Protein AF-0000000084339655 (afdb_homodimer)

Sequence (566 aa):
MPNRKRDYDPKQLDALSRLLRRLRTEAGLSANSASKLARGVSQSGLSRYERGLIVPSVEQATELARVYGASPADRAELLRMVRDLRERTSVPAKVILRRGGLQERIKRIENGSIHLRTFQPLLIPGLLQTPAYQRAVFASGGDMTPDAQAAEVAARTERQTIVGDGQHQVTVVVPEAALRWQLGGPEVMVEQLRHLIDRSRLPGVRVGVIPWRSAVDLAPTHGFDLFDERAVLVGIETAATFLTNPVDVAVFVKQFGQLEALAVFDDEARQVIAAVLDDLQIGMPNRKRDYDPKQLDALSRLLRRLRTEAGLSANSASKLARGVSQSGLSRYERGLIVPSVEQATELARVYGASPADRAELLRMVRDLRERTSVPAKVILRRGGLQERIKRIENGSIHLRTFQPLLIPGLLQTPAYQRAVFASGGDMTPDAQAAEVAARTERQTIVGDGQHQVTVVVPEAALRWQLGGPEVMVEQLRHLIDRSRLPGVRVGVIPWRSAVDLAPTHGFDLFDERAVLVGIETAATFLTNPVDVAVFVKQFGQLEALAVFDDEARQVIAAVLDDLQIG

Solvent-accessible surface area (backbone atoms only — not comparable to full-atom values): 29496 Å² total; per-residue (Å²): 126,86,74,71,69,66,80,48,57,64,68,58,35,47,52,47,11,50,49,53,47,49,41,32,53,74,52,70,42,50,67,64,59,43,24,73,65,18,67,89,36,45,52,70,53,49,52,34,27,51,68,42,70,50,76,57,52,69,67,40,45,50,31,45,30,59,70,28,64,48,50,73,67,54,37,50,50,53,48,49,48,36,46,58,48,40,60,64,56,60,64,58,53,70,42,50,51,92,76,53,64,60,60,59,54,51,42,55,54,53,72,75,38,43,42,39,37,36,39,27,60,40,42,72,57,70,70,61,50,42,70,68,47,38,47,35,48,51,51,24,88,64,78,56,51,73,67,56,35,52,51,51,39,53,46,44,56,58,54,30,62,50,63,54,59,77,70,30,35,40,37,38,40,28,36,46,41,17,78,39,46,24,43,59,21,64,69,40,38,49,54,36,53,54,48,41,52,58,52,43,69,35,59,49,36,44,45,28,30,27,58,60,90,45,68,40,62,64,65,66,48,48,31,40,37,33,40,51,91,52,31,29,40,39,51,59,95,59,33,34,34,41,39,56,45,62,74,64,33,49,54,52,54,52,47,50,51,53,53,53,71,62,28,38,49,63,70,58,22,46,49,53,52,48,52,52,48,49,54,59,66,75,99,126,87,73,70,71,68,84,49,57,63,70,59,35,46,51,47,11,49,49,51,47,49,41,32,53,74,52,69,43,52,67,63,59,44,24,73,66,17,68,88,34,44,52,69,53,49,51,33,30,50,69,42,68,49,76,58,50,69,66,40,46,50,32,44,30,58,70,30,64,48,49,73,66,53,39,51,50,52,49,49,49,36,45,60,49,39,55,65,57,61,64,57,52,72,41,50,53,90,75,51,63,59,60,59,53,49,42,56,54,54,72,74,39,42,40,39,37,36,40,26,59,41,40,72,57,70,70,62,49,43,70,68,46,38,47,35,48,52,51,25,87,64,79,56,50,72,67,56,33,51,51,50,40,51,48,44,56,56,56,29,62,50,63,53,58,77,70,29,35,39,37,38,41,27,37,45,41,18,77,40,47,23,44,60,21,65,69,41,38,48,54,36,53,53,47,41,51,57,50,44,70,34,60,51,33,43,45,27,30,26,58,58,88,45,69,38,64,64,65,66,48,49,30,38,37,34,40,51,91,52,32,30,40,40,52,59,96,60,32,34,35,40,38,56,43,62,73,62,32,47,54,52,52,52,47,50,52,55,52,54,70,64,28,37,48,62,69,59,22,47,49,53,52,48,51,52,46,51,55,58,67,74,97

Nearest PDB structures (foldseek):
  7n1n-assembly1_B  TM=8.228E-01  e=2.563E-01  Streptococcus mutans UA159
  6hu8-assembly1_A  TM=3.142E-01  e=4.734E-02  Streptococcus vestibularis F0396
  6qer-assembly4_D  TM=2.990E-01  e=6.164E-02  Streptococcus thermophilus LMD-9
  5fd4-assembly2_B  TM=3.024E-01  e=6.850E-02  Streptococcus suis 05ZYH33
  6hua-assembly1_A  TM=2.955E-01  e=2.306E-01  Streptococcus vestibularis F0396

Radius of gyration: 26.3 Å; Cα contacts (8 Å, |Δi|>4): 953; chains: 2; bounding box: 69×68×53 Å

Secondary structure (DSSP, 8-state):
---------HHHHHHHHHHHHHHHHHTT--HHHHHHHSTT--HHHHHHHHTTSS---HHHHHHHHHHTT--HHHHHHHHHHHHHHHHTTS--EEEEGGG--HHHHHHHHHHT-SEEEEE-SSS--GGG--HHHHHHHHHTTS-S-HHHHHHHHHHHHHHGGGTTSSS-EEEEEEEHHHHHSEET-HHHHHHHHHHHHHHTTSTTEEEEEE-TTSEE-----B-EEEETTTEEEEE-SSEEEEE--HHHHHHHHHHHHHHHHH-EEHHHHHHHHHHHHHHHHH-/---------HHHHHHHHHHHHHHHHHTT--HHHHHHHSTT--HHHHHHHHTTSS---HHHHHHHHHHHT--HHHHHHHHHHHHHHHHTTS--EEEEGGG--HHHHHHHHHHT-SEEEEE-SSS--GGG--HHHHHHHHHTTS-S-HHHHHHHHHHHHHHGGGTTSSS-EEEEEEEHHHHHSEET-HHHHHHHHHHHHHHTTSTTEEEEEE-TTSEE-----B-EEEETTTEEEEE-SSEEEEE--HHHHHHHHHHHHHHHHH-EEHHHHHHHHHHHHHHHHH-

InterPro domains:
  IPR001387 Cro/C1-type, helix-turn-helix domain [PS50943] (20-75)
  IPR001387 Cro/C1-type, helix-turn-helix domain [SM00530] (19-75)
  IPR001387 Cro/C1-type, helix-turn-helix domain [cd00093] (26-74)
  IPR010982 Lambda repressor-like, DNA-binding domain superfamily [G3DSA:1.10.260.40] (5-74)
  IPR010982 Lambda repressor-like, DNA-binding domain superfamily [SSF47413] (15-74)
  IPR043917 Domain of unknown function DUF5753 [PF19054] (104-274)

pLDDT: mean 88.64, std 12.92, range [24.48, 98.81]

Structure (mmCIF, N/CA/C/O backbone):
data_AF-0000000084339655-model_v1
#
loop_
_entity.id
_entity.type
_entity.pdbx_description
1 polymer 'Helix-turn-helix domain-containing protein'
#
loop_
_atom_site.group_PDB
_atom_site.id
_atom_site.type_symbol
_atom_site.label_atom_id
_atom_site.label_alt_id
_atom_site.label_comp_id
_atom_site.label_asym_id
_atom_site.label_entity_id
_atom_site.label_seq_id
_atom_site.pdbx_PDB_ins_code
_atom_site.Cartn_x
_atom_site.Cartn_y
_atom_site.Cartn_z
_atom_site.occupancy
_atom_site.B_iso_or_equiv
_atom_site.auth_seq_id
_atom_site.auth_comp_id
_atom_site.auth_asym_id
_atom_site.auth_atom_id
_atom_site.pdbx_PDB_model_num
ATOM 1 N N . MET A 1 1 ? -12.008 28.219 22.172 1 24.48 1 MET A N 1
ATOM 2 C CA . MET A 1 1 ? -11.445 27 21.609 1 24.48 1 MET A CA 1
ATOM 3 C C . MET A 1 1 ? -10.594 27.328 20.375 1 24.48 1 MET A C 1
ATOM 5 O O . MET A 1 1 ? -11.055 28 19.453 1 24.48 1 MET A O 1
ATOM 9 N N . PRO A 1 2 ? -9.32 27.562 20.469 1 29.12 2 PRO A N 1
ATOM 10 C CA . PRO A 1 2 ? -8.539 28.219 19.406 1 29.12 2 PRO A CA 1
ATOM 11 C C . PRO A 1 2 ? -8.781 27.594 18.031 1 29.12 2 PRO A C 1
ATOM 13 O O . PRO A 1 2 ? -9.016 26.391 17.938 1 29.12 2 PRO A O 1
ATOM 16 N N . ASN A 1 3 ? -9.461 28.266 17.188 1 32.41 3 ASN A N 1
ATOM 17 C CA . ASN A 1 3 ? -9.836 28.062 15.789 1 32.41 3 ASN A CA 1
ATOM 18 C C . ASN A 1 3 ? -8.664 27.547 14.953 1 32.41 3 ASN A C 1
ATOM 20 O O . ASN A 1 3 ? -7.742 28.297 14.633 1 32.41 3 ASN A O 1
ATOM 24 N N . ARG A 1 4 ? -8.031 26.562 15.477 1 37.47 4 ARG A N 1
ATOM 25 C CA . ARG A 1 4 ? -6.934 26.078 14.648 1 37.47 4 ARG A CA 1
ATOM 26 C C . ARG A 1 4 ? -7.27 26.203 13.164 1 37.47 4 ARG A C 1
ATOM 28 O O . ARG A 1 4 ? -8.234 25.609 12.688 1 37.47 4 ARG A O 1
ATOM 35 N N . LYS A 1 5 ? -7.027 27.234 12.633 1 43.31 5 LYS A N 1
ATOM 36 C CA . LYS A 1 5 ? -7.105 27.641 11.234 1 43.31 5 LYS A CA 1
ATOM 37 C C . LYS A 1 5 ? -6.738 26.5 10.305 1 43.31 5 LYS A C 1
ATOM 39 O O . LYS A 1 5 ? -5.594 26.047 10.289 1 43.31 5 LYS A O 1
ATOM 44 N N . ARG A 1 6 ? -7.645 25.562 10.211 1 47.75 6 ARG A N 1
ATOM 45 C CA . ARG A 1 6 ? -7.562 24.516 9.195 1 47.75 6 ARG A CA 1
ATOM 46 C C . ARG A 1 6 ? -6.988 25.047 7.895 1 47.75 6 ARG A C 1
ATOM 48 O O . ARG A 1 6 ? -7.391 26.109 7.426 1 47.75 6 ARG A O 1
ATOM 55 N N . ASP A 1 7 ? -5.781 24.844 7.719 1 52.59 7 ASP A N 1
ATOM 56 C CA . ASP A 1 7 ? -5 25.344 6.59 1 52.59 7 ASP A CA 1
ATOM 57 C C . ASP A 1 7 ? -5.727 25.094 5.27 1 52.59 7 ASP A C 1
ATOM 59 O O . ASP A 1 7 ? -5.43 24.125 4.562 1 52.59 7 ASP A O 1
ATOM 63 N N . TYR A 1 8 ? -6.871 25.672 5.27 1 57.66 8 TYR A N 1
ATOM 64 C CA . TYR A 1 8 ? -7.527 25.672 3.965 1 57.66 8 TYR A CA 1
ATOM 65 C C . TYR A 1 8 ? -6.891 26.688 3.031 1 57.66 8 TYR A C 1
ATOM 67 O O . TYR A 1 8 ? -6.348 27.703 3.482 1 57.66 8 TYR A O 1
ATOM 75 N N . ASP A 1 9 ? -6.676 26.203 1.9 1 63.09 9 ASP A N 1
ATOM 76 C CA . ASP A 1 9 ? -6.305 27.219 0.922 1 63.09 9 ASP A CA 1
ATOM 77 C C . ASP A 1 9 ? -7.25 28.422 0.983 1 63.09 9 ASP A C 1
ATOM 79 O O . ASP A 1 9 ? -8.461 28.266 0.793 1 63.09 9 ASP A O 1
ATOM 83 N N . PRO A 1 10 ? -6.707 29.547 1.394 1 71.69 10 PRO A N 1
ATOM 84 C CA . PRO A 1 10 ? -7.57 30.719 1.592 1 71.69 10 PRO A CA 1
ATOM 85 C C . PRO A 1 10 ? -8.398 31.047 0.355 1 71.69 10 PRO A C 1
ATOM 87 O O . PRO A 1 10 ? -9.555 31.469 0.476 1 71.69 10 PRO A O 1
ATOM 90 N N . LYS A 1 11 ? -7.836 30.906 -0.85 1 76.81 11 LYS A N 1
ATOM 91 C CA . LYS A 1 11 ? -8.57 31.203 -2.078 1 76.81 11 LYS A CA 1
ATOM 92 C C . LYS A 1 11 ? -9.75 30.25 -2.252 1 76.81 11 LYS A C 1
ATOM 94 O O . LYS A 1 11 ? -10.836 30.656 -2.652 1 76.81 11 LYS A O 1
ATOM 99 N N . GLN A 1 12 ? -9.5 29.031 -1.897 1 78.56 12 GLN A N 1
ATOM 100 C CA . GLN A 1 12 ? -10.562 28.031 -2.033 1 78.56 12 GLN A CA 1
ATOM 101 C C . GLN A 1 12 ? -11.672 28.266 -1.01 1 78.56 12 GLN A C 1
ATOM 103 O O . GLN A 1 12 ? -12.852 28.094 -1.315 1 78.56 12 GLN A O 1
ATOM 108 N N . LEU A 1 13 ? -11.188 28.625 0.123 1 80.62 13 LEU A N 1
ATOM 109 C CA . LEU A 1 13 ? -12.164 28.906 1.172 1 80.62 13 LEU A CA 1
ATOM 110 C C . LEU A 1 13 ? -13.047 30.078 0.795 1 80.62 13 LEU A C 1
ATOM 112 O O . LEU A 1 13 ? -14.258 30.047 1.003 1 80.62 13 LEU A O 1
ATOM 116 N N . ASP A 1 14 ? -12.391 31.094 0.223 1 86 14 ASP A N 1
ATOM 117 C CA . ASP A 1 14 ? -13.125 32.281 -0.226 1 86 14 ASP A CA 1
ATOM 118 C C . ASP A 1 14 ? -14.125 31.906 -1.323 1 86 14 ASP A C 1
ATOM 120 O O . ASP A 1 14 ? -15.258 32.406 -1.319 1 86 14 ASP A O 1
ATOM 124 N N . ALA A 1 15 ? -13.727 31.125 -2.227 1 89.5 15 ALA A N 1
ATOM 125 C CA . ALA A 1 15 ? -14.594 30.703 -3.318 1 89.5 15 ALA A CA 1
ATOM 126 C C . ALA A 1 15 ? -15.797 29.922 -2.789 1 89.5 15 ALA A C 1
ATOM 128 O O . ALA A 1 15 ? -16.922 30.109 -3.256 1 89.5 15 ALA A O 1
ATOM 129 N N . LEU A 1 16 ? -15.531 29.078 -1.844 1 91.81 16 LEU A N 1
ATOM 130 C CA . LEU A 1 16 ? -16.609 28.312 -1.243 1 91.81 16 LEU A CA 1
ATOM 131 C C . LEU A 1 16 ? -17.609 29.234 -0.535 1 91.81 16 LEU A C 1
ATOM 133 O O . LEU A 1 16 ? -18.812 29.094 -0.701 1 91.81 16 LEU A O 1
ATOM 137 N N . SER A 1 17 ? -17.062 30.156 0.182 1 92.75 17 SER A N 1
ATOM 138 C CA . SER A 1 17 ? -17.891 31.109 0.916 1 92.75 17 SER A CA 1
ATOM 139 C C . SER A 1 17 ? -18.781 31.922 -0.029 1 92.75 17 SER A C 1
ATOM 141 O O . SER A 1 17 ? -19.969 32.125 0.24 1 92.75 17 SER A O 1
ATOM 143 N N . ARG A 1 18 ? -18.219 32.312 -1.089 1 92.94 18 ARG A N 1
ATOM 144 C CA . ARG A 1 18 ? -18.953 33.094 -2.082 1 92.94 18 ARG A CA 1
ATOM 145 C C . ARG A 1 18 ? -20.078 32.281 -2.703 1 92.94 18 ARG A C 1
ATOM 147 O O . ARG A 1 18 ? -21.172 32.781 -2.912 1 92.94 18 ARG A O 1
ATOM 154 N N . LEU A 1 19 ? -19.75 31.062 -2.951 1 94.56 19 LEU A N 1
ATOM 155 C CA . LEU A 1 19 ? -20.766 30.203 -3.547 1 94.56 19 LEU A CA 1
ATOM 156 C C . LEU A 1 19 ? -21.906 29.969 -2.578 1 94.56 19 LEU A C 1
ATOM 158 O O . LEU A 1 19 ? -23.078 30.031 -2.967 1 94.56 19 LEU A O 1
ATOM 162 N N . LEU A 1 20 ? -21.578 29.719 -1.375 1 94.62 20 LEU A N 1
ATOM 163 C CA . LEU A 1 20 ? -22.609 29.5 -0.359 1 94.62 20 LEU A CA 1
ATOM 164 C C . LEU A 1 20 ? -23.5 30.734 -0.213 1 94.62 20 LEU A C 1
ATOM 166 O O . LEU A 1 20 ? -24.719 30.609 -0.173 1 94.62 20 LEU A O 1
ATOM 170 N N . ARG A 1 21 ? -22.906 31.875 -0.228 1 93.94 21 ARG A N 1
ATOM 171 C CA . ARG A 1 21 ? -23.656 33.125 -0.116 1 93.94 21 ARG A CA 1
ATOM 172 C C . ARG A 1 21 ? -24.531 33.344 -1.34 1 93.94 21 ARG A C 1
ATOM 174 O O . ARG A 1 21 ? -25.688 33.75 -1.213 1 93.94 21 ARG A O 1
ATOM 181 N N . ARG A 1 22 ? -23.953 33.125 -2.438 1 95.19 22 ARG A N 1
ATOM 182 C CA . ARG A 1 22 ? -24.703 33.312 -3.678 1 95.19 22 ARG A CA 1
ATOM 183 C C . ARG A 1 22 ? -25.938 32.438 -3.703 1 95.19 22 ARG A C 1
ATOM 185 O O . ARG A 1 22 ? -27.047 32.906 -4.012 1 95.19 22 ARG A O 1
ATOM 192 N N . LEU A 1 23 ? -25.781 31.188 -3.363 1 95.44 23 LEU A N 1
ATOM 193 C CA . LEU A 1 23 ? -26.891 30.234 -3.398 1 95.44 23 LEU A CA 1
ATOM 194 C C . LEU A 1 23 ? -27.969 30.625 -2.387 1 95.44 23 LEU A C 1
ATOM 196 O O . LEU A 1 23 ? -29.172 30.547 -2.686 1 95.44 23 LEU A O 1
ATOM 200 N N . ARG A 1 24 ? -27.469 31.031 -1.22 1 95.81 24 ARG A N 1
ATOM 201 C CA . ARG A 1 24 ? -28.438 31.438 -0.197 1 95.81 24 ARG A CA 1
ATOM 202 C C . ARG A 1 24 ? -29.234 32.656 -0.643 1 95.81 24 ARG A C 1
ATOM 204 O O . ARG A 1 24 ? -30.453 32.688 -0.498 1 95.81 24 ARG A O 1
ATOM 211 N N . THR A 1 25 ? -28.578 33.625 -1.23 1 94.94 25 THR A N 1
ATOM 212 C CA . THR A 1 25 ? -29.203 34.875 -1.658 1 94.94 25 THR A CA 1
ATOM 213 C C . THR A 1 25 ? -30.156 34.625 -2.828 1 94.94 25 THR A C 1
ATOM 215 O O . THR A 1 25 ? -31.234 35.188 -2.896 1 94.94 25 THR A O 1
ATOM 218 N N . GLU A 1 26 ? -29.75 33.781 -3.707 1 94.56 26 GLU A N 1
ATOM 219 C CA . GLU A 1 26 ? -30.594 33.406 -4.848 1 94.56 26 GLU A CA 1
ATOM 220 C C . GLU A 1 26 ? -31.875 32.719 -4.398 1 94.56 26 GLU A C 1
ATOM 222 O O . GLU A 1 26 ? -32.906 32.844 -5.047 1 94.56 26 GLU A O 1
ATOM 227 N N . ALA A 1 27 ? -31.781 32.031 -3.314 1 93.94 27 ALA A N 1
ATOM 228 C CA . ALA A 1 27 ? -32.938 31.344 -2.762 1 93.94 27 ALA A CA 1
ATOM 229 C C . ALA A 1 27 ? -33.812 32.281 -1.944 1 93.94 27 ALA A C 1
ATOM 231 O O . ALA A 1 27 ? -34.906 31.906 -1.485 1 93.94 27 ALA A O 1
ATOM 232 N N . GLY A 1 28 ? -33.312 33.5 -1.675 1 94.94 28 GLY A N 1
ATOM 233 C CA . GLY A 1 28 ? -34.062 34.5 -0.923 1 94.94 28 GLY A CA 1
ATOM 234 C C . GLY A 1 28 ? -34.094 34.219 0.57 1 94.94 28 GLY A C 1
ATOM 235 O O . GLY A 1 28 ? -35.031 34.625 1.268 1 94.94 28 GLY A O 1
ATOM 236 N N . LEU A 1 29 ? -33.125 33.562 1.014 1 95 29 LEU A N 1
ATOM 237 C CA . LEU A 1 29 ? -33.094 33.188 2.42 1 95 29 LEU A CA 1
ATOM 238 C C . LEU A 1 29 ? -32.094 34 3.205 1 95 29 LEU A C 1
ATOM 240 O O . LEU A 1 29 ? -31 34.281 2.701 1 95 29 LEU A O 1
ATOM 244 N N . SER A 1 30 ? -32.438 34.438 4.328 1 93.62 30 SER A N 1
ATOM 245 C CA . SER A 1 30 ? -31.469 34.938 5.281 1 93.62 30 SER A CA 1
ATOM 246 C C . SER A 1 30 ? -30.641 33.812 5.895 1 93.62 30 SER A C 1
ATOM 248 O O . SER A 1 30 ? -31.031 32.656 5.797 1 93.62 30 SER A O 1
ATOM 250 N N . ALA A 1 31 ? -29.5 34.125 6.445 1 91.5 31 ALA A N 1
ATOM 251 C CA . ALA A 1 31 ? -28.688 33.125 7.113 1 91.5 31 ALA A CA 1
ATOM 252 C C . ALA A 1 31 ? -29.484 32.438 8.227 1 91.5 31 ALA A C 1
ATOM 254 O O . ALA A 1 31 ? -29.391 31.219 8.422 1 91.5 31 ALA A O 1
ATOM 255 N N . ASN A 1 32 ? -30.266 33.281 8.891 1 91.19 32 ASN A N 1
ATOM 256 C CA . ASN A 1 32 ? -31.109 32.75 9.969 1 91.19 32 ASN A CA 1
ATOM 257 C C . ASN A 1 32 ? -32.156 31.781 9.445 1 91.19 32 ASN A C 1
ATOM 259 O O . ASN A 1 32 ? -32.312 30.688 9.984 1 91.19 32 ASN A O 1
ATOM 263 N N . SER A 1 33 ? -32.906 32.156 8.422 1 93.56 33 SER A N 1
ATOM 264 C CA . SER A 1 33 ? -33.938 31.281 7.836 1 93.56 33 SER A CA 1
ATOM 265 C C . SER A 1 33 ? -33.312 30.016 7.266 1 93.56 33 SER A C 1
ATOM 267 O O . SER A 1 33 ? -33.875 28.922 7.418 1 93.56 33 SER A O 1
ATOM 269 N N . ALA A 1 34 ? -32.219 30.141 6.641 1 94.44 34 ALA A N 1
ATOM 270 C CA . ALA A 1 34 ? -31.531 29 6.039 1 94.44 34 ALA A CA 1
ATOM 271 C C . ALA A 1 34 ? -31.109 27.984 7.102 1 94.44 34 ALA A C 1
ATOM 273 O O . ALA A 1 34 ? -31.266 26.781 6.922 1 94.44 34 ALA A O 1
ATOM 274 N N . SER A 1 35 ? -30.484 28.469 8.164 1 93 35 SER A N 1
ATOM 275 C CA . SER A 1 35 ? -30 27.594 9.219 1 93 35 SER A CA 1
ATOM 276 C C . SER A 1 35 ? -31.156 26.828 9.875 1 93 35 SER A C 1
ATOM 278 O O . SER A 1 35 ? -30.984 25.688 10.32 1 93 35 SER A O 1
ATOM 280 N N . LYS A 1 36 ? -32.344 27.375 9.891 1 90.69 36 LYS A N 1
ATOM 281 C CA . LYS A 1 36 ? -33.531 26.719 10.453 1 90.69 36 LYS A CA 1
ATOM 282 C C . LYS A 1 36 ? -34.031 25.609 9.539 1 90.69 36 LYS A C 1
ATOM 284 O O . LYS A 1 36 ? -34.562 24.609 10.016 1 90.69 36 LYS A O 1
ATOM 289 N N . LEU A 1 37 ? -33.812 25.812 8.336 1 92.31 37 LEU A N 1
ATOM 290 C CA . LEU A 1 37 ? -34.312 24.859 7.359 1 92.31 37 LEU A CA 1
ATOM 291 C C . LEU A 1 37 ? -33.312 23.734 7.129 1 92.31 37 LEU A C 1
ATOM 293 O O . LEU A 1 37 ? -33.656 22.625 6.738 1 92.31 37 LEU A O 1
ATOM 297 N N . ALA A 1 38 ? -32.031 24 7.238 1 91.25 38 ALA A N 1
ATOM 298 C CA . ALA A 1 38 ? -30.969 23.047 6.957 1 91.25 38 ALA A CA 1
ATOM 299 C C . ALA A 1 38 ? -30.672 22.188 8.18 1 91.25 38 ALA A C 1
ATOM 301 O O . ALA A 1 38 ? -30.141 22.672 9.172 1 91.25 38 ALA A O 1
ATOM 302 N N . ARG A 1 39 ? -30.938 20.969 8.039 1 83.12 39 ARG A N 1
ATOM 303 C CA . ARG A 1 39 ? -30.672 20.031 9.133 1 83.12 39 ARG A CA 1
ATOM 304 C C . ARG A 1 39 ? -29.188 19.953 9.43 1 83.12 39 ARG A C 1
ATOM 306 O O . ARG A 1 39 ? -28.359 19.797 8.523 1 83.12 39 ARG A O 1
ATOM 313 N N . GLY A 1 40 ? -28.828 20.141 10.656 1 79.56 40 GLY A N 1
ATOM 314 C CA . GLY A 1 40 ? -27.438 19.953 11.062 1 79.56 40 GLY A CA 1
ATOM 315 C C . GLY A 1 40 ? -26.594 21.203 10.883 1 79.56 40 GLY A C 1
ATOM 316 O O . GLY A 1 40 ? -25.375 21.156 11.039 1 79.56 40 GLY A O 1
ATOM 317 N N . VAL A 1 41 ? -27.219 22.25 10.492 1 87.12 41 VAL A N 1
ATOM 318 C CA . VAL A 1 41 ? -26.453 23.484 10.281 1 87.12 41 VAL A CA 1
ATOM 319 C C . VAL A 1 41 ? -26.969 24.562 11.227 1 87.12 41 VAL A C 1
ATOM 321 O O . VAL A 1 41 ? -28.125 24.984 11.148 1 87.12 41 VAL A O 1
ATOM 324 N N . SER A 1 42 ? -26.141 24.953 12.141 1 84.81 42 SER A N 1
ATOM 325 C CA . SER A 1 42 ? -26.5 26.031 13.047 1 84.81 42 SER A CA 1
ATOM 326 C C . SER A 1 42 ? -26.312 27.406 12.398 1 84.81 42 SER A C 1
ATOM 328 O O . SER A 1 42 ? -25.578 27.516 11.414 1 84.81 42 SER A O 1
ATOM 330 N N . GLN A 1 43 ? -27.062 28.406 13.008 1 87.12 43 GLN A N 1
ATOM 331 C CA . GLN A 1 43 ? -26.875 29.781 12.523 1 87.12 43 GLN A CA 1
ATOM 332 C C . GLN A 1 43 ? -25.422 30.219 12.633 1 87.12 43 GLN A C 1
ATOM 334 O O . GLN A 1 43 ? -24.875 30.828 11.719 1 87.12 43 GLN A O 1
ATOM 339 N N . SER A 1 44 ? -24.797 29.922 13.734 1 82.81 44 SER A N 1
ATOM 340 C CA . SER A 1 44 ? -23.375 30.25 13.93 1 82.81 44 SER A CA 1
ATOM 341 C C . SER A 1 44 ? -22.5 29.516 12.914 1 82.81 44 SER A C 1
ATOM 343 O O . SER A 1 44 ? -21.562 30.094 12.367 1 82.81 44 SER A O 1
ATOM 345 N N . GLY A 1 45 ? -22.766 28.234 12.68 1 86 45 GLY A N 1
ATOM 346 C CA . GLY A 1 45 ? -22.031 27.469 11.688 1 86 45 GLY A CA 1
ATOM 347 C C . GLY A 1 45 ? -22.125 28.047 10.289 1 86 45 GLY A C 1
ATOM 348 O O . GLY A 1 45 ? -21.109 28.188 9.602 1 86 45 GLY A O 1
ATOM 349 N N . LEU A 1 46 ? -23.359 28.391 9.938 1 91.75 46 LEU A N 1
ATOM 350 C CA . LEU A 1 46 ? -23.562 28.953 8.602 1 91.75 46 LEU A CA 1
ATOM 351 C C . LEU A 1 46 ? -22.812 30.266 8.43 1 91.75 46 LEU A C 1
ATOM 353 O O . LEU A 1 46 ? -22.203 30.516 7.387 1 91.75 46 LEU A O 1
ATOM 357 N N . SER A 1 47 ? -22.875 31.078 9.422 1 87 47 SER A N 1
ATOM 358 C CA . SER A 1 47 ? -22.125 32.344 9.398 1 87 47 SER A CA 1
ATOM 359 C C . SER A 1 47 ? -20.625 32.094 9.219 1 87 47 SER A C 1
ATOM 361 O O . SER A 1 47 ? -19.984 32.75 8.414 1 87 47 SER A O 1
ATOM 363 N N . ARG A 1 48 ? -20.062 31.109 9.883 1 84.94 48 ARG A N 1
ATOM 364 C CA . ARG A 1 48 ? -18.641 30.797 9.805 1 84.94 48 ARG A CA 1
ATOM 365 C C . ARG A 1 48 ? -18.281 30.203 8.445 1 84.94 48 ARG A C 1
ATOM 367 O O . ARG A 1 48 ? -17.188 30.453 7.926 1 84.94 48 ARG A O 1
ATOM 374 N N . TYR A 1 49 ? -19.234 29.406 7.848 1 88.94 49 TYR A N 1
ATOM 375 C CA . TYR A 1 49 ? -19.016 28.906 6.492 1 88.94 49 TYR A CA 1
ATOM 376 C C . TYR A 1 49 ? -18.906 30.062 5.508 1 88.94 49 TYR A C 1
ATOM 378 O O . TYR A 1 49 ? -17.969 30.125 4.707 1 88.94 49 TYR A O 1
ATOM 386 N N . GLU A 1 50 ? -19.844 31 5.695 1 90.94 50 GLU A N 1
ATOM 387 C CA . GLU A 1 50 ? -19.984 32.062 4.719 1 90.94 50 GLU A CA 1
ATOM 388 C C . GLU A 1 50 ? -18.906 33.125 4.922 1 90.94 50 GLU A C 1
ATOM 390 O O . GLU A 1 50 ? -18.641 33.938 4.031 1 90.94 50 GLU A O 1
ATOM 395 N N . ARG A 1 51 ? -18.25 33.125 6.031 1 83.5 51 ARG A N 1
ATOM 396 C CA . ARG A 1 51 ? -17.125 34 6.301 1 83.5 51 ARG A CA 1
ATOM 397 C C . ARG A 1 51 ? -15.797 33.312 6 1 83.5 51 ARG A C 1
ATOM 399 O O . ARG A 1 51 ? -14.734 33.938 6.141 1 83.5 51 ARG A O 1
ATOM 406 N N . GLY A 1 52 ? -15.891 32.125 5.672 1 82.06 52 GLY A N 1
ATOM 407 C CA . GLY A 1 52 ? -14.695 31.375 5.309 1 82.06 52 GLY A CA 1
ATOM 408 C C . GLY A 1 52 ? -13.852 30.969 6.504 1 82.06 52 GLY A C 1
ATOM 409 O O . GLY A 1 52 ? -12.617 30.953 6.418 1 82.06 52 GLY A O 1
ATOM 410 N N . LEU A 1 53 ? -14.398 30.766 7.551 1 75.88 53 LEU A N 1
ATOM 411 C CA . LEU A 1 53 ? -13.656 30.422 8.758 1 75.88 53 LEU A CA 1
ATOM 412 C C . LEU A 1 53 ? -13.562 28.906 8.914 1 75.88 53 LEU A C 1
ATOM 414 O O . LEU A 1 53 ? -12.578 28.391 9.453 1 75.88 53 LEU A O 1
ATOM 418 N N . ILE A 1 54 ? -14.609 28.219 8.523 1 78.06 54 ILE A N 1
ATOM 419 C CA . ILE A 1 54 ? -14.641 26.766 8.555 1 78.06 54 ILE A CA 1
ATOM 420 C C . ILE A 1 54 ? -15.328 26.234 7.297 1 78.06 54 ILE A C 1
ATOM 422 O O . ILE A 1 54 ? -15.938 27 6.547 1 78.06 54 ILE A O 1
ATOM 426 N N . VAL A 1 55 ? -15.125 24.953 7.016 1 79.88 55 VAL A N 1
ATOM 427 C CA . VAL A 1 55 ? -15.719 24.281 5.867 1 79.88 55 VAL A CA 1
ATOM 428 C C . VAL A 1 55 ? -16.812 23.328 6.336 1 79.88 55 VAL A C 1
ATOM 430 O O . VAL A 1 55 ? -16.625 22.578 7.293 1 79.88 55 VAL A O 1
ATOM 433 N N . PRO A 1 56 ? -17.984 23.5 5.797 1 83.5 56 PRO A N 1
ATOM 434 C CA . PRO A 1 56 ? -19.031 22.547 6.172 1 83.5 56 PRO A CA 1
ATOM 435 C C . PRO A 1 56 ? -18.672 21.109 5.805 1 83.5 56 PRO A C 1
ATOM 437 O O . PRO A 1 56 ? -17.844 20.875 4.918 1 83.5 56 PRO A O 1
ATOM 440 N N . SER A 1 57 ? -19.219 20.141 6.559 1 73.19 57 SER A N 1
ATOM 441 C CA . SER A 1 57 ? -19.156 18.75 6.129 1 73.19 57 SER A CA 1
ATOM 442 C C . SER A 1 57 ? -19.906 18.531 4.82 1 73.19 57 SER A C 1
ATOM 444 O O . SER A 1 57 ? -20.688 19.391 4.398 1 73.19 57 SER A O 1
ATOM 446 N N . VAL A 1 58 ? -19.578 17.438 4.199 1 72.88 58 VAL A N 1
ATOM 447 C CA . VAL A 1 58 ? -20.266 17.094 2.963 1 72.88 58 VAL A CA 1
ATOM 448 C C . VAL A 1 58 ? -21.766 16.984 3.219 1 72.88 58 VAL A C 1
ATOM 450 O O . VAL A 1 58 ? -22.578 17.422 2.398 1 72.88 58 VAL A O 1
ATOM 453 N N . GLU A 1 59 ? -22.094 16.422 4.355 1 75.06 59 GLU A N 1
ATOM 454 C CA . GLU A 1 59 ? -23.5 16.312 4.73 1 75.06 59 GLU A CA 1
ATOM 455 C C . GLU A 1 59 ? -24.125 17.703 4.898 1 75.06 59 GLU A C 1
ATOM 457 O O . GLU A 1 59 ? -25.234 17.938 4.418 1 75.06 59 GLU A O 1
ATOM 462 N N . GLN A 1 60 ? -23.484 18.562 5.551 1 84.62 60 GLN A N 1
ATOM 463 C CA . GLN A 1 60 ? -23.969 19.922 5.758 1 84.62 60 GLN A CA 1
ATOM 464 C C . GLN A 1 60 ? -24.078 20.672 4.438 1 84.62 60 GLN A C 1
ATOM 466 O O . GLN A 1 60 ? -25.062 21.391 4.207 1 84.62 60 GLN A O 1
ATOM 471 N N . ALA A 1 61 ? -23.094 20.469 3.576 1 89.69 61 ALA A N 1
ATOM 472 C CA . ALA A 1 61 ? -23.109 21.109 2.262 1 89.69 61 ALA A CA 1
ATOM 473 C C . ALA A 1 61 ? -24.281 20.594 1.416 1 89.69 61 ALA A C 1
ATOM 475 O O . ALA A 1 61 ? -24.922 21.359 0.705 1 89.69 61 ALA A O 1
ATOM 476 N N . THR A 1 62 ? -24.469 19.312 1.583 1 86.19 62 THR A N 1
ATOM 477 C CA . THR A 1 62 ? -25.594 18.703 0.879 1 86.19 62 THR A CA 1
ATOM 478 C C . THR A 1 62 ? -26.922 19.297 1.359 1 86.19 62 THR A C 1
ATOM 480 O O . THR A 1 62 ? -27.781 19.641 0.549 1 86.19 62 THR A O 1
ATOM 483 N N . GLU A 1 63 ? -27.078 19.375 2.582 1 89.88 63 GLU A N 1
ATOM 484 C CA . GLU A 1 63 ? -28.297 19.953 3.176 1 89.88 63 GLU A CA 1
ATOM 485 C C . GLU A 1 63 ? -28.469 21.406 2.768 1 89.88 63 GLU A C 1
ATOM 487 O O . GLU A 1 63 ? -29.578 21.844 2.447 1 89.88 63 GLU A O 1
ATOM 492 N N . LEU A 1 64 ? -27.422 22.141 2.721 1 94.38 64 LEU A N 1
ATOM 493 C CA . LEU A 1 64 ? -27.484 23.547 2.326 1 94.38 64 LEU A CA 1
ATOM 494 C C . LEU A 1 64 ? -27.875 23.672 0.858 1 94.38 64 LEU A C 1
ATOM 496 O O . LEU A 1 64 ? -28.703 24.531 0.505 1 94.38 64 LEU A O 1
ATOM 500 N N . ALA A 1 65 ? -27.328 22.828 0.092 1 94.12 65 ALA A N 1
ATOM 501 C CA . ALA A 1 65 ? -27.672 22.828 -1.325 1 94.12 65 ALA A CA 1
ATOM 502 C C . ALA A 1 65 ? -29.156 22.547 -1.523 1 94.12 65 ALA A C 1
ATOM 504 O O . ALA A 1 65 ? -29.812 23.172 -2.359 1 94.12 65 ALA A O 1
ATOM 505 N N . ARG A 1 66 ? -29.688 21.609 -0.762 1 92.44 66 ARG A N 1
ATOM 506 C CA . ARG A 1 66 ? -31.094 21.25 -0.826 1 92.44 66 ARG A CA 1
ATOM 507 C C . ARG A 1 66 ? -31.984 22.422 -0.419 1 92.44 66 ARG A C 1
ATOM 509 O O . ARG A 1 66 ? -32.906 22.797 -1.146 1 92.44 66 ARG A O 1
ATOM 516 N N . VAL A 1 67 ? -31.672 23.016 0.687 1 95.12 67 VAL A N 1
ATOM 517 C CA . VAL A 1 67 ? -32.469 24.109 1.243 1 95.12 67 VAL A CA 1
ATOM 518 C C . VAL A 1 67 ? -32.406 25.312 0.307 1 95.12 67 VAL A C 1
ATOM 520 O O . VAL A 1 67 ? -33.406 26.031 0.163 1 95.12 67 VAL A O 1
ATOM 523 N N . TYR A 1 68 ? -31.25 25.469 -0.392 1 95.5 68 TYR A N 1
ATOM 524 C CA . TYR A 1 68 ? -31.062 26.609 -1.284 1 95.5 68 TYR A CA 1
ATOM 525 C C . TYR A 1 68 ? -31.703 26.344 -2.641 1 95.5 68 TYR A C 1
ATOM 527 O O . TYR A 1 68 ? -31.797 27.25 -3.475 1 95.5 68 TYR A O 1
ATOM 535 N N . GLY A 1 69 ? -32.219 25.109 -2.863 1 93.94 69 GLY A N 1
ATOM 536 C CA . GLY A 1 69 ? -32.75 24.797 -4.18 1 93.94 69 GLY A CA 1
ATOM 537 C C . GLY A 1 69 ? -31.703 24.906 -5.281 1 93.94 69 GLY A C 1
ATOM 538 O O . GLY A 1 69 ? -32 25.406 -6.371 1 93.94 69 GLY A O 1
ATOM 539 N N . ALA A 1 70 ? -30.484 24.594 -4.961 1 92.88 70 ALA A N 1
ATOM 540 C CA . ALA A 1 70 ? -29.375 24.703 -5.906 1 92.88 70 ALA A CA 1
ATOM 541 C C . ALA A 1 70 ? -29.609 23.812 -7.125 1 92.88 70 ALA A C 1
ATOM 543 O O . ALA A 1 70 ? -30.125 22.703 -7.004 1 92.88 70 ALA A O 1
ATOM 544 N N . SER A 1 71 ? -29.234 24.297 -8.328 1 91.88 71 SER A N 1
ATOM 545 C CA . SER A 1 71 ? -29.25 23.469 -9.523 1 91.88 71 SER A CA 1
ATOM 546 C C . SER A 1 71 ? -28.312 22.281 -9.383 1 91.88 71 SER A C 1
ATOM 548 O O . SER A 1 71 ? -27.391 22.297 -8.555 1 91.88 71 SER A O 1
ATOM 550 N N . PRO A 1 72 ? -28.531 21.25 -10.188 1 84.12 72 PRO A N 1
ATOM 551 C CA . PRO A 1 72 ? -27.609 20.125 -10.164 1 84.12 72 PRO A CA 1
ATOM 552 C C . PRO A 1 72 ? -26.156 20.531 -10.375 1 84.12 72 PRO A C 1
ATOM 554 O O . PRO A 1 72 ? -25.25 20 -9.727 1 84.12 72 PRO A O 1
ATOM 557 N N . ALA A 1 73 ? -25.984 21.531 -11.211 1 84.44 73 ALA A N 1
ATOM 558 C CA . ALA A 1 73 ? -24.625 22 -11.484 1 84.44 73 ALA A CA 1
ATOM 559 C C . ALA A 1 73 ? -24.047 22.703 -10.266 1 84.44 73 ALA A C 1
ATOM 561 O O . ALA A 1 73 ? -22.891 22.469 -9.906 1 84.44 73 ALA A O 1
ATOM 562 N N . ASP A 1 74 ? -24.859 23.562 -9.633 1 90.19 74 ASP A N 1
ATOM 563 C CA . ASP A 1 74 ? -24.406 24.297 -8.453 1 90.19 74 ASP A CA 1
ATOM 564 C C . ASP A 1 74 ? -24.141 23.359 -7.281 1 90.19 74 ASP A C 1
ATOM 566 O O . ASP A 1 74 ? -23.188 23.531 -6.539 1 90.19 74 ASP A O 1
ATOM 570 N N . ARG A 1 75 ? -24.953 22.359 -7.137 1 88.69 75 ARG A N 1
ATOM 571 C CA . ARG A 1 75 ? -24.797 21.359 -6.09 1 88.69 75 ARG A CA 1
ATOM 572 C C . ARG A 1 75 ? -23.5 20.578 -6.285 1 88.69 75 ARG A C 1
ATOM 574 O O . ARG A 1 75 ? -22.734 20.391 -5.336 1 88.69 75 ARG A O 1
ATOM 581 N N . ALA A 1 76 ? -23.266 20.188 -7.473 1 80.06 76 ALA A N 1
ATOM 582 C CA . ALA A 1 76 ? -22.047 19.453 -7.785 1 80.06 76 ALA A CA 1
ATOM 583 C C . ALA A 1 76 ? -20.812 20.297 -7.496 1 80.06 76 ALA A C 1
ATOM 585 O O . ALA A 1 76 ? -19.828 19.797 -6.938 1 80.06 76 ALA A O 1
ATOM 586 N N . GLU A 1 77 ? -20.891 21.531 -7.887 1 83.44 77 GLU A N 1
ATOM 587 C CA . GLU A 1 77 ? -19.766 22.438 -7.664 1 83.44 77 GLU A CA 1
ATOM 588 C C . GLU A 1 77 ? -19.516 22.656 -6.176 1 83.44 77 GLU A C 1
ATOM 590 O O . GLU A 1 77 ? -18.375 22.609 -5.715 1 83.44 77 GLU A O 1
ATOM 595 N N . LEU A 1 78 ? -20.578 22.906 -5.395 1 90.75 78 LEU A N 1
ATOM 596 C CA . LEU A 1 78 ? -20.484 23.125 -3.955 1 90.75 78 LEU A CA 1
ATOM 597 C C . LEU A 1 78 ? -19.859 21.906 -3.268 1 90.75 78 LEU A C 1
ATOM 599 O O . LEU A 1 78 ? -18.938 22.047 -2.477 1 90.75 78 LEU A O 1
ATOM 603 N N . LEU A 1 79 ? -20.297 20.766 -3.6 1 82.88 79 LEU A N 1
ATOM 604 C CA . LEU A 1 79 ? -19.812 19.547 -2.971 1 82.88 79 LEU A CA 1
ATOM 605 C C . LEU A 1 79 ? -18.359 19.281 -3.352 1 82.88 79 LEU A C 1
ATOM 607 O O . LEU A 1 79 ? -17.562 18.828 -2.518 1 82.88 79 LEU A O 1
ATOM 611 N N . ARG A 1 80 ? -18.062 19.562 -4.582 1 75.06 80 ARG A N 1
ATOM 612 C CA . ARG A 1 80 ? -16.672 19.422 -5.008 1 75.06 80 ARG A CA 1
ATOM 613 C C . ARG A 1 80 ? -15.766 20.328 -4.191 1 75.06 80 ARG A C 1
ATOM 615 O O . ARG A 1 80 ? -14.711 19.906 -3.713 1 75.06 80 ARG A O 1
ATOM 622 N N . MET A 1 81 ? -16.188 21.594 -4.035 1 77.5 81 MET A N 1
ATOM 623 C CA . MET A 1 81 ? -15.375 22.562 -3.305 1 77.5 81 MET A CA 1
ATOM 624 C C . MET A 1 81 ? -15.203 22.141 -1.85 1 77.5 81 MET A C 1
ATOM 626 O O . MET A 1 81 ? -14.102 22.25 -1.299 1 77.5 81 MET A O 1
ATOM 630 N N . VAL A 1 82 ? -16.25 21.719 -1.241 1 78.44 82 VAL A N 1
ATOM 631 C CA . VAL A 1 82 ? -16.203 21.281 0.15 1 78.44 82 VAL A CA 1
ATOM 632 C C . VAL A 1 82 ? -15.297 20.062 0.281 1 78.44 82 VAL A C 1
ATOM 634 O O . VAL A 1 82 ? -14.453 20 1.178 1 78.44 82 VAL A O 1
ATOM 637 N N . ARG A 1 83 ? -15.469 19.094 -0.619 1 67.69 83 ARG A N 1
ATOM 638 C CA . ARG A 1 83 ? -14.641 17.891 -0.606 1 67.69 83 ARG A CA 1
ATOM 639 C C . ARG A 1 83 ? -13.164 18.25 -0.742 1 67.69 83 ARG A C 1
ATOM 641 O O . ARG A 1 83 ? -12.32 17.703 -0.022 1 67.69 83 ARG A O 1
ATOM 648 N N . ASP A 1 84 ? -12.961 19.141 -1.649 1 65.25 84 ASP A N 1
ATOM 649 C CA . ASP A 1 84 ? -11.586 19.562 -1.877 1 65.25 84 ASP A CA 1
ATOM 650 C C . ASP A 1 84 ? -10.992 20.188 -0.617 1 65.25 84 ASP A C 1
ATOM 652 O O . ASP A 1 84 ? -9.828 19.938 -0.281 1 65.25 84 ASP A O 1
ATOM 656 N N . LEU A 1 85 ? -11.828 21.016 0.006 1 66.62 85 LEU A N 1
ATOM 657 C CA . LEU A 1 85 ? -11.359 21.734 1.18 1 66.62 85 LEU A CA 1
ATOM 658 C C . LEU A 1 85 ? -11.234 20.812 2.383 1 66.62 85 LEU A C 1
ATOM 660 O O . LEU A 1 85 ? -10.32 20.953 3.189 1 66.62 85 LEU A O 1
ATOM 664 N N . ARG A 1 86 ? -12.273 19.969 2.461 1 60.19 86 ARG A N 1
ATOM 665 C CA . ARG A 1 86 ? -12.242 19.047 3.582 1 60.19 86 ARG A CA 1
ATOM 666 C C . ARG A 1 86 ? -11.172 17.969 3.369 1 60.19 86 ARG A C 1
ATOM 668 O O . ARG A 1 86 ? -10.633 17.422 4.332 1 60.19 86 ARG A O 1
ATOM 675 N N . GLU A 1 87 ? -11.156 17.469 2.242 1 54.34 87 GLU A N 1
ATOM 676 C CA . GLU A 1 87 ? -10.086 16.516 1.961 1 54.34 87 GLU A CA 1
ATOM 677 C C . GLU A 1 87 ? -8.766 16.969 2.568 1 54.34 87 GLU A C 1
ATOM 679 O O . GLU A 1 87 ? -7.988 16.156 3.068 1 54.34 87 GLU A O 1
ATOM 684 N N . ARG A 1 88 ? -8.727 18.266 2.518 1 47.94 88 ARG A N 1
ATOM 685 C CA . ARG A 1 88 ? -7.48 18.828 3.033 1 47.94 88 ARG A CA 1
ATOM 686 C C . ARG A 1 88 ? -7.445 18.766 4.559 1 47.94 88 ARG A C 1
ATOM 688 O O . ARG A 1 88 ? -6.371 18.688 5.156 1 47.94 88 ARG A O 1
ATOM 695 N N . THR A 1 89 ? -8.719 18.703 5.148 1 45.34 89 THR A N 1
ATOM 696 C CA . THR A 1 89 ? -8.68 18.859 6.598 1 45.34 89 THR A CA 1
ATOM 697 C C . THR A 1 89 ? -8.609 17.5 7.293 1 45.34 89 THR A C 1
ATOM 699 O O . THR A 1 89 ? -8.102 17.406 8.406 1 45.34 89 THR A O 1
ATOM 702 N N . SER A 1 90 ? -9.367 16.453 6.836 1 50.25 90 SER A N 1
ATOM 703 C CA . SER A 1 90 ? -9.242 15.242 7.645 1 50.25 90 SER A CA 1
ATOM 704 C C . SER A 1 90 ? -7.84 14.656 7.539 1 50.25 90 SER A C 1
ATOM 706 O O . SER A 1 90 ? -7.453 14.148 6.484 1 50.25 90 SER A O 1
ATOM 708 N N . VAL A 1 91 ? -7.102 15.18 8.297 1 53.56 91 VAL A N 1
ATOM 709 C CA . VAL A 1 91 ? -5.746 14.641 8.344 1 53.56 91 VAL A CA 1
ATOM 710 C C . VAL A 1 91 ? -5.789 13.156 8.703 1 53.56 91 VAL A C 1
ATOM 712 O O . VAL A 1 91 ? -6.285 12.789 9.773 1 53.56 91 VAL A O 1
ATOM 715 N N . PRO A 1 92 ? -5.484 12.297 7.715 1 59.66 92 PRO A N 1
ATOM 716 C CA . PRO A 1 92 ? -5.402 10.875 8.07 1 59.66 92 PRO A CA 1
ATOM 717 C C . PRO A 1 92 ? -4.594 10.633 9.344 1 59.66 92 PRO A C 1
ATOM 719 O O . PRO A 1 92 ? -3.564 11.273 9.562 1 59.66 92 PRO A O 1
ATOM 722 N N . ALA A 1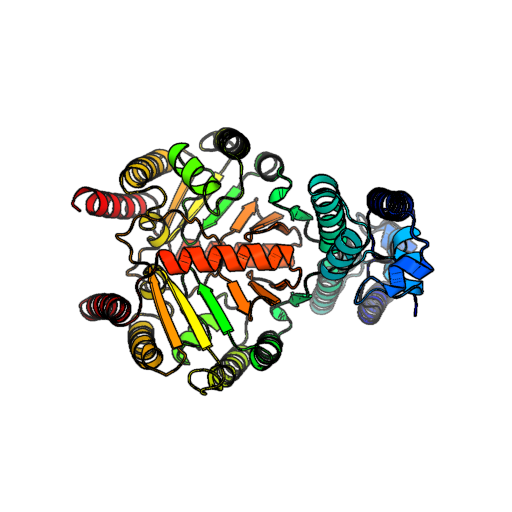 93 ? -5.262 9.93 10.305 1 70.38 93 ALA A N 1
ATOM 723 C CA . ALA A 1 93 ? -4.504 9.516 11.477 1 70.38 93 ALA A CA 1
ATOM 724 C C . ALA A 1 93 ? -3.402 8.531 11.102 1 70.38 93 ALA A C 1
ATOM 726 O O . ALA A 1 93 ? -3.674 7.473 10.516 1 70.38 93 ALA A O 1
ATOM 727 N N . LYS A 1 94 ? -2.23 8.984 11.289 1 76.5 94 LYS A N 1
ATOM 728 C CA . LYS A 1 94 ? -1.064 8.18 10.945 1 76.5 94 LYS A CA 1
ATOM 729 C C . LYS A 1 94 ? -0.483 7.504 12.188 1 76.5 94 LYS A C 1
ATOM 731 O O . LYS A 1 94 ? -0.385 8.125 13.25 1 76.5 94 LYS A O 1
ATOM 736 N N . VAL A 1 95 ? -0.26 6.188 12.031 1 76.12 95 VAL A N 1
ATOM 737 C CA . VAL A 1 95 ? 0.424 5.422 13.07 1 76.12 95 VAL A CA 1
ATOM 738 C C . VAL A 1 95 ? 1.801 4.992 12.57 1 76.12 95 VAL A C 1
ATOM 740 O O . VAL A 1 95 ? 1.915 4.328 11.539 1 76.12 95 VAL A O 1
ATOM 743 N N . ILE A 1 96 ? 2.723 5.375 13.32 1 75.38 96 ILE A N 1
ATOM 744 C CA . ILE A 1 96 ? 4.07 4.914 13.016 1 75.38 96 ILE A CA 1
ATOM 745 C C . ILE A 1 96 ? 4.277 3.512 13.586 1 75.38 96 ILE A C 1
ATOM 747 O O . ILE A 1 96 ? 4.211 3.314 14.805 1 75.38 96 ILE A O 1
ATOM 751 N N . LEU A 1 97 ? 4.562 2.555 12.789 1 78.62 97 LEU A N 1
ATOM 752 C CA . LEU A 1 97 ? 4.52 1.149 13.18 1 78.62 97 LEU A CA 1
ATOM 753 C C . LEU A 1 97 ? 5.559 0.85 14.25 1 78.62 97 LEU A C 1
ATOM 755 O O . LEU A 1 97 ? 5.305 0.059 15.164 1 78.62 97 LEU A O 1
ATOM 759 N N . ARG A 1 98 ? 6.715 1.438 14.18 1 73.38 98 ARG A N 1
ATOM 760 C CA . ARG A 1 98 ? 7.793 1.158 15.125 1 73.38 98 ARG A CA 1
ATOM 761 C C . ARG A 1 98 ? 7.402 1.58 16.531 1 73.38 98 ARG A C 1
ATOM 763 O O . ARG A 1 98 ? 8.008 1.132 17.516 1 73.38 98 ARG A O 1
ATOM 770 N N . ARG A 1 99 ? 6.449 2.445 16.656 1 70.56 99 ARG A N 1
ATOM 771 C CA . ARG A 1 99 ? 6.02 2.93 17.953 1 70.56 99 ARG A CA 1
ATOM 772 C C . ARG A 1 99 ? 5.016 1.977 18.594 1 70.56 99 ARG A C 1
ATOM 774 O O . ARG A 1 99 ? 4.746 2.059 19.797 1 70.56 99 ARG A O 1
ATOM 781 N N . GLY A 1 100 ? 4.5 1.082 17.828 1 77.94 100 GLY A N 1
ATOM 782 C CA . GLY A 1 100 ? 3.518 0.144 18.344 1 77.94 100 GLY A CA 1
ATOM 783 C C . GLY A 1 100 ? 2.127 0.737 18.453 1 77.94 100 GLY A C 1
ATOM 784 O O . GLY A 1 100 ? 1.882 1.852 17.984 1 77.94 100 GLY A O 1
ATOM 785 N N . GLY A 1 101 ? 1.133 -0.127 18.891 1 85.06 101 GLY A N 1
ATOM 786 C CA . GLY A 1 101 ? -0.201 0.362 19.203 1 85.06 101 GLY A CA 1
ATOM 787 C C . GLY A 1 101 ? -1.186 0.182 18.062 1 85.06 101 GLY A C 1
ATOM 788 O O . GLY A 1 101 ? -2.373 0.473 18.203 1 85.06 101 GLY A O 1
ATOM 789 N N . LEU A 1 102 ? -0.707 -0.248 16.953 1 89.94 102 LEU A N 1
ATOM 790 C CA . LEU A 1 102 ? -1.593 -0.364 15.805 1 89.94 102 LEU A CA 1
ATOM 791 C C . LEU A 1 102 ? -2.715 -1.359 16.078 1 89.94 102 LEU A C 1
ATOM 793 O O . LEU A 1 102 ? -3.877 -1.094 15.766 1 89.94 102 LEU A O 1
ATOM 797 N N . GLN A 1 103 ? -2.404 -2.479 16.719 1 93.31 103 GLN A N 1
ATOM 798 C CA . GLN A 1 103 ? -3.398 -3.516 16.984 1 93.31 103 GLN A CA 1
ATOM 799 C C . GLN A 1 103 ? -4.52 -2.996 17.875 1 93.31 103 GLN A C 1
ATOM 801 O O . GLN A 1 103 ? -5.691 -3.297 17.656 1 93.31 103 GLN A O 1
ATOM 806 N N . GLU A 1 104 ? -4.113 -2.217 18.797 1 88.69 104 GLU A N 1
ATOM 807 C CA . GLU A 1 104 ? -5.098 -1.655 19.719 1 88.69 104 GLU A CA 1
ATOM 808 C C . GLU A 1 104 ? -6.027 -0.677 19 1 88.69 104 GLU A C 1
ATOM 810 O O . GLU A 1 104 ? -7.23 -0.648 19.266 1 88.69 104 GLU A O 1
ATOM 815 N N . ARG A 1 105 ? -5.406 0.082 18.203 1 88.94 105 ARG A N 1
ATOM 816 C CA . ARG A 1 105 ? -6.203 1.048 17.453 1 88.94 105 ARG A CA 1
ATOM 817 C C . ARG A 1 105 ? -7.172 0.344 16.5 1 88.94 105 ARG A C 1
ATOM 819 O O . ARG A 1 105 ? -8.336 0.744 16.391 1 88.94 105 ARG A O 1
ATOM 826 N N . ILE A 1 106 ? -6.719 -0.713 15.844 1 95.75 106 ILE A N 1
ATOM 827 C CA . ILE A 1 106 ? -7.578 -1.489 14.953 1 95.75 106 ILE A CA 1
ATOM 828 C C . ILE A 1 106 ? -8.719 -2.105 15.758 1 95.75 106 ILE A C 1
ATOM 830 O O . ILE A 1 106 ? -9.883 -2.047 15.336 1 95.75 106 ILE A O 1
ATOM 834 N N . LYS A 1 107 ? -8.414 -2.635 16.859 1 93.5 107 LYS A N 1
ATOM 835 C CA . LYS A 1 107 ? -9.414 -3.266 17.719 1 93.5 107 LYS A CA 1
ATOM 836 C C . LYS A 1 107 ? -10.531 -2.289 18.078 1 93.5 107 LYS A C 1
ATOM 838 O O . LYS A 1 107 ? -11.711 -2.645 18.031 1 93.5 107 LYS A O 1
ATOM 843 N N . ARG A 1 108 ? -10.164 -1.1 18.406 1 89.44 108 ARG A N 1
ATOM 844 C CA . ARG A 1 108 ? -11.141 -0.079 18.781 1 89.44 108 ARG A CA 1
ATOM 845 C C . ARG A 1 108 ? -12.102 0.2 17.641 1 89.44 108 ARG A C 1
ATOM 847 O O . ARG A 1 108 ? -13.32 0.253 17.844 1 89.44 108 ARG A O 1
ATOM 854 N N . ILE A 1 109 ? -11.523 0.34 16.484 1 90.62 109 ILE A N 1
ATOM 855 C CA . ILE A 1 109 ? -12.367 0.655 15.336 1 90.62 109 ILE A CA 1
ATOM 856 C C . ILE A 1 109 ? -13.219 -0.56 14.969 1 90.62 109 ILE A C 1
ATOM 858 O O . ILE A 1 109 ? -14.391 -0.421 14.617 1 90.62 109 ILE A O 1
ATOM 862 N N . GLU A 1 110 ? -12.68 -1.769 15.016 1 93.94 110 GLU A N 1
ATOM 863 C CA . GLU A 1 110 ? -13.414 -3.004 14.742 1 93.94 110 GLU A CA 1
ATOM 864 C C . GLU A 1 110 ? -14.609 -3.154 15.672 1 93.94 110 GLU A C 1
ATOM 866 O O . GLU A 1 110 ? -15.703 -3.502 15.234 1 93.94 110 GLU A O 1
ATOM 871 N N . ASN A 1 111 ? -14.406 -2.809 16.906 1 89.38 111 ASN A N 1
ATOM 872 C CA . ASN A 1 111 ? -15.461 -2.949 17.906 1 89.38 111 ASN A CA 1
ATOM 873 C C . ASN A 1 111 ? -16.625 -1.998 17.641 1 89.38 111 ASN A C 1
ATOM 875 O O . ASN A 1 111 ? -17.766 -2.285 18 1 89.38 111 ASN A O 1
ATOM 879 N N . GLY A 1 112 ? -16.312 -0.965 17.016 1 89.06 112 GLY A N 1
ATOM 880 C CA . GLY A 1 112 ? -17.344 0.01 16.703 1 89.06 112 GLY A CA 1
ATOM 881 C C . GLY A 1 112 ? -17.953 -0.179 15.32 1 89.06 112 GLY A C 1
ATOM 882 O O . GLY A 1 112 ? -18.703 0.669 14.844 1 89.06 112 GLY A O 1
ATOM 883 N N . SER A 1 113 ? -17.578 -1.268 14.633 1 92 113 SER A N 1
ATOM 884 C CA . SER A 1 113 ? -18.016 -1.531 13.266 1 92 113 SER A CA 1
ATOM 885 C C . SER A 1 113 ? -18.844 -2.812 13.195 1 92 113 SER A C 1
ATOM 887 O O . SER A 1 113 ? -18.844 -3.611 14.133 1 92 113 SER A O 1
ATOM 889 N N . ILE A 1 114 ? -19.578 -2.984 12.141 1 93.12 114 ILE A N 1
ATOM 890 C CA . ILE A 1 114 ? -20.359 -4.203 11.898 1 93.12 114 ILE A CA 1
ATOM 891 C C . ILE A 1 114 ? -19.75 -4.973 10.727 1 93.12 114 ILE A C 1
ATOM 893 O O . ILE A 1 114 ? -19.484 -6.172 10.836 1 93.12 114 ILE A O 1
ATOM 897 N N . HIS A 1 115 ? -19.531 -4.25 9.609 1 95.88 115 HIS A N 1
ATOM 898 C CA . HIS A 1 115 ? -18.984 -4.871 8.406 1 95.88 115 HIS A CA 1
ATOM 899 C C . HIS A 1 115 ? -17.469 -4.637 8.312 1 95.88 115 HIS A C 1
ATOM 901 O O . HIS A 1 115 ? -17.031 -3.494 8.195 1 95.88 115 HIS A O 1
ATOM 907 N N . LEU A 1 116 ? -16.75 -5.637 8.414 1 98 116 LEU A N 1
ATOM 908 C CA . LEU A 1 116 ? -15.289 -5.621 8.258 1 98 116 LEU A CA 1
ATOM 909 C C . LEU A 1 116 ? -14.883 -6.273 6.941 1 98 116 LEU A C 1
ATOM 911 O O . LEU A 1 116 ? -15.133 -7.465 6.73 1 98 116 LEU A O 1
ATOM 915 N N . ARG A 1 117 ? -14.32 -5.527 6.059 1 98.62 117 ARG A N 1
ATOM 916 C CA . ARG A 1 117 ? -13.922 -6.008 4.742 1 98.62 117 ARG A CA 1
ATOM 917 C C . ARG A 1 117 ? -12.422 -5.809 4.516 1 98.62 117 ARG A C 1
ATOM 919 O O . ARG A 1 117 ? -11.891 -4.73 4.789 1 98.62 117 ARG A O 1
ATOM 926 N N . THR A 1 118 ? -11.734 -6.82 4.125 1 98.62 118 THR A N 1
ATOM 927 C CA . THR A 1 118 ? -10.289 -6.742 3.961 1 98.62 118 THR A CA 1
ATOM 928 C C . THR A 1 118 ? -9.859 -7.359 2.631 1 98.62 118 THR A C 1
ATOM 930 O O . THR A 1 118 ? -10.375 -8.406 2.234 1 98.62 118 THR A O 1
ATOM 933 N N . PHE A 1 119 ? -9.031 -6.68 1.954 1 98.44 119 PHE A N 1
ATOM 934 C CA . PHE A 1 119 ? -8.312 -7.215 0.807 1 98.44 119 PHE A CA 1
ATOM 935 C C . PHE A 1 119 ? -6.809 -7.195 1.06 1 98.44 119 PHE A C 1
ATOM 937 O O . PHE A 1 119 ? -6.266 -6.199 1.544 1 98.44 119 PHE A O 1
ATOM 944 N N . GLN A 1 120 ? -6.105 -8.25 0.744 1 97.5 120 GLN A N 1
ATOM 945 C CA . GLN A 1 120 ? -4.648 -8.328 0.756 1 97.5 120 GLN A CA 1
ATOM 946 C C . GLN A 1 120 ? -4.125 -9 -0.512 1 97.5 120 GLN A C 1
ATOM 948 O O . GLN A 1 120 ? -4.637 -10.039 -0.929 1 97.5 120 GLN A O 1
ATOM 953 N N . PRO A 1 121 ? -3.08 -8.453 -1.065 1 96.81 121 PRO A N 1
ATOM 954 C CA . PRO A 1 121 ? -2.598 -9 -2.338 1 96.81 121 PRO A CA 1
ATOM 955 C C . PRO A 1 121 ? -1.838 -10.312 -2.166 1 96.81 121 PRO A C 1
ATOM 957 O O . PRO A 1 121 ? -1.955 -11.211 -3.004 1 96.81 121 PRO A O 1
ATOM 960 N N . LEU A 1 122 ? -1.058 -10.398 -1.049 1 96.88 122 LEU A N 1
ATOM 961 C CA . LEU A 1 122 ? -0.164 -11.547 -0.975 1 96.88 122 LEU A CA 1
ATOM 962 C C . LEU A 1 122 ? -0.308 -12.258 0.365 1 96.88 122 LEU A C 1
ATOM 964 O O . LEU A 1 122 ? 0.284 -13.32 0.574 1 96.88 122 LEU A O 1
ATOM 968 N N . LEU A 1 123 ? -1.113 -11.727 1.252 1 97.75 123 LEU A N 1
ATOM 969 C CA . LEU A 1 123 ? -1.184 -12.281 2.598 1 97.75 123 LEU A CA 1
ATOM 970 C C . LEU A 1 123 ? -2.609 -12.695 2.941 1 97.75 123 LEU A C 1
ATOM 972 O O . LEU A 1 123 ? -3.566 -12.203 2.344 1 97.75 123 LEU A O 1
ATOM 976 N N . ILE A 1 124 ? -2.689 -13.586 3.885 1 98.5 124 ILE A N 1
ATOM 977 C CA . ILE A 1 124 ? -3.977 -13.867 4.512 1 98.5 124 ILE A CA 1
ATOM 978 C C . ILE A 1 124 ? -4.336 -12.742 5.48 1 98.5 124 ILE A C 1
ATOM 980 O O . ILE A 1 124 ? -3.498 -12.312 6.273 1 98.5 124 ILE A O 1
ATOM 984 N N . PRO A 1 125 ? -5.559 -12.25 5.398 1 98.25 125 PRO A N 1
ATOM 985 C CA . PRO A 1 125 ? -5.965 -11.156 6.285 1 98.25 125 PRO A CA 1
ATOM 986 C C . PRO A 1 125 ? -5.863 -11.523 7.762 1 98.25 125 PRO A C 1
ATOM 988 O O . PRO A 1 125 ? -6.156 -12.656 8.141 1 98.25 125 PRO A O 1
ATOM 991 N N . GLY A 1 126 ? -5.492 -10.555 8.57 1 97.94 126 GLY A N 1
ATOM 992 C CA . GLY A 1 126 ? -5.098 -10.719 9.961 1 97.94 126 GLY A CA 1
ATOM 993 C C . GLY A 1 126 ? -6.148 -11.422 10.797 1 97.94 126 GLY A C 1
ATOM 994 O O . GLY A 1 126 ? -5.816 -12.258 11.648 1 97.94 126 GLY A O 1
ATOM 995 N N . LEU A 1 127 ? -7.371 -11.164 10.578 1 98.25 127 LEU A N 1
ATOM 996 C CA . LEU A 1 127 ? -8.453 -11.703 11.391 1 98.25 127 LEU A CA 1
ATOM 997 C C . LEU A 1 127 ? -8.586 -13.211 11.172 1 98.25 127 LEU A C 1
ATOM 999 O O . LEU A 1 127 ? -9.266 -13.891 11.945 1 98.25 127 LEU A O 1
ATOM 1003 N N . LEU A 1 128 ? -7.965 -13.742 10.117 1 98.62 128 LEU A N 1
ATOM 1004 C CA . LEU A 1 128 ? -8.133 -15.156 9.805 1 98.62 128 LEU A CA 1
ATOM 1005 C C . LEU A 1 128 ? -6.797 -15.883 9.828 1 98.62 128 LEU A C 1
ATOM 1007 O O . LEU A 1 128 ? -6.672 -16.984 9.273 1 98.62 128 LEU A O 1
ATOM 1011 N N . GLN A 1 129 ? -5.875 -15.336 10.445 1 98.81 129 GLN A N 1
ATOM 1012 C CA . GLN A 1 129 ? -4.539 -15.914 10.508 1 98.81 129 GLN A CA 1
ATOM 1013 C C . GLN A 1 129 ? -4.383 -16.828 11.719 1 98.81 129 GLN A C 1
ATOM 1015 O O . GLN A 1 129 ? -4.898 -16.516 12.797 1 98.81 129 GLN A O 1
ATOM 1020 N N . THR A 1 130 ? -3.676 -17.891 11.531 1 98.69 130 THR A N 1
ATOM 1021 C CA . THR A 1 130 ? -3.227 -18.688 12.672 1 98.69 130 THR A CA 1
ATOM 1022 C C . THR A 1 130 ? -2.09 -17.984 13.406 1 98.69 130 THR A C 1
ATOM 1024 O O . THR A 1 130 ? -1.418 -17.125 12.844 1 98.69 130 THR A O 1
ATOM 1027 N N . PRO A 1 131 ? -1.848 -18.391 14.672 1 98.25 131 PRO A N 1
ATOM 1028 C CA . PRO A 1 131 ? -0.716 -17.812 15.391 1 98.25 131 PRO A CA 1
ATOM 1029 C C . PRO A 1 131 ? 0.619 -18.047 14.688 1 98.25 131 PRO A C 1
ATOM 1031 O O . PRO A 1 131 ? 1.481 -17.172 14.672 1 98.25 131 PRO A O 1
ATOM 1034 N N . ALA A 1 132 ? 0.821 -19.203 14.117 1 98.25 132 ALA A N 1
ATOM 1035 C CA . ALA A 1 132 ? 2.064 -19.5 13.414 1 98.25 132 ALA A CA 1
ATOM 1036 C C . ALA A 1 132 ? 2.25 -18.578 12.219 1 98.25 132 ALA A C 1
ATOM 1038 O O . ALA A 1 132 ? 3.35 -18.078 11.977 1 98.25 132 ALA A O 1
ATOM 1039 N N . TYR A 1 133 ? 1.221 -18.359 11.477 1 98.5 133 TYR A N 1
ATOM 1040 C CA . TYR A 1 133 ? 1.271 -17.438 10.344 1 98.5 133 TYR A CA 1
ATOM 1041 C C . TYR A 1 133 ? 1.525 -16.016 10.82 1 98.5 133 TYR A C 1
ATOM 1043 O O . TYR A 1 133 ? 2.316 -15.281 10.219 1 98.5 133 TYR A O 1
ATOM 1051 N N . GLN A 1 134 ? 0.877 -15.602 11.938 1 98.06 134 GLN A N 1
ATOM 1052 C CA . GLN A 1 134 ? 1.095 -14.281 12.516 1 98.06 134 GLN A CA 1
ATOM 1053 C C . GLN A 1 134 ? 2.562 -14.078 12.891 1 98.06 134 GLN A C 1
ATOM 1055 O O . GLN A 1 134 ? 3.129 -13.016 12.633 1 98.06 134 GLN A O 1
ATOM 1060 N N . ARG A 1 135 ? 3.129 -15.062 13.477 1 97.31 135 ARG A N 1
ATOM 1061 C CA . ARG A 1 135 ? 4.535 -14.969 13.852 1 97.31 135 ARG A CA 1
ATOM 1062 C C . ARG A 1 135 ? 5.41 -14.719 12.625 1 97.31 135 ARG A C 1
ATOM 1064 O O . ARG A 1 135 ? 6.348 -13.914 12.68 1 97.31 135 ARG A O 1
ATOM 1071 N N . ALA A 1 136 ? 5.109 -15.453 11.586 1 97.06 136 ALA A N 1
ATOM 1072 C CA . ALA A 1 136 ? 5.859 -15.25 10.352 1 97.06 136 ALA A CA 1
ATOM 1073 C C . ALA A 1 136 ? 5.676 -13.836 9.82 1 97.06 136 ALA A C 1
ATOM 1075 O O . ALA A 1 136 ? 6.625 -13.219 9.328 1 97.06 136 ALA A O 1
ATOM 1076 N N . VAL A 1 137 ? 4.414 -13.281 9.898 1 96.38 137 VAL A N 1
ATOM 1077 C CA . VAL A 1 137 ? 4.125 -11.922 9.445 1 96.38 137 VAL A CA 1
ATOM 1078 C C . VAL A 1 137 ? 4.953 -10.922 10.242 1 96.38 137 VAL A C 1
ATOM 1080 O O . VAL A 1 137 ? 5.629 -10.062 9.664 1 96.38 137 VAL A O 1
ATOM 1083 N N . PHE A 1 138 ? 4.957 -11.031 11.562 1 94.06 138 PHE A N 1
ATOM 1084 C CA . PHE A 1 138 ? 5.578 -10.016 12.406 1 94.06 138 PHE A CA 1
ATOM 1085 C C . PHE A 1 138 ? 7.09 -10.211 12.461 1 94.06 138 PHE A C 1
ATOM 1087 O O . PHE A 1 138 ? 7.824 -9.312 12.875 1 94.06 138 PHE A O 1
ATOM 1094 N N . ALA A 1 139 ? 7.555 -11.359 12.023 1 93 139 ALA A N 1
ATOM 1095 C CA . ALA A 1 139 ? 8.992 -11.594 11.906 1 93 139 ALA A CA 1
ATOM 1096 C C . ALA A 1 139 ? 9.547 -10.984 10.625 1 93 139 ALA A C 1
ATOM 1098 O O . ALA A 1 139 ? 10.758 -10.82 10.477 1 93 139 ALA A O 1
ATOM 1099 N N . SER A 1 140 ? 8.547 -10.664 9.781 1 89.19 140 SER A N 1
ATOM 1100 C CA . SER A 1 140 ? 8.93 -10.125 8.477 1 89.19 140 SER A CA 1
ATOM 1101 C C . SER A 1 140 ? 9.727 -8.836 8.625 1 89.19 140 SER A C 1
ATOM 1103 O O . SER A 1 140 ? 9.344 -7.945 9.383 1 89.19 140 SER A O 1
ATOM 1105 N N . GLY A 1 141 ? 10.766 -8.578 7.941 1 74.25 141 GLY A N 1
ATOM 1106 C CA . GLY A 1 141 ? 11.57 -7.363 7.945 1 74.25 141 GLY A CA 1
ATOM 1107 C C . GLY A 1 141 ? 12.656 -7.371 9 1 74.25 141 GLY A C 1
ATOM 1108 O O . GLY A 1 141 ? 13.711 -6.754 8.828 1 74.25 141 GLY A O 1
ATOM 1109 N N . GLY A 1 142 ? 12.422 -8.078 10.188 1 71.5 142 GLY A N 1
ATOM 1110 C CA . GLY A 1 142 ? 13.477 -8.297 11.164 1 71.5 142 GLY A CA 1
ATOM 1111 C C . GLY A 1 142 ? 13.664 -7.133 12.117 1 71.5 142 GLY A C 1
ATOM 1112 O O . GLY A 1 142 ? 14.703 -7.023 12.773 1 71.5 142 GLY A O 1
ATOM 1113 N N . ASP A 1 143 ? 12.734 -6.27 12.18 1 74 143 ASP A N 1
ATOM 1114 C CA . ASP A 1 143 ? 12.984 -5.062 12.969 1 74 143 ASP A CA 1
ATOM 1115 C C . ASP A 1 143 ? 12.383 -5.191 14.367 1 74 143 ASP A C 1
ATOM 1117 O O . ASP A 1 143 ? 12.742 -4.434 15.273 1 74 143 ASP A O 1
ATOM 1121 N N . MET A 1 144 ? 11.555 -6.145 14.578 1 81.81 144 MET A N 1
ATOM 1122 C CA . MET A 1 144 ? 10.898 -6.312 15.875 1 81.81 144 MET A CA 1
ATOM 1123 C C . MET A 1 144 ? 11.633 -7.336 16.734 1 81.81 144 MET A C 1
ATOM 1125 O O . MET A 1 144 ? 12.094 -8.367 16.219 1 81.81 144 MET A O 1
ATOM 1129 N N . THR A 1 145 ? 11.773 -7.027 18.031 1 86.06 145 THR A N 1
ATOM 1130 C CA . THR A 1 145 ? 12.297 -8.008 18.969 1 86.06 145 THR A CA 1
ATOM 1131 C C . THR A 1 145 ? 11.328 -9.172 19.141 1 86.06 145 THR A C 1
ATOM 1133 O O . THR A 1 145 ? 10.141 -9.047 18.844 1 86.06 145 THR A O 1
ATOM 1136 N N . PRO A 1 146 ? 11.844 -10.273 19.594 1 89.94 146 PRO A N 1
ATOM 1137 C CA . PRO A 1 146 ? 10.953 -11.422 19.812 1 89.94 146 PRO A CA 1
ATOM 1138 C C . PRO A 1 146 ? 9.797 -11.102 20.75 1 89.94 146 PRO A C 1
ATOM 1140 O O . PRO A 1 146 ? 8.672 -11.539 20.531 1 89.94 146 PRO A O 1
ATOM 1143 N N . ASP A 1 147 ? 10.109 -10.328 21.75 1 90.06 147 ASP A N 1
ATOM 1144 C CA . ASP A 1 147 ? 9.062 -9.961 22.688 1 90.06 147 ASP A CA 1
ATOM 1145 C C . ASP A 1 147 ? 8 -9.086 22.016 1 90.06 147 ASP A C 1
ATOM 1147 O O . ASP A 1 147 ? 6.805 -9.273 22.25 1 90.06 147 ASP A O 1
ATOM 1151 N N . ALA A 1 148 ? 8.438 -8.195 21.266 1 88.62 148 ALA A N 1
ATOM 1152 C CA . ALA A 1 148 ? 7.512 -7.328 20.547 1 88.62 148 ALA A CA 1
ATOM 1153 C C . ALA A 1 148 ? 6.668 -8.133 19.562 1 88.62 148 ALA A C 1
ATOM 1155 O O . ALA A 1 148 ? 5.469 -7.891 19.422 1 88.62 148 ALA A O 1
ATOM 1156 N N . GLN A 1 149 ? 7.289 -9.078 18.938 1 93.06 149 GLN A N 1
ATOM 1157 C CA . GLN A 1 149 ? 6.57 -9.953 18.016 1 93.06 149 GLN A CA 1
ATOM 1158 C C . GLN A 1 149 ? 5.48 -10.734 18.75 1 93.06 149 GLN A C 1
ATOM 1160 O O . GLN A 1 149 ? 4.344 -10.812 18.266 1 93.06 149 GLN A O 1
ATOM 1165 N N . ALA A 1 150 ? 5.863 -11.258 19.891 1 95 150 ALA A N 1
ATOM 1166 C CA . ALA A 1 150 ? 4.914 -12.031 20.672 1 95 150 ALA A CA 1
ATOM 1167 C C . ALA A 1 150 ? 3.725 -11.18 21.109 1 95 150 ALA A C 1
ATOM 1169 O O . ALA A 1 150 ? 2.584 -11.648 21.109 1 95 150 ALA A O 1
ATOM 1170 N N . ALA A 1 151 ? 4.004 -9.977 21.453 1 94 151 ALA A N 1
ATOM 1171 C CA . ALA A 1 151 ? 2.947 -9.055 21.859 1 94 151 ALA A CA 1
ATOM 1172 C C . ALA A 1 151 ? 1.997 -8.766 20.703 1 94 151 ALA A C 1
ATOM 1174 O O . ALA A 1 151 ? 0.779 -8.711 20.891 1 94 151 ALA A O 1
ATOM 1175 N N . GLU A 1 152 ? 2.543 -8.57 19.547 1 94.69 152 GLU A N 1
ATOM 1176 C CA . GLU A 1 152 ? 1.721 -8.328 18.359 1 94.69 152 GLU A CA 1
ATOM 1177 C C . GLU A 1 152 ? 0.866 -9.547 18.016 1 94.69 152 GLU A C 1
ATOM 1179 O O . GLU A 1 152 ? -0.307 -9.414 17.672 1 94.69 152 GLU A O 1
ATOM 1184 N N . VAL A 1 153 ? 1.44 -10.727 18.125 1 97.31 153 VAL A N 1
ATOM 1185 C CA . VAL A 1 153 ? 0.706 -11.961 17.859 1 97.31 153 VAL A CA 1
ATOM 1186 C C . VAL A 1 153 ? -0.458 -12.086 18.844 1 97.31 153 VAL A C 1
ATOM 1188 O O . VAL A 1 153 ? -1.588 -12.375 18.453 1 97.31 153 VAL A O 1
ATOM 1191 N N . ALA A 1 154 ? -0.177 -11.852 20.078 1 97.69 154 ALA A N 1
ATOM 1192 C CA . ALA A 1 154 ? -1.215 -11.93 21.109 1 97.69 154 ALA A CA 1
ATOM 1193 C C . ALA A 1 154 ? -2.334 -10.93 20.844 1 97.69 154 ALA A C 1
ATOM 1195 O O . ALA A 1 154 ? -3.516 -11.266 20.938 1 97.69 154 ALA A O 1
ATOM 1196 N N . ALA A 1 155 ? -1.961 -9.766 20.547 1 96.38 155 ALA A N 1
ATOM 1197 C CA . ALA A 1 155 ? -2.934 -8.703 20.297 1 96.38 155 ALA A CA 1
ATOM 1198 C C . ALA A 1 155 ? -3.803 -9.031 19.078 1 96.38 155 ALA A C 1
ATOM 1200 O O . ALA A 1 155 ? -5.02 -8.844 19.125 1 96.38 155 ALA A O 1
ATOM 1201 N N . ARG A 1 156 ? -3.186 -9.484 17.984 1 97.25 156 ARG A N 1
ATOM 1202 C CA . ARG A 1 156 ? -3.949 -9.844 16.797 1 97.25 156 ARG A CA 1
ATOM 1203 C C . ARG A 1 156 ? -4.859 -11.039 17.062 1 97.25 156 ARG A C 1
ATOM 1205 O O . ARG A 1 156 ? -5.992 -11.086 16.578 1 97.25 156 ARG A O 1
ATOM 1212 N N . THR A 1 157 ? -4.344 -11.961 17.766 1 98 157 THR A N 1
ATOM 1213 C CA . THR A 1 157 ? -5.16 -13.117 18.141 1 98 157 THR A CA 1
ATOM 1214 C C . THR A 1 157 ? -6.375 -12.68 18.953 1 98 157 THR A C 1
ATOM 1216 O O . THR A 1 157 ? -7.48 -13.188 18.75 1 98 157 THR A O 1
ATOM 1219 N N . GLU A 1 158 ? -6.164 -11.773 19.812 1 97.12 158 GLU A N 1
ATOM 1220 C CA . GLU A 1 158 ? -7.266 -11.242 20.609 1 97.12 158 GLU A CA 1
ATOM 1221 C C . GLU A 1 158 ? -8.32 -10.578 19.719 1 97.12 158 GLU A C 1
ATOM 1223 O O . GLU A 1 158 ? -9.523 -10.727 19.969 1 97.12 158 GLU A O 1
ATOM 1228 N N . ARG A 1 159 ? -7.883 -9.844 18.766 1 97.88 159 ARG A N 1
ATOM 1229 C CA . ARG A 1 159 ? -8.797 -9.18 17.844 1 97.88 159 ARG A CA 1
ATOM 1230 C C . ARG A 1 159 ? -9.68 -10.195 17.109 1 97.88 159 ARG A C 1
ATOM 1232 O O . ARG A 1 159 ? -10.781 -9.867 16.672 1 97.88 159 ARG A O 1
ATOM 1239 N N . GLN A 1 160 ? -9.266 -11.422 17 1 98.12 160 GLN A N 1
ATOM 1240 C CA . GLN A 1 160 ? -9.953 -12.43 16.203 1 98.12 160 GLN A CA 1
ATOM 1241 C C . GLN A 1 160 ? -11.203 -12.945 16.922 1 98.12 160 GLN A C 1
ATOM 1243 O O . GLN A 1 160 ? -11.992 -13.695 16.344 1 98.12 160 GLN A O 1
ATOM 1248 N N . THR A 1 161 ? -11.422 -12.539 18.125 1 96.31 161 THR A N 1
ATOM 1249 C CA . THR A 1 161 ? -12.602 -12.945 18.875 1 96.31 161 THR A CA 1
ATOM 1250 C C . THR A 1 161 ? -13.875 -12.438 18.188 1 96.31 161 THR A C 1
ATOM 1252 O O . THR A 1 161 ? -14.961 -12.984 18.422 1 96.31 161 THR A O 1
ATOM 1255 N N . ILE A 1 162 ? -13.766 -11.508 17.344 1 96.19 162 ILE A N 1
ATOM 1256 C CA . ILE A 1 162 ? -14.938 -10.922 16.703 1 96.19 162 ILE A CA 1
ATOM 1257 C C . ILE A 1 162 ? -15.375 -11.797 15.539 1 96.19 162 ILE A C 1
ATOM 1259 O O . ILE A 1 162 ? -16.469 -11.617 14.992 1 96.19 162 ILE A O 1
ATOM 1263 N N . VAL A 1 163 ? -14.523 -12.672 15.078 1 97.81 163 VAL A N 1
ATOM 1264 C CA . VAL A 1 163 ? -14.828 -13.547 13.953 1 97.81 163 VAL A CA 1
ATOM 1265 C C . VAL A 1 163 ? -15.852 -14.602 14.375 1 97.81 163 VAL A C 1
ATOM 1267 O O . VAL A 1 163 ? -15.602 -15.375 15.305 1 97.81 163 VAL A O 1
ATOM 1270 N N . GLY A 1 164 ? -16.984 -14.617 13.781 1 95.5 164 GLY A N 1
ATOM 1271 C CA . GLY A 1 164 ? -18.016 -15.594 14.07 1 95.5 164 GLY A CA 1
ATOM 1272 C C . GLY A 1 164 ? -18.766 -15.297 15.359 1 95.5 164 GLY A C 1
ATOM 1273 O O . GLY A 1 164 ? -19.406 -16.188 15.922 1 95.5 164 GLY A O 1
ATOM 1274 N N . ASP A 1 165 ? -18.672 -14.055 15.836 1 94.31 165 ASP A N 1
ATOM 1275 C CA . ASP A 1 165 ? -19.281 -13.75 17.125 1 94.31 165 ASP A CA 1
ATOM 1276 C C . ASP A 1 165 ? -20.75 -13.406 16.969 1 94.31 165 ASP A C 1
ATOM 1278 O O . ASP A 1 165 ? -21.438 -13.125 17.953 1 94.31 165 ASP A O 1
ATOM 1282 N N . GLY A 1 166 ? -21.266 -13.406 15.797 1 92.81 166 GLY A N 1
ATOM 1283 C CA . GLY A 1 166 ? -22.672 -13.133 15.531 1 92.81 166 GLY A CA 1
ATOM 1284 C C . GLY A 1 166 ? -22.984 -11.648 15.453 1 92.81 166 GLY A C 1
ATOM 1285 O O . GLY A 1 166 ? -24.078 -11.258 15.047 1 92.81 166 GLY A O 1
ATOM 1286 N N . GLN A 1 167 ? -22.047 -10.812 15.758 1 93.38 167 GLN A N 1
ATOM 1287 C CA . GLN A 1 167 ? -22.266 -9.367 15.773 1 93.38 167 GLN A CA 1
ATOM 1288 C C . GLN A 1 167 ? -21.562 -8.695 14.602 1 93.38 167 GLN A C 1
ATOM 1290 O O . GLN A 1 167 ? -21.953 -7.605 14.172 1 93.38 167 GLN A O 1
ATOM 1295 N N . HIS A 1 168 ? -20.547 -9.297 14.133 1 96.25 168 HIS A N 1
ATOM 1296 C CA . HIS A 1 168 ? -19.734 -8.727 13.062 1 96.25 168 HIS A CA 1
ATOM 1297 C C . HIS A 1 168 ? -19.844 -9.547 11.781 1 96.25 168 HIS A C 1
ATOM 1299 O O . HIS A 1 168 ? -20.078 -10.758 11.836 1 96.25 168 HIS A O 1
ATOM 1305 N N . GLN A 1 169 ? -19.812 -8.883 10.695 1 97.75 169 GLN A N 1
ATOM 1306 C CA . GLN A 1 169 ? -19.719 -9.5 9.383 1 97.75 169 GLN A CA 1
ATOM 1307 C C . GLN A 1 169 ? -18.328 -9.297 8.781 1 97.75 169 GLN A C 1
ATOM 1309 O O . GLN A 1 169 ? -17.922 -8.172 8.492 1 97.75 169 GLN A O 1
ATOM 1314 N N . VAL A 1 170 ? -17.609 -10.383 8.625 1 98.44 170 VAL A N 1
ATOM 1315 C CA . VAL A 1 170 ? -16.234 -10.344 8.133 1 98.44 170 VAL A CA 1
ATOM 1316 C C . VAL A 1 170 ? -16.188 -10.883 6.707 1 98.44 170 VAL A C 1
ATOM 1318 O O . VAL A 1 170 ? -16.562 -12.023 6.449 1 98.44 170 VAL A O 1
ATOM 1321 N N . THR A 1 171 ? -15.797 -10.07 5.777 1 98.69 171 THR A N 1
ATOM 1322 C CA . THR A 1 171 ? -15.578 -10.484 4.398 1 98.69 171 THR A CA 1
ATOM 1323 C C . THR A 1 171 ? -14.133 -10.234 3.977 1 98.69 171 THR A C 1
ATOM 1325 O O . THR A 1 171 ? -13.648 -9.102 4.051 1 98.69 171 THR A O 1
ATOM 1328 N N . VAL A 1 172 ? -13.477 -11.273 3.578 1 98.62 172 VAL A N 1
ATOM 1329 C CA . VAL A 1 172 ? -12.109 -11.117 3.084 1 98.62 172 VAL A CA 1
ATOM 1330 C C . VAL A 1 172 ? -12.031 -11.578 1.628 1 98.62 172 VAL A C 1
ATOM 1332 O O . VAL A 1 172 ? -12.727 -12.516 1.228 1 98.62 172 VAL A O 1
ATOM 1335 N N . VAL A 1 173 ? -11.281 -10.875 0.841 1 98.62 173 VAL A N 1
ATOM 1336 C CA . VAL A 1 173 ? -10.977 -11.258 -0.534 1 98.62 173 VAL A CA 1
ATOM 1337 C C . VAL A 1 173 ? -9.469 -11.312 -0.733 1 98.62 173 VAL A C 1
ATOM 1339 O O . VAL A 1 173 ? -8.758 -10.359 -0.394 1 98.62 173 VAL A O 1
ATOM 1342 N N . VAL A 1 174 ? -9 -12.43 -1.204 1 98.12 174 VAL A N 1
ATOM 1343 C CA . VAL A 1 174 ? -7.582 -12.555 -1.523 1 98.12 174 VAL A CA 1
ATOM 1344 C C . VAL A 1 174 ? -7.418 -13.188 -2.902 1 98.12 174 VAL A C 1
ATOM 1346 O O . VAL A 1 174 ? -8.25 -14 -3.322 1 98.12 174 VAL A O 1
ATOM 1349 N N . PRO A 1 175 ? -6.383 -12.766 -3.621 1 97.44 175 PRO A N 1
ATOM 1350 C CA . PRO A 1 175 ? -6.027 -13.547 -4.809 1 97.44 175 PRO A CA 1
ATOM 1351 C C . PRO A 1 175 ? -5.445 -14.922 -4.461 1 97.44 175 PRO A C 1
ATOM 1353 O O . PRO A 1 175 ? -4.969 -15.125 -3.342 1 97.44 175 PRO A O 1
ATOM 1356 N N . GLU A 1 176 ? -5.543 -15.828 -5.367 1 97 176 GLU A N 1
ATOM 1357 C CA . GLU A 1 176 ? -4.887 -17.109 -5.188 1 97 176 GLU A CA 1
ATOM 1358 C C . GLU A 1 176 ? -3.408 -16.938 -4.848 1 97 176 GLU A C 1
ATOM 1360 O O . GLU A 1 176 ? -2.812 -17.797 -4.184 1 97 176 GLU A O 1
ATOM 1365 N N . ALA A 1 177 ? -2.846 -15.859 -5.242 1 94.62 177 ALA A N 1
ATOM 1366 C CA . ALA A 1 177 ? -1.457 -15.516 -4.941 1 94.62 177 ALA A CA 1
ATOM 1367 C C . ALA A 1 177 ? -1.198 -15.539 -3.438 1 94.62 177 ALA A C 1
ATOM 1369 O O . ALA A 1 177 ? -0.144 -15.992 -2.99 1 94.62 177 ALA A O 1
ATOM 1370 N N . ALA A 1 178 ? -2.111 -15.047 -2.682 1 97.06 178 ALA A N 1
ATOM 1371 C CA . ALA A 1 178 ? -1.949 -14.992 -1.231 1 97.06 178 ALA A CA 1
ATOM 1372 C C . ALA A 1 178 ? -1.913 -16.391 -0.628 1 97.06 178 ALA A C 1
ATOM 1374 O O . ALA A 1 178 ? -1.274 -16.609 0.403 1 97.06 178 ALA A O 1
ATOM 1375 N N . LEU A 1 179 ? -2.576 -17.344 -1.281 1 97.56 179 LEU A N 1
ATOM 1376 C CA . LEU A 1 179 ? -2.594 -18.719 -0.83 1 97.56 179 LEU A CA 1
ATOM 1377 C C . LEU A 1 179 ? -1.278 -19.422 -1.16 1 97.56 179 LEU A C 1
ATOM 1379 O O . LEU A 1 179 ? -0.91 -20.406 -0.511 1 97.56 179 LEU A O 1
ATOM 1383 N N . ARG A 1 180 ? -0.586 -18.891 -2.107 1 95.44 180 ARG A N 1
ATOM 1384 C CA . ARG A 1 180 ? 0.585 -19.594 -2.621 1 95.44 180 ARG A CA 1
ATOM 1385 C C . ARG A 1 180 ? 1.873 -18.906 -2.184 1 95.44 180 ARG A C 1
ATOM 1387 O O . ARG A 1 180 ? 2.969 -19.422 -2.4 1 95.44 180 ARG A O 1
ATOM 1394 N N . TRP A 1 181 ? 1.763 -17.672 -1.664 1 96.25 181 TRP A N 1
ATOM 1395 C CA . TRP A 1 181 ? 2.906 -17.031 -1.032 1 96.25 181 TRP A CA 1
ATOM 1396 C C . TRP A 1 181 ? 3.309 -17.75 0.245 1 96.25 181 TRP A C 1
ATOM 1398 O O . TRP A 1 181 ? 2.725 -17.531 1.308 1 96.25 181 TRP A O 1
ATOM 1408 N N . GLN A 1 182 ? 4.301 -18.531 0.23 1 95.5 182 GLN A N 1
ATOM 1409 C CA . GLN A 1 182 ? 4.578 -19.5 1.293 1 95.5 182 GLN A CA 1
ATOM 1410 C C . GLN A 1 182 ? 5.297 -18.828 2.463 1 95.5 182 GLN A C 1
ATOM 1412 O O . GLN A 1 182 ? 6.422 -19.203 2.797 1 95.5 182 GLN A O 1
ATOM 1417 N N . LEU A 1 183 ? 4.605 -17.969 3.055 1 96.44 183 LEU A N 1
ATOM 1418 C CA . LEU A 1 183 ? 5.137 -17.297 4.242 1 96.44 183 LEU A CA 1
ATOM 1419 C C . LEU A 1 183 ? 5.293 -18.281 5.391 1 96.44 183 LEU A C 1
ATOM 1421 O O . LEU A 1 183 ? 4.34 -18.969 5.766 1 96.44 183 LEU A O 1
ATOM 1425 N N . GLY A 1 184 ? 6.488 -18.375 5.926 1 94.19 184 GLY A N 1
ATOM 1426 C CA . GLY A 1 184 ? 6.758 -19.281 7.031 1 94.19 184 GLY A CA 1
ATOM 1427 C C . GLY A 1 184 ? 7.016 -20.703 6.586 1 94.19 184 GLY A C 1
ATOM 1428 O O . GLY A 1 184 ? 7.297 -21.578 7.41 1 94.19 184 GLY A O 1
ATOM 1429 N N . GLY A 1 185 ? 6.879 -21.047 5.316 1 93.94 185 GLY A N 1
ATOM 1430 C CA . GLY A 1 185 ? 7.133 -22.375 4.789 1 93.94 185 GLY A CA 1
ATOM 1431 C C . GLY A 1 185 ? 5.867 -23.203 4.59 1 93.94 185 GLY A C 1
ATOM 1432 O O . GLY A 1 185 ? 4.781 -22.766 4.992 1 93.94 185 GLY A O 1
ATOM 1433 N N . PRO A 1 186 ? 6.016 -24.391 3.984 1 93.75 186 PRO A N 1
ATOM 1434 C CA . PRO A 1 186 ? 4.859 -25.188 3.588 1 93.75 186 PRO A CA 1
ATOM 1435 C C . PRO A 1 186 ? 4.031 -25.656 4.781 1 93.75 186 PRO A C 1
ATOM 1437 O O . PRO A 1 186 ? 2.801 -25.719 4.699 1 93.75 186 PRO A O 1
ATOM 1440 N N . GLU A 1 187 ? 4.703 -25.969 5.863 1 95.06 187 GLU A N 1
ATOM 1441 C CA . GLU A 1 187 ? 3.963 -26.453 7.023 1 95.06 187 GLU A CA 1
ATOM 1442 C C . GLU A 1 187 ? 3.049 -25.375 7.59 1 95.06 187 GLU A C 1
ATOM 1444 O O . GLU A 1 187 ? 1.887 -25.641 7.906 1 95.06 187 GLU A O 1
ATOM 1449 N N . VAL A 1 188 ? 3.59 -24.219 7.699 1 97.44 188 VAL A N 1
ATOM 1450 C CA . VAL A 1 188 ? 2.811 -23.094 8.195 1 97.44 188 VAL A CA 1
ATOM 1451 C C . VAL A 1 188 ? 1.652 -22.797 7.246 1 97.44 188 VAL A C 1
ATOM 1453 O O . VAL A 1 188 ? 0.527 -22.547 7.684 1 97.44 188 VAL A O 1
ATOM 1456 N N . MET A 1 189 ? 1.911 -22.938 5.973 1 97.62 189 MET A N 1
ATOM 1457 C CA . MET A 1 189 ? 0.886 -22.625 4.98 1 97.62 189 MET A CA 1
ATOM 1458 C C . MET A 1 189 ? -0.217 -23.672 4.992 1 97.62 189 MET A C 1
ATOM 1460 O O . MET A 1 189 ? -1.398 -23.344 4.871 1 97.62 189 MET A O 1
ATOM 1464 N N . VAL A 1 190 ? 0.161 -24.891 5.125 1 97.56 190 VAL A N 1
ATOM 1465 C CA . VAL A 1 190 ? -0.833 -25.953 5.184 1 97.56 190 VAL A CA 1
ATOM 1466 C C . VAL A 1 190 ? -1.78 -25.719 6.355 1 97.56 190 VAL A C 1
ATOM 1468 O O . VAL A 1 190 ? -3.002 -25.75 6.191 1 97.56 190 VAL A O 1
ATOM 1471 N N . GLU A 1 191 ? -1.212 -25.453 7.512 1 98.25 191 GLU A N 1
ATOM 1472 C CA . GLU A 1 191 ? -2.027 -25.156 8.688 1 98.25 191 GLU A CA 1
ATOM 1473 C C . GLU A 1 191 ? -2.918 -23.938 8.453 1 98.25 191 GLU A C 1
ATOM 1475 O O . GLU A 1 191 ? -4.105 -23.969 8.781 1 98.25 191 GLU A O 1
ATOM 1480 N N . GLN A 1 192 ? -2.375 -22.969 7.902 1 98.62 192 GLN A N 1
ATOM 1481 C CA . GLN A 1 192 ? -3.09 -21.719 7.676 1 98.62 192 GLN A CA 1
ATOM 1482 C C . GLN A 1 192 ? -4.25 -21.922 6.707 1 98.62 192 GLN A C 1
ATOM 1484 O O . GLN A 1 192 ? -5.348 -21.406 6.93 1 98.62 192 GLN A O 1
ATOM 1489 N N . LEU A 1 193 ? -3.996 -22.641 5.613 1 98.62 193 LEU A N 1
ATOM 1490 C CA . LEU A 1 193 ? -5.035 -22.828 4.605 1 98.62 193 LEU A CA 1
ATOM 1491 C C . LEU A 1 193 ? -6.16 -23.703 5.148 1 98.62 193 LEU A C 1
ATOM 1493 O O . LEU A 1 193 ? -7.336 -23.453 4.859 1 98.62 193 LEU A O 1
ATOM 1497 N N . ARG A 1 194 ? -5.836 -24.688 5.914 1 98.62 194 ARG A N 1
ATOM 1498 C CA . ARG A 1 194 ? -6.867 -25.484 6.578 1 98.62 194 ARG A CA 1
ATOM 1499 C C . ARG A 1 194 ? -7.699 -24.609 7.52 1 98.62 194 ARG A C 1
ATOM 1501 O O . ARG A 1 194 ? -8.93 -24.719 7.543 1 98.62 194 ARG A O 1
ATOM 1508 N N . HIS A 1 195 ? -6.941 -23.797 8.266 1 98.69 195 HIS A N 1
ATOM 1509 C CA . HIS A 1 195 ? -7.605 -22.875 9.172 1 98.69 195 HIS A CA 1
ATOM 1510 C C . HIS A 1 195 ? -8.547 -21.938 8.406 1 98.69 195 HIS A C 1
ATOM 1512 O O . HIS A 1 195 ? -9.664 -21.672 8.867 1 98.69 195 HIS A O 1
ATOM 1518 N N . LEU A 1 196 ? -8.133 -21.453 7.285 1 98.69 196 LEU A N 1
ATOM 1519 C CA . LEU A 1 196 ? -8.93 -20.562 6.457 1 98.69 196 LEU A CA 1
ATOM 1520 C C . LEU A 1 196 ? -10.227 -21.234 6.004 1 98.69 196 LEU A C 1
ATOM 1522 O O . LEU A 1 196 ? -11.297 -20.625 6.043 1 98.69 196 LEU A O 1
ATOM 1526 N N . ILE A 1 197 ? -10.125 -22.484 5.582 1 98.62 197 ILE A N 1
ATOM 1527 C CA . ILE A 1 197 ? -11.297 -23.25 5.184 1 98.62 197 ILE A CA 1
ATOM 1528 C C . ILE A 1 197 ? -12.266 -23.359 6.359 1 98.62 197 ILE A C 1
ATOM 1530 O O . ILE A 1 197 ? -13.461 -23.125 6.215 1 98.62 197 ILE A O 1
ATOM 1534 N N . ASP A 1 198 ? -11.75 -23.703 7.516 1 98.31 198 ASP A N 1
ATOM 1535 C CA . ASP A 1 198 ? -12.586 -23.859 8.703 1 98.31 198 ASP A CA 1
ATOM 1536 C C . ASP A 1 198 ? -13.289 -22.547 9.055 1 98.31 198 ASP A C 1
ATOM 1538 O O . ASP A 1 198 ? -14.492 -22.547 9.336 1 98.31 198 ASP A O 1
ATOM 1542 N N . ARG A 1 199 ? -12.547 -21.453 9.023 1 97.88 199 ARG A N 1
ATOM 1543 C CA . ARG A 1 199 ? -13.117 -20.172 9.398 1 97.88 199 ARG A CA 1
ATOM 1544 C C . ARG A 1 199 ? -14.164 -19.719 8.383 1 97.88 199 ARG A C 1
ATOM 1546 O O . ARG A 1 199 ? -15.109 -19.016 8.727 1 97.88 199 ARG A O 1
ATOM 1553 N N . SER A 1 200 ? -14 -20.141 7.156 1 97.75 200 SER A N 1
ATOM 1554 C CA . SER A 1 200 ? -14.906 -19.734 6.09 1 97.75 200 SER A CA 1
ATOM 1555 C C . SER A 1 200 ? -16.297 -20.312 6.297 1 97.75 200 SER A C 1
ATOM 1557 O O . SER A 1 200 ? -17.266 -19.875 5.66 1 97.75 200 SER A O 1
ATOM 1559 N N . ARG A 1 201 ? -16.453 -21.25 7.203 1 97.12 201 ARG A N 1
ATOM 1560 C CA . ARG A 1 201 ? -17.734 -21.891 7.457 1 97.12 201 ARG A CA 1
ATOM 1561 C C . ARG A 1 201 ? -18.469 -21.219 8.609 1 97.12 201 ARG A C 1
ATOM 1563 O O . ARG A 1 201 ? -19.625 -21.531 8.875 1 97.12 201 ARG A O 1
ATOM 1570 N N . LEU A 1 202 ? -17.812 -20.312 9.312 1 97.12 202 LEU A N 1
ATOM 1571 C CA . LEU A 1 202 ? -18.422 -19.641 10.453 1 97.12 202 LEU A CA 1
ATOM 1572 C C . LEU A 1 202 ? -19.484 -18.641 9.992 1 97.12 202 LEU A C 1
ATOM 1574 O O . LEU A 1 202 ? -19.359 -18.047 8.922 1 97.12 202 LEU A O 1
ATOM 1578 N N . PRO A 1 203 ? -20.516 -18.469 10.828 1 95.25 203 PRO A N 1
ATOM 1579 C CA . PRO A 1 203 ? -21.516 -17.453 10.492 1 95.25 203 PRO A CA 1
ATOM 1580 C C . PRO A 1 203 ? -20.938 -16.047 10.406 1 95.25 203 PRO A C 1
ATOM 1582 O O . PRO A 1 203 ? -20.078 -15.688 11.203 1 95.25 203 PRO A O 1
ATOM 1585 N N . GLY A 1 204 ? -21.328 -15.32 9.398 1 96.88 204 GLY A N 1
ATOM 1586 C CA . GLY A 1 204 ? -20.906 -13.938 9.258 1 96.88 204 GLY A CA 1
ATOM 1587 C C . GLY A 1 204 ? -19.531 -13.797 8.617 1 96.88 204 GLY A C 1
ATOM 1588 O O . GLY A 1 204 ? -18.984 -12.695 8.539 1 96.88 204 GLY A O 1
ATOM 1589 N N . VAL A 1 205 ? -18.938 -14.898 8.211 1 98.25 205 VAL A N 1
ATOM 1590 C CA . VAL A 1 205 ? -17.625 -14.867 7.59 1 98.25 205 VAL A CA 1
ATOM 1591 C C . VAL A 1 205 ? -17.734 -15.242 6.113 1 98.25 205 VAL A C 1
ATOM 1593 O O . VAL A 1 205 ? -18.344 -16.266 5.773 1 98.25 205 VAL A O 1
ATOM 1596 N N . ARG A 1 206 ? -17.234 -14.438 5.254 1 98.25 206 ARG A N 1
ATOM 1597 C CA . ARG A 1 206 ? -17.156 -14.719 3.822 1 98.25 206 ARG A CA 1
ATOM 1598 C C . ARG A 1 206 ? -15.711 -14.625 3.326 1 98.25 206 ARG A C 1
ATOM 1600 O O . ARG A 1 206 ? -15.047 -13.602 3.525 1 98.25 206 ARG A O 1
ATOM 1607 N N . VAL A 1 207 ? -15.305 -15.727 2.766 1 98.62 207 VAL A N 1
ATOM 1608 C CA . VAL A 1 207 ? -13.969 -15.758 2.184 1 98.62 207 VAL A CA 1
ATOM 1609 C C . VAL A 1 207 ? -14.07 -15.852 0.663 1 98.62 207 VAL A C 1
ATOM 1611 O O . VAL A 1 207 ? -14.641 -16.797 0.129 1 98.62 207 VAL A O 1
ATOM 1614 N N . GLY A 1 208 ? -13.578 -14.836 0.004 1 98.75 208 GLY A N 1
ATOM 1615 C CA . GLY A 1 208 ? -13.5 -14.82 -1.448 1 98.75 208 GLY A CA 1
ATOM 1616 C C . GLY A 1 208 ? -12.086 -15.039 -1.97 1 98.75 208 GLY A C 1
ATOM 1617 O O . GLY A 1 208 ? -11.125 -14.539 -1.388 1 98.75 208 GLY A O 1
ATOM 1618 N N . VAL A 1 209 ? -11.984 -15.812 -3.01 1 98.69 209 VAL A N 1
ATOM 1619 C CA . VAL A 1 209 ? -10.703 -16.047 -3.668 1 98.69 209 VAL A CA 1
ATOM 1620 C C . VAL A 1 209 ? -10.797 -15.664 -5.141 1 98.69 209 VAL A C 1
ATOM 1622 O O . VAL A 1 209 ? -11.742 -16.047 -5.828 1 98.69 209 VAL A O 1
ATOM 1625 N N . ILE A 1 210 ? -9.898 -14.852 -5.566 1 97.88 210 ILE A N 1
ATOM 1626 C CA . ILE A 1 210 ? -9.789 -14.562 -6.992 1 97.88 210 ILE A CA 1
ATOM 1627 C C . ILE A 1 210 ? -8.836 -15.562 -7.648 1 97.88 210 ILE A C 1
ATOM 1629 O O . ILE A 1 210 ? -7.625 -15.516 -7.418 1 97.88 210 ILE A O 1
ATOM 1633 N N . PRO A 1 211 ? -9.367 -16.406 -8.461 1 95.19 211 PRO A N 1
ATOM 1634 C CA . PRO A 1 211 ? -8.523 -17.453 -9.031 1 95.19 211 PRO A CA 1
ATOM 1635 C C . PRO A 1 211 ? -7.547 -16.922 -10.078 1 95.19 211 PRO A C 1
ATOM 1637 O O . PRO A 1 211 ? -7.828 -15.906 -10.734 1 95.19 211 PRO A O 1
ATOM 1640 N N . TRP A 1 212 ? -6.418 -17.609 -10.328 1 88.5 212 TRP A N 1
ATOM 1641 C CA . TRP A 1 212 ? -5.363 -17.219 -11.266 1 88.5 212 TRP A CA 1
ATOM 1642 C C . TRP A 1 212 ? -5.867 -17.281 -12.703 1 88.5 212 TRP A C 1
ATOM 1644 O O . TRP A 1 212 ? -5.383 -16.547 -13.57 1 88.5 212 TRP A O 1
ATOM 1654 N N . ARG A 1 213 ? -6.664 -18.031 -13.07 1 82.5 213 ARG A N 1
ATOM 1655 C CA . ARG A 1 213 ? -7.039 -18.281 -14.453 1 82.5 213 ARG A CA 1
ATOM 1656 C C . ARG A 1 213 ? -8.125 -17.328 -14.914 1 82.5 213 ARG A C 1
ATOM 1658 O O . ARG A 1 213 ? -8.539 -17.359 -16.078 1 82.5 213 ARG A O 1
ATOM 1665 N N . SER A 1 214 ? -8.461 -16.359 -14.156 1 87.5 214 SER A N 1
ATOM 1666 C CA . SER A 1 214 ? -9.516 -15.43 -14.523 1 87.5 214 SER A CA 1
ATOM 1667 C C . SER A 1 214 ? -8.938 -14.094 -14.992 1 87.5 214 SER A C 1
ATOM 1669 O O . SER A 1 214 ? -7.969 -13.602 -14.414 1 87.5 214 SER A O 1
ATOM 1671 N N . ALA A 1 215 ? -9.562 -13.672 -16.109 1 91.88 215 ALA A N 1
ATOM 1672 C CA . ALA A 1 215 ? -9.242 -12.297 -16.5 1 91.88 215 ALA A CA 1
ATOM 1673 C C . ALA A 1 215 ? -9.734 -11.297 -15.453 1 91.88 215 ALA A C 1
ATOM 1675 O O . ALA A 1 215 ? -10.82 -11.461 -14.891 1 91.88 215 ALA A O 1
ATOM 1676 N N . VAL A 1 216 ? -8.922 -10.305 -15.203 1 94.25 216 VAL A N 1
ATOM 1677 C CA . VAL A 1 216 ? -9.297 -9.289 -14.227 1 94.25 216 VAL A CA 1
ATOM 1678 C C . VAL A 1 216 ? -9.156 -7.898 -14.852 1 94.25 216 VAL A C 1
ATOM 1680 O O . VAL A 1 216 ? -8.477 -7.73 -15.867 1 94.25 216 VAL A O 1
ATOM 1683 N N . ASP A 1 217 ? -9.805 -6.93 -14.195 1 93.69 217 ASP A N 1
ATOM 1684 C CA . ASP A 1 217 ? -9.742 -5.559 -14.688 1 93.69 217 ASP A CA 1
ATOM 1685 C C . ASP A 1 217 ? -9.344 -4.59 -13.578 1 93.69 217 ASP A C 1
ATOM 1687 O O . ASP A 1 217 ? -9.578 -3.385 -13.688 1 93.69 217 ASP A O 1
ATOM 1691 N N . LEU A 1 218 ? -8.82 -5.188 -12.578 1 94.19 218 LEU A N 1
ATOM 1692 C CA . LEU A 1 218 ? -8.352 -4.383 -11.445 1 94.19 218 LEU A CA 1
ATOM 1693 C C . LEU A 1 218 ? -6.844 -4.516 -11.273 1 94.19 218 LEU A C 1
ATOM 1695 O O . LEU A 1 218 ? -6.289 -5.605 -11.43 1 94.19 218 LEU A O 1
ATOM 1699 N N . ALA A 1 219 ? -6.246 -3.432 -10.883 1 94.75 219 ALA A N 1
ATOM 1700 C CA . ALA A 1 219 ? -4.801 -3.371 -10.695 1 94.75 219 ALA A CA 1
ATOM 1701 C C . ALA A 1 219 ? -4.449 -2.908 -9.289 1 94.75 219 ALA A C 1
ATOM 1703 O O . ALA A 1 219 ? -3.895 -1.822 -9.102 1 94.75 219 ALA A O 1
ATOM 1704 N N . PRO A 1 220 ? -4.695 -3.764 -8.305 1 93.44 220 PRO A N 1
ATOM 1705 C CA . PRO A 1 220 ? -4.391 -3.346 -6.93 1 93.44 220 PRO A CA 1
ATOM 1706 C C . PRO A 1 220 ? -2.893 -3.285 -6.648 1 93.44 220 PRO A C 1
ATOM 1708 O O . PRO A 1 220 ? -2.135 -4.133 -7.133 1 93.44 220 PRO A O 1
ATOM 1711 N N . THR A 1 221 ? -2.469 -2.33 -5.867 1 93.06 221 THR A N 1
ATOM 1712 C CA . THR A 1 221 ? -1.057 -2.152 -5.551 1 93.06 221 THR A CA 1
ATOM 1713 C C . THR A 1 221 ? -0.816 -2.311 -4.051 1 93.06 221 THR A C 1
ATOM 1715 O O . THR A 1 221 ? 0.328 -2.275 -3.594 1 93.06 221 THR A O 1
ATOM 1718 N N . HIS A 1 222 ? -1.841 -2.428 -3.312 1 95.12 222 HIS A N 1
ATOM 1719 C CA . HIS A 1 222 ? -1.752 -2.514 -1.859 1 95.12 222 HIS A CA 1
ATOM 1720 C C . HIS A 1 222 ? -2.988 -3.184 -1.271 1 95.12 222 HIS A C 1
ATOM 1722 O O . HIS A 1 222 ? -4.012 -3.312 -1.947 1 95.12 222 HIS A O 1
ATOM 1728 N N . GLY A 1 223 ? -2.902 -3.65 -0.071 1 96.94 223 GLY A N 1
ATOM 1729 C CA . GLY A 1 223 ? -4.055 -4.113 0.688 1 96.94 223 GLY A CA 1
ATOM 1730 C C . GLY A 1 223 ? -4.707 -3.018 1.506 1 96.94 223 GLY A C 1
ATOM 1731 O O . GLY A 1 223 ? -4.145 -1.934 1.667 1 96.94 223 GLY A O 1
ATOM 1732 N N . PHE A 1 224 ? -5.902 -3.314 2.006 1 97.75 224 PHE A N 1
ATOM 1733 C CA . PHE A 1 224 ? -6.598 -2.359 2.865 1 97.75 224 PHE A CA 1
ATOM 1734 C C . PHE A 1 224 ? -7.66 -3.059 3.701 1 97.75 224 PHE A C 1
ATOM 1736 O O . PHE A 1 224 ? -8.078 -4.176 3.381 1 97.75 224 PHE A O 1
ATOM 1743 N N . ASP A 1 225 ? -8.055 -2.41 4.793 1 97.88 225 ASP A N 1
ATOM 1744 C CA . ASP A 1 225 ? -9.18 -2.793 5.645 1 97.88 225 ASP A CA 1
ATOM 1745 C C . ASP A 1 225 ? -10.266 -1.724 5.633 1 97.88 225 ASP A C 1
ATOM 1747 O O . ASP A 1 225 ? -9.992 -0.548 5.883 1 97.88 225 ASP A O 1
ATOM 1751 N N . LEU A 1 226 ? -11.406 -2.123 5.312 1 97.06 226 LEU A N 1
ATOM 1752 C CA . LEU A 1 226 ? -12.57 -1.243 5.277 1 97.06 226 LEU A CA 1
ATOM 1753 C C . LEU A 1 226 ? -13.492 -1.517 6.461 1 97.06 226 LEU A C 1
ATOM 1755 O O . LEU A 1 226 ? -13.883 -2.66 6.695 1 97.06 226 LEU A O 1
ATOM 1759 N N . PHE A 1 227 ? -13.75 -0.517 7.277 1 94.62 227 PHE A N 1
ATOM 1760 C CA . PHE A 1 227 ? -14.641 -0.583 8.43 1 94.62 227 PHE A CA 1
ATOM 1761 C C . PHE A 1 227 ? -15.961 0.119 8.141 1 94.62 227 PHE A C 1
ATOM 1763 O O . PHE A 1 227 ? -16.016 1.351 8.109 1 94.62 227 PHE A O 1
ATOM 1770 N N . ASP A 1 228 ? -16.984 -0.74 7.906 1 92.44 228 ASP A N 1
ATOM 1771 C CA . ASP A 1 228 ? -18.234 -0.194 7.398 1 92.44 228 ASP A CA 1
ATOM 1772 C C . ASP A 1 228 ? -17.984 0.722 6.203 1 92.44 228 ASP A C 1
ATOM 1774 O O . ASP A 1 228 ? -17.219 0.384 5.301 1 92.44 228 ASP A O 1
ATOM 1778 N N . GLU A 1 229 ? -18.594 1.715 5.969 1 88.94 229 GLU A N 1
ATOM 1779 C CA . GLU A 1 229 ? -18.328 2.744 4.965 1 88.94 229 GLU A CA 1
ATOM 1780 C C . GLU A 1 229 ? -17.859 4.043 5.617 1 88.94 229 GLU A C 1
ATOM 1782 O O . GLU A 1 229 ? -18.203 5.133 5.156 1 88.94 229 GLU A O 1
ATOM 1787 N N . ARG A 1 230 ? -17 3.801 6.672 1 85.12 230 ARG A N 1
ATOM 1788 C CA . ARG A 1 230 ? -16.672 4.98 7.473 1 85.12 230 ARG A CA 1
ATOM 1789 C C . ARG A 1 230 ? -15.164 5.203 7.531 1 85.12 230 ARG A C 1
ATOM 1791 O O . ARG A 1 230 ? -14.711 6.344 7.664 1 85.12 230 ARG A O 1
ATOM 1798 N N . ALA A 1 231 ? -14.422 4.121 7.488 1 90.62 231 ALA A N 1
ATOM 1799 C CA . ALA A 1 231 ? -12.977 4.273 7.633 1 90.62 231 ALA A CA 1
ATOM 1800 C C . ALA A 1 231 ? -12.234 3.209 6.828 1 90.62 231 ALA A C 1
ATOM 1802 O O . ALA A 1 231 ? -12.766 2.125 6.582 1 90.62 231 ALA A O 1
ATOM 1803 N N . VAL A 1 232 ? -11.078 3.559 6.387 1 95.81 232 VAL A N 1
ATOM 1804 C CA . VAL A 1 232 ? -10.188 2.643 5.68 1 95.81 232 VAL A CA 1
ATOM 1805 C C . VAL A 1 232 ? -8.805 2.668 6.324 1 95.81 232 VAL A C 1
ATOM 1807 O O . VAL A 1 232 ? -8.297 3.734 6.684 1 95.81 232 VAL A O 1
ATOM 1810 N N . LEU A 1 233 ? -8.281 1.525 6.594 1 96.25 233 LEU A N 1
ATOM 1811 C CA . LEU A 1 233 ? -6.898 1.401 7.031 1 96.25 233 LEU A CA 1
ATOM 1812 C C . LEU A 1 233 ? -6.008 0.93 5.887 1 96.25 233 LEU A C 1
ATOM 1814 O O . LEU A 1 233 ? -6.281 -0.097 5.262 1 96.25 233 LEU A O 1
ATOM 1818 N N . VAL A 1 234 ? -5.004 1.708 5.582 1 94.44 234 VAL A N 1
ATOM 1819 C CA . VAL A 1 234 ? -3.965 1.331 4.629 1 94.44 234 VAL A CA 1
ATOM 1820 C C . VAL A 1 234 ? -2.594 1.428 5.297 1 94.44 234 VAL A C 1
ATOM 1822 O O . VAL A 1 234 ? -2.383 2.262 6.18 1 94.44 234 VAL A O 1
ATOM 1825 N N . GLY A 1 235 ? -1.712 0.47 4.902 1 88.44 235 GLY A N 1
ATOM 1826 C CA . GLY A 1 235 ? -0.402 0.474 5.535 1 88.44 235 GLY A CA 1
ATOM 1827 C C . GLY A 1 235 ? 0.737 0.304 4.547 1 88.44 235 GLY A C 1
ATOM 1828 O O . GLY A 1 235 ? 0.592 -0.387 3.537 1 88.44 235 GLY A O 1
ATOM 1829 N N . ILE A 1 236 ? 1.807 1.012 4.887 1 87.19 236 ILE A N 1
ATOM 1830 C CA . ILE A 1 236 ? 3.096 0.75 4.258 1 87.19 236 ILE A CA 1
ATOM 1831 C C . ILE A 1 236 ? 4.066 0.174 5.285 1 87.19 236 ILE A C 1
ATOM 1833 O O . ILE A 1 236 ? 3.664 -0.19 6.391 1 87.19 236 ILE A O 1
ATOM 1837 N N . GLU A 1 237 ? 5.281 0.008 4.965 1 83.19 237 GLU A N 1
ATOM 1838 C CA . GLU A 1 237 ? 6.25 -0.664 5.824 1 83.19 237 GLU A CA 1
ATOM 1839 C C . GLU A 1 237 ? 6.516 0.142 7.09 1 83.19 237 GLU A C 1
ATOM 1841 O O . GLU A 1 237 ? 6.836 -0.426 8.141 1 83.19 237 GLU A O 1
ATOM 1846 N N . THR A 1 238 ? 6.309 1.457 7.023 1 81.56 238 THR A N 1
ATOM 1847 C CA . THR A 1 238 ? 6.754 2.281 8.141 1 81.56 238 THR A CA 1
ATOM 1848 C C . THR A 1 238 ? 5.562 2.871 8.891 1 81.56 238 THR A C 1
ATOM 1850 O O . THR A 1 238 ? 5.695 3.324 10.023 1 81.56 238 THR A O 1
ATOM 1853 N N . ALA A 1 239 ? 4.465 2.824 8.219 1 85.81 239 ALA A N 1
ATOM 1854 C CA . ALA A 1 239 ? 3.324 3.486 8.844 1 85.81 239 ALA A CA 1
ATOM 1855 C C . ALA A 1 239 ? 2.006 2.91 8.336 1 85.81 239 ALA A C 1
ATOM 1857 O O . ALA A 1 239 ? 1.968 2.271 7.281 1 85.81 239 ALA A O 1
ATOM 1858 N N . ALA A 1 240 ? 0.996 3.113 9.156 1 90.5 240 ALA A N 1
ATOM 1859 C CA . ALA A 1 240 ? -0.39 2.85 8.781 1 90.5 240 ALA A CA 1
ATOM 1860 C C . ALA A 1 240 ? -1.241 4.113 8.898 1 90.5 240 ALA A C 1
ATOM 1862 O O . ALA A 1 240 ? -1.002 4.949 9.773 1 90.5 240 ALA A O 1
ATOM 1863 N N . THR A 1 241 ? -2.15 4.266 8.008 1 89.31 241 THR A N 1
ATOM 1864 C CA . THR A 1 241 ? -2.986 5.457 7.973 1 89.31 241 THR A CA 1
ATOM 1865 C C . THR A 1 241 ? -4.465 5.082 7.973 1 89.31 241 THR A C 1
ATOM 1867 O O . THR A 1 241 ? -4.898 4.238 7.188 1 89.31 241 THR A O 1
ATOM 1870 N N . PHE A 1 242 ? -5.215 5.734 8.844 1 88.69 242 PHE A N 1
ATOM 1871 C CA . PHE A 1 242 ? -6.672 5.637 8.836 1 88.69 242 PHE A CA 1
ATOM 1872 C C . PHE A 1 242 ? -7.289 6.781 8.047 1 88.69 242 PHE A C 1
ATOM 1874 O O . PHE A 1 242 ? -7.113 7.953 8.398 1 88.69 242 PHE A O 1
ATOM 1881 N N . LEU A 1 243 ? -7.949 6.473 7 1 87.75 243 LEU A N 1
ATOM 1882 C CA . LEU A 1 243 ? -8.688 7.445 6.203 1 87.75 243 LEU A CA 1
ATOM 1883 C C . LEU A 1 243 ? -10.156 7.48 6.613 1 87.75 243 LEU A C 1
ATOM 1885 O O . LEU A 1 243 ? -10.812 6.438 6.68 1 87.75 243 LEU A O 1
ATOM 1889 N N . THR A 1 244 ? -10.695 8.664 6.883 1 84.19 244 THR A N 1
ATOM 1890 C CA . THR A 1 244 ? -12.086 8.773 7.293 1 84.19 244 THR A CA 1
ATOM 1891 C C . THR A 1 244 ? -12.836 9.758 6.395 1 84.19 244 THR A C 1
ATOM 1893 O O . THR A 1 244 ? -14.062 9.883 6.488 1 84.19 244 THR A O 1
ATOM 1896 N N . ASN A 1 245 ? -12.039 10.406 5.535 1 77.75 245 ASN A N 1
ATOM 1897 C CA . ASN A 1 245 ? -12.703 11.258 4.551 1 77.75 245 ASN A CA 1
ATOM 1898 C C . ASN A 1 245 ? -13.641 10.453 3.66 1 77.75 245 ASN A C 1
ATOM 1900 O O . ASN A 1 245 ? -13.227 9.484 3.025 1 77.75 245 ASN A O 1
ATOM 1904 N N . PRO A 1 246 ? -14.922 10.805 3.584 1 77.38 246 PRO A N 1
ATOM 1905 C CA . PRO A 1 246 ? -15.906 10.008 2.844 1 77.38 246 PRO A CA 1
ATOM 1906 C C . PRO A 1 246 ? -15.547 9.859 1.368 1 77.38 246 PRO A C 1
ATOM 1908 O O . PRO A 1 246 ? -15.859 8.828 0.757 1 77.38 246 PRO A O 1
ATOM 1911 N N . VAL A 1 247 ? -14.906 10.852 0.793 1 75.5 247 VAL A N 1
ATOM 1912 C CA . VAL A 1 247 ? -14.516 10.781 -0.612 1 75.5 247 VAL A CA 1
ATOM 1913 C C . VAL A 1 247 ? -13.461 9.695 -0.801 1 75.5 247 VAL A C 1
ATOM 1915 O O . VAL A 1 247 ? -13.555 8.883 -1.725 1 75.5 247 VAL A O 1
ATOM 1918 N N . ASP A 1 248 ? -12.492 9.68 0.069 1 83.69 248 ASP A N 1
ATOM 1919 C CA . ASP A 1 248 ? -11.469 8.648 0.024 1 83.69 248 ASP A CA 1
ATOM 1920 C C . ASP A 1 248 ? -12.055 7.266 0.307 1 83.69 248 ASP A C 1
ATOM 1922 O O . ASP A 1 248 ? -11.75 6.297 -0.393 1 83.69 248 ASP A O 1
ATOM 1926 N N . VAL A 1 249 ? -12.906 7.211 1.324 1 87.62 249 VAL A N 1
ATOM 1927 C CA . VAL A 1 249 ? -13.492 5.938 1.729 1 87.62 249 VAL A CA 1
ATOM 1928 C C . VAL A 1 249 ? -14.312 5.355 0.58 1 87.62 249 VAL A C 1
ATOM 1930 O O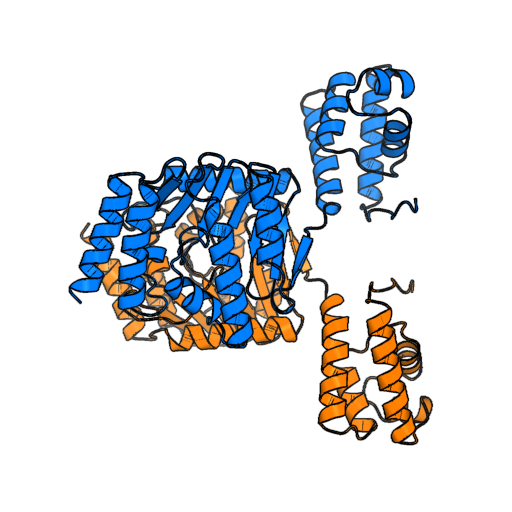 . VAL A 1 249 ? -14.273 4.148 0.329 1 87.62 249 VAL A O 1
ATOM 1933 N N . ALA A 1 250 ? -15.016 6.191 -0.154 1 85.56 250 ALA A N 1
ATOM 1934 C CA . ALA A 1 250 ? -15.875 5.75 -1.246 1 85.56 250 ALA A CA 1
ATOM 1935 C C . ALA A 1 250 ? -15.062 5.047 -2.334 1 85.56 250 ALA A C 1
ATOM 1937 O O . ALA A 1 250 ? -15.547 4.105 -2.967 1 85.56 250 ALA A O 1
ATOM 1938 N N . VAL A 1 251 ? -13.859 5.492 -2.557 1 88.5 251 VAL A N 1
ATOM 1939 C CA . VAL A 1 251 ? -12.984 4.875 -3.549 1 88.5 251 VAL A CA 1
ATOM 1940 C C . VAL A 1 251 ? -12.711 3.426 -3.162 1 88.5 251 VAL A C 1
ATOM 1942 O O . VAL A 1 251 ? -12.773 2.527 -4.004 1 88.5 251 VAL A O 1
ATOM 1945 N N . PHE A 1 252 ? -12.508 3.186 -1.924 1 93.38 252 PHE A N 1
ATOM 1946 C CA . PHE A 1 252 ? -12.172 1.846 -1.453 1 93.38 252 PHE A CA 1
ATOM 1947 C C . PHE A 1 252 ? -13.422 0.969 -1.387 1 93.38 252 PHE A C 1
ATOM 1949 O O . PHE A 1 252 ? -13.344 -0.242 -1.61 1 93.38 252 PHE A O 1
ATOM 1956 N N . VAL A 1 253 ? -14.539 1.56 -1.074 1 92.19 253 VAL A N 1
ATOM 1957 C CA . VAL A 1 253 ? -15.797 0.815 -1.116 1 92.19 253 VAL A CA 1
ATOM 1958 C C . VAL A 1 253 ? -16.047 0.297 -2.531 1 92.19 253 VAL A C 1
ATOM 1960 O O . VAL A 1 253 ? -16.359 -0.88 -2.721 1 92.19 253 VAL A O 1
ATOM 1963 N N . LYS A 1 254 ? -15.852 1.188 -3.445 1 92.38 254 LYS A N 1
ATOM 1964 C CA . LYS A 1 254 ? -16.016 0.804 -4.844 1 92.38 254 LYS A CA 1
ATOM 1965 C C . LYS A 1 254 ? -15.023 -0.283 -5.238 1 92.38 254 LYS A C 1
ATOM 1967 O O . LYS A 1 254 ? -15.398 -1.278 -5.863 1 92.38 254 LYS A O 1
ATOM 1972 N N . GLN A 1 255 ? -13.828 -0.077 -4.879 1 94.25 255 GLN A N 1
ATOM 1973 C CA . GLN A 1 255 ? -12.789 -1.044 -5.219 1 94.25 255 GLN A CA 1
ATOM 1974 C C . GLN A 1 255 ? -13.086 -2.408 -4.605 1 94.25 255 GLN A C 1
ATOM 1976 O O . GLN A 1 255 ? -12.922 -3.439 -5.258 1 94.25 255 GLN A O 1
ATOM 1981 N N . PHE A 1 256 ? -13.477 -2.418 -3.357 1 97 256 PHE A N 1
ATOM 1982 C CA . PHE A 1 256 ? -13.781 -3.699 -2.734 1 97 256 PHE A CA 1
ATOM 1983 C C . PHE A 1 256 ? -14.922 -4.402 -3.465 1 97 256 PHE A C 1
ATOM 1985 O O . PHE A 1 256 ? -14.898 -5.621 -3.639 1 97 256 PHE A O 1
ATOM 1992 N N . GLY A 1 257 ? -15.898 -3.617 -3.844 1 95.94 257 GLY A N 1
ATOM 1993 C CA . GLY A 1 257 ? -16.969 -4.191 -4.641 1 95.94 257 GLY A CA 1
ATOM 1994 C C . GLY A 1 257 ? -16.484 -4.84 -5.922 1 95.94 257 GLY A C 1
ATOM 1995 O O . GLY A 1 257 ? -16.938 -5.922 -6.289 1 95.94 257 GLY A O 1
ATOM 1996 N N . GLN A 1 258 ? -15.586 -4.258 -6.59 1 95.38 258 GLN A N 1
ATOM 1997 C CA . GLN A 1 258 ? -15.008 -4.809 -7.816 1 95.38 258 GLN A CA 1
ATOM 1998 C C . GLN A 1 258 ? -14.219 -6.082 -7.531 1 95.38 258 GLN A C 1
ATOM 2000 O O . GLN A 1 258 ? -14.281 -7.043 -8.297 1 95.38 258 GLN A O 1
ATOM 2005 N N . LEU A 1 259 ? -13.492 -6.074 -6.434 1 97 259 LEU A N 1
ATOM 2006 C CA . LEU A 1 259 ? -12.75 -7.262 -6.023 1 97 259 LEU A CA 1
ATOM 2007 C C . LEU A 1 259 ? -13.695 -8.414 -5.719 1 97 259 LEU A C 1
ATOM 2009 O O . LEU A 1 259 ? -13.438 -9.562 -6.102 1 97 259 LEU A O 1
ATOM 2013 N N . GLU A 1 260 ? -14.797 -8.109 -5.078 1 97.44 260 GLU A N 1
ATOM 2014 C CA . GLU A 1 260 ? -15.797 -9.125 -4.766 1 97.44 260 GLU A CA 1
ATOM 2015 C C . GLU A 1 260 ? -16.375 -9.742 -6.039 1 97.44 260 GLU A C 1
ATOM 2017 O O . GLU A 1 260 ? -16.625 -10.945 -6.098 1 97.44 260 GLU A O 1
ATOM 2022 N N . ALA A 1 261 ? -16.531 -8.914 -6.996 1 96.06 261 ALA A N 1
ATOM 2023 C CA . ALA A 1 261 ? -17.125 -9.367 -8.25 1 96.06 261 ALA A CA 1
ATOM 2024 C C . ALA A 1 261 ? -16.172 -10.32 -8.984 1 96.06 261 ALA A C 1
ATOM 2026 O O . ALA A 1 261 ? -16.625 -11.18 -9.75 1 96.06 261 ALA A O 1
ATOM 2027 N N . LEU A 1 262 ? -14.93 -10.195 -8.781 1 96.38 262 LEU A N 1
ATOM 2028 C CA . LEU A 1 262 ? -13.922 -11.039 -9.414 1 96.38 262 LEU A CA 1
ATOM 2029 C C . LEU A 1 262 ? -13.734 -12.344 -8.656 1 96.38 262 LEU A C 1
ATOM 2031 O O . LEU A 1 262 ? -13.195 -13.312 -9.188 1 96.38 262 LEU A O 1
ATOM 2035 N N . ALA A 1 263 ? -14.156 -12.375 -7.41 1 98.19 263 ALA A N 1
ATOM 2036 C CA . ALA A 1 263 ? -13.852 -13.492 -6.52 1 98.19 263 ALA A CA 1
ATOM 2037 C C . ALA A 1 263 ? -14.93 -14.57 -6.598 1 98.19 263 ALA A C 1
ATOM 2039 O O . ALA A 1 263 ? -16.078 -14.281 -6.926 1 98.19 263 ALA A O 1
ATOM 2040 N N . VAL A 1 264 ? -14.523 -15.789 -6.348 1 98.19 264 VAL A N 1
ATOM 2041 C CA . VAL A 1 264 ? -15.469 -16.859 -6.055 1 98.19 264 VAL A CA 1
ATOM 2042 C C . VAL A 1 264 ? -15.609 -17.016 -4.543 1 98.19 264 VAL A C 1
ATOM 2044 O O . VAL A 1 264 ? -14.664 -16.766 -3.795 1 98.19 264 VAL A O 1
ATOM 2047 N N . PHE A 1 265 ? -16.766 -17.438 -4.09 1 98.06 265 PHE A N 1
ATOM 2048 C CA . PHE A 1 265 ? -17.047 -17.547 -2.662 1 98.06 265 PHE A CA 1
ATOM 2049 C C . PHE A 1 265 ? -17.547 -18.938 -2.314 1 98.06 265 PHE A C 1
ATOM 2051 O O . PHE A 1 265 ? -17.781 -19.766 -3.205 1 98.06 265 PHE A O 1
ATOM 2058 N N . ASP A 1 266 ? -17.641 -19.203 -1.047 1 95.31 266 ASP A N 1
ATOM 2059 C CA . ASP A 1 266 ? -18.266 -20.391 -0.484 1 95.31 266 ASP A CA 1
ATOM 2060 C C . ASP A 1 266 ? -17.609 -21.672 -1.005 1 95.31 266 ASP A C 1
ATOM 2062 O O . ASP A 1 266 ? -16.391 -21.797 -0.946 1 95.31 266 ASP A O 1
ATOM 2066 N N . ASP A 1 267 ? -18.344 -22.516 -1.563 1 97.38 267 ASP A N 1
ATOM 2067 C CA . ASP A 1 267 ? -17.812 -23.828 -1.948 1 97.38 267 ASP A CA 1
ATOM 2068 C C . ASP A 1 267 ? -16.719 -23.688 -3.016 1 97.38 267 ASP A C 1
ATOM 2070 O O . ASP A 1 267 ? -15.719 -24.406 -2.986 1 97.38 267 ASP A O 1
ATOM 2074 N N . GLU A 1 268 ? -16.922 -22.797 -3.904 1 97.69 268 GLU A N 1
ATOM 2075 C CA . GLU A 1 268 ? -15.93 -22.609 -4.961 1 97.69 268 GLU A CA 1
ATOM 2076 C C . GLU A 1 268 ? -14.617 -22.078 -4.391 1 97.69 268 GLU A C 1
ATOM 2078 O O . GLU A 1 268 ? -13.539 -22.5 -4.805 1 97.69 268 GLU A O 1
ATOM 2083 N N . ALA A 1 269 ? -14.727 -21.141 -3.475 1 98.44 269 ALA A N 1
ATOM 2084 C CA . ALA A 1 269 ? -13.516 -20.641 -2.826 1 98.44 269 ALA A CA 1
ATOM 2085 C C . ALA A 1 269 ? -12.797 -21.75 -2.074 1 98.44 269 ALA A C 1
ATOM 2087 O O . ALA A 1 269 ? -11.578 -21.875 -2.172 1 98.44 269 ALA A O 1
ATOM 2088 N N . ARG A 1 270 ? -13.523 -22.547 -1.354 1 98.38 270 ARG A N 1
ATOM 2089 C CA . ARG A 1 270 ? -12.93 -23.656 -0.599 1 98.38 270 ARG A CA 1
ATOM 2090 C C . ARG A 1 270 ? -12.281 -24.672 -1.532 1 98.38 270 ARG A C 1
ATOM 2092 O O . ARG A 1 270 ? -11.266 -25.281 -1.186 1 98.38 270 ARG A O 1
ATOM 2099 N N . GLN A 1 271 ? -12.844 -24.844 -2.684 1 98 271 GLN A N 1
ATOM 2100 C CA . GLN A 1 271 ? -12.25 -25.75 -3.666 1 98 271 GLN A CA 1
ATOM 2101 C C . GLN A 1 271 ? -10.914 -25.219 -4.172 1 98 271 GLN A C 1
ATOM 2103 O O . GLN A 1 271 ? -9.961 -25.984 -4.336 1 98 271 GLN A O 1
ATOM 2108 N N . VAL A 1 272 ? -10.875 -23.922 -4.406 1 97.75 272 VAL A N 1
ATOM 2109 C CA . VAL A 1 272 ? -9.609 -23.328 -4.836 1 97.75 272 VAL A CA 1
ATOM 2110 C C . VAL A 1 272 ? -8.562 -23.5 -3.74 1 97.75 272 VAL A C 1
ATOM 2112 O O . VAL A 1 272 ? -7.422 -23.891 -4.016 1 97.75 272 VAL A O 1
ATOM 2115 N N . ILE A 1 273 ? -8.945 -23.234 -2.512 1 98.44 273 ILE A N 1
ATOM 2116 C CA . ILE A 1 273 ? -8.023 -23.344 -1.39 1 98.44 273 ILE A CA 1
ATOM 2117 C C . ILE A 1 273 ? -7.555 -24.797 -1.256 1 98.44 273 ILE A C 1
ATOM 2119 O O . ILE A 1 273 ? -6.367 -25.062 -1.054 1 98.44 273 ILE A O 1
ATOM 2123 N N . ALA A 1 274 ? -8.477 -25.703 -1.4 1 97.94 274 ALA A N 1
ATOM 2124 C CA . ALA A 1 274 ? -8.156 -27.125 -1.3 1 97.94 274 ALA A CA 1
ATOM 2125 C C . ALA A 1 274 ? -7.18 -27.547 -2.395 1 97.94 274 ALA A C 1
ATOM 2127 O O . ALA A 1 274 ? -6.281 -28.359 -2.158 1 97.94 274 ALA A O 1
ATOM 2128 N N . ALA A 1 275 ? -7.371 -27.047 -3.537 1 96.5 275 ALA A N 1
ATOM 2129 C CA . ALA A 1 275 ? -6.465 -27.359 -4.637 1 96.5 275 ALA A CA 1
ATOM 2130 C C . ALA A 1 275 ? -5.047 -26.875 -4.34 1 96.5 275 ALA A C 1
ATOM 2132 O O . ALA A 1 275 ? -4.07 -27.578 -4.621 1 96.5 275 ALA A O 1
ATOM 2133 N N . VAL A 1 276 ? -4.953 -25.688 -3.793 1 95.88 276 VAL A N 1
ATOM 2134 C CA . VAL A 1 276 ? -3.643 -25.156 -3.432 1 95.88 276 VAL A CA 1
ATOM 2135 C C . VAL A 1 276 ? -3.021 -26.016 -2.332 1 95.88 276 VAL A C 1
ATOM 2137 O O . VAL A 1 276 ? -1.821 -26.297 -2.355 1 95.88 276 VAL A O 1
ATOM 2140 N N . LEU A 1 277 ? -3.854 -26.406 -1.406 1 96.25 277 LEU A N 1
ATOM 2141 C CA . LEU A 1 277 ? -3.404 -27.297 -0.338 1 96.25 277 LEU A CA 1
ATOM 2142 C C . LEU A 1 277 ? -2.82 -28.578 -0.91 1 96.25 277 LEU A C 1
ATOM 2144 O O . LEU A 1 277 ? -1.765 -29.031 -0.465 1 96.25 277 LEU A O 1
ATOM 2148 N N . ASP A 1 278 ? -3.467 -29.109 -1.873 1 95.12 278 ASP A N 1
ATOM 2149 C CA . ASP A 1 278 ? -3.002 -30.328 -2.514 1 95.12 278 ASP A CA 1
ATOM 2150 C C . ASP A 1 278 ? -1.659 -30.109 -3.207 1 95.12 278 ASP A C 1
ATOM 2152 O O . ASP A 1 278 ? -0.764 -30.953 -3.115 1 95.12 278 ASP A O 1
ATOM 2156 N N . ASP A 1 279 ? -1.552 -29.031 -3.814 1 91.38 279 ASP A N 1
ATOM 2157 C CA . ASP A 1 279 ? -0.305 -28.703 -4.496 1 91.38 279 ASP A CA 1
ATOM 2158 C C . ASP A 1 279 ? 0.851 -28.594 -3.508 1 91.38 279 ASP A C 1
ATOM 2160 O O . ASP A 1 279 ? 1.981 -28.969 -3.818 1 91.38 279 ASP A O 1
ATOM 2164 N N . LEU A 1 280 ? 0.588 -28.016 -2.34 1 90.56 280 LEU A N 1
ATOM 2165 C CA . LEU A 1 280 ? 1.618 -27.797 -1.331 1 90.56 280 LEU A CA 1
ATOM 2166 C C . LEU A 1 280 ? 2.055 -29.109 -0.703 1 90.56 280 LEU A C 1
ATOM 2168 O O . LEU A 1 280 ? 3.197 -29.25 -0.259 1 90.56 280 LEU A O 1
ATOM 2172 N N . GLN A 1 281 ? 1.226 -30.062 -0.646 1 85.44 281 GLN A N 1
ATOM 2173 C CA . GLN A 1 281 ? 1.503 -31.328 0.029 1 85.44 281 GLN A CA 1
ATOM 2174 C C . GLN A 1 281 ? 2.205 -32.312 -0.905 1 85.44 281 GLN A C 1
ATOM 2176 O O . GLN A 1 281 ? 2.92 -33.219 -0.451 1 85.44 281 GLN A O 1
ATOM 2181 N N . ILE A 1 282 ? 1.874 -32.312 -2.221 1 71.62 282 ILE A N 1
ATOM 2182 C CA . ILE A 1 282 ? 2.514 -33.188 -3.172 1 71.62 282 ILE A CA 1
ATOM 2183 C C . ILE A 1 282 ? 3.963 -32.781 -3.395 1 71.62 282 ILE A C 1
ATOM 2185 O O . ILE A 1 282 ? 4.836 -33.625 -3.629 1 71.62 282 ILE A O 1
ATOM 2189 N N . GLY A 1 283 ? 4.285 -31.562 -3.342 1 57.34 283 GLY A N 1
ATOM 2190 C CA . GLY A 1 283 ? 5.66 -31.172 -3.615 1 57.34 283 GLY A CA 1
ATOM 2191 C C . GLY A 1 283 ? 6.539 -31.188 -2.379 1 57.34 283 GLY A C 1
ATOM 2192 O O . GLY A 1 283 ? 6.039 -31.219 -1.253 1 57.34 283 GLY A O 1
ATOM 2193 N N . MET B 1 1 ? 10.844 35.5 8.164 1 25.19 1 MET B N 1
ATOM 2194 C CA . MET B 1 1 ? 10.398 34.25 7.535 1 25.19 1 MET B CA 1
ATOM 2195 C C . MET B 1 1 ? 9.602 33.375 8.516 1 25.19 1 MET B C 1
ATOM 2197 O O . MET B 1 1 ? 10.078 33.094 9.617 1 25.19 1 MET B O 1
ATOM 2201 N N . PRO B 1 2 ? 8.312 33.5 8.633 1 29.23 2 PRO B N 1
ATOM 2202 C CA . PRO B 1 2 ? 7.57 33 9.797 1 29.23 2 PRO B CA 1
ATOM 2203 C C . PRO B 1 2 ? 7.926 31.562 10.141 1 29.23 2 PRO B C 1
ATOM 2205 O O . PRO B 1 2 ? 8.242 30.766 9.258 1 29.23 2 PRO B O 1
ATOM 2208 N N . ASN B 1 3 ? 8.609 31.359 11.211 1 32.5 3 ASN B N 1
ATOM 2209 C CA . ASN B 1 3 ? 9.078 30.172 11.922 1 32.5 3 ASN B CA 1
ATOM 2210 C C . ASN B 1 3 ? 7.988 29.094 12 1 32.5 3 ASN B C 1
ATOM 2212 O O . ASN B 1 3 ? 7.051 29.234 12.789 1 32.5 3 ASN B O 1
ATOM 2216 N N . ARG B 1 4 ? 7.387 28.875 10.898 1 37.66 4 ARG B N 1
ATOM 2217 C CA . ARG B 1 4 ? 6.363 27.844 11.016 1 37.66 4 ARG B CA 1
ATOM 2218 C C . ARG B 1 4 ? 6.777 26.75 12.008 1 37.66 4 ARG B C 1
ATOM 2220 O O . ARG B 1 4 ? 7.789 26.078 11.805 1 37.66 4 ARG B O 1
ATOM 2227 N N . LYS B 1 5 ? 6.551 26.969 13.148 1 44.06 5 LYS B N 1
ATOM 2228 C CA . LYS B 1 5 ? 6.699 26.109 14.32 1 44.06 5 LYS B CA 1
ATOM 2229 C C . LYS B 1 5 ? 6.438 24.641 13.977 1 44.06 5 LYS B C 1
ATOM 2231 O O . LYS B 1 5 ? 5.309 24.266 13.664 1 44.06 5 LYS B O 1
ATOM 2236 N N . ARG B 1 6 ? 7.371 24.078 13.258 1 48.22 6 ARG B N 1
ATOM 2237 C CA . ARG B 1 6 ? 7.414 22.641 13.008 1 48.22 6 ARG B CA 1
ATOM 2238 C C . ARG B 1 6 ? 6.984 21.859 14.25 1 48.22 6 ARG B C 1
ATOM 2240 O O . ARG B 1 6 ? 7.438 22.141 15.359 1 48.22 6 ARG B O 1
ATOM 2247 N N . ASP B 1 7 ? 5.824 21.453 14.281 1 53.09 7 ASP B N 1
ATOM 2248 C CA . ASP B 1 7 ? 5.164 20.766 15.383 1 53.09 7 ASP B CA 1
ATOM 2249 C C . ASP B 1 7 ? 6.039 19.641 15.93 1 53.09 7 ASP B C 1
ATOM 2251 O O . ASP B 1 7 ? 5.852 18.484 15.586 1 53.09 7 ASP B O 1
ATOM 2255 N N . TYR B 1 8 ? 7.16 20.094 16.344 1 57.72 8 TYR B N 1
ATOM 2256 C CA . TYR B 1 8 ? 7.957 19.125 17.078 1 57.72 8 TYR B CA 1
ATOM 2257 C C . TYR B 1 8 ? 7.402 18.922 18.484 1 57.72 8 TYR B C 1
ATOM 2259 O O . TYR B 1 8 ? 6.785 19.828 19.062 1 57.72 8 TYR B O 1
ATOM 2267 N N . ASP B 1 9 ? 7.34 17.703 18.781 1 63.62 9 ASP B N 1
ATOM 2268 C CA . ASP B 1 9 ? 7.047 17.484 20.203 1 63.62 9 ASP B CA 1
ATOM 2269 C C . ASP B 1 9 ? 7.945 18.344 21.078 1 63.62 9 ASP B C 1
ATOM 2271 O O . ASP B 1 9 ? 9.172 18.219 21.031 1 63.62 9 ASP B O 1
ATOM 2275 N N . PRO B 1 10 ? 7.316 19.281 21.781 1 71.38 10 PRO B N 1
ATOM 2276 C CA . PRO B 1 10 ? 8.117 20.219 22.562 1 71.38 10 PRO B CA 1
ATOM 2277 C C . PRO B 1 10 ? 9.07 19.516 23.531 1 71.38 10 PRO B C 1
ATOM 2279 O O . PRO B 1 10 ? 10.188 19.984 23.766 1 71.38 10 PRO B O 1
ATOM 2282 N N . LYS B 1 11 ? 8.664 18.406 24.172 1 77.38 11 LYS B N 1
ATOM 2283 C CA . LYS B 1 11 ? 9.523 17.672 25.094 1 77.38 11 LYS B CA 1
ATOM 2284 C C . LYS B 1 11 ? 10.742 17.109 24.375 1 77.38 11 LYS B C 1
ATOM 2286 O O . LYS B 1 11 ? 11.852 17.156 24.906 1 77.38 11 LYS B O 1
ATOM 2291 N N . GLN B 1 12 ? 10.477 16.641 23.188 1 78.44 12 GLN B N 1
ATOM 2292 C CA . GLN B 1 12 ? 11.578 16.062 22.422 1 78.44 12 GLN B CA 1
ATOM 2293 C C . GLN B 1 12 ? 12.547 17.141 21.953 1 78.44 12 GLN B C 1
ATOM 2295 O O . GLN B 1 12 ? 13.766 16.922 21.938 1 78.44 12 GLN B O 1
ATOM 2300 N N . LEU B 1 13 ? 11.93 18.203 21.594 1 80.56 13 LEU B N 1
ATOM 2301 C CA . LEU B 1 13 ? 12.766 19.312 21.156 1 80.56 13 LEU B CA 1
ATOM 2302 C C . LEU B 1 13 ? 13.648 19.812 22.297 1 80.56 13 LEU B C 1
ATOM 2304 O O . LEU B 1 13 ? 14.828 20.094 22.094 1 80.56 13 LEU B O 1
ATOM 2308 N N . ASP B 1 14 ? 13.047 19.859 23.469 1 86.06 14 ASP B N 1
ATOM 2309 C CA . ASP B 1 14 ? 13.781 20.281 24.656 1 86.06 14 ASP B CA 1
ATOM 2310 C C . ASP B 1 14 ? 14.914 19.312 24.969 1 86.06 14 ASP B C 1
ATOM 2312 O O . ASP B 1 14 ? 16.031 19.734 25.312 1 86.06 14 ASP B O 1
ATOM 2316 N N . ALA B 1 15 ? 14.641 18.078 24.906 1 89.44 15 ALA B N 1
ATOM 2317 C CA . ALA B 1 15 ? 15.648 17.047 25.156 1 89.44 15 ALA B CA 1
ATOM 2318 C C . ALA B 1 15 ? 16.797 17.156 24.172 1 89.44 15 ALA B C 1
ATOM 2320 O O . ALA B 1 15 ? 17.969 17.016 24.547 1 89.44 15 ALA B O 1
ATOM 2321 N N . LEU B 1 16 ? 16.438 17.375 22.938 1 91.69 16 LEU B N 1
ATOM 2322 C CA . LEU B 1 16 ? 17.484 17.531 21.922 1 91.69 16 LEU B CA 1
ATOM 2323 C C . LEU B 1 16 ? 18.344 18.75 22.203 1 91.69 16 LEU B C 1
ATOM 2325 O O . LEU B 1 16 ? 19.578 18.672 22.125 1 91.69 16 LEU B O 1
ATOM 2329 N N . SER B 1 17 ? 17.688 19.828 22.547 1 92.62 17 SER B N 1
ATOM 2330 C CA . SER B 1 17 ? 18.406 21.062 22.844 1 92.62 17 SER B CA 1
ATOM 2331 C C . SER B 1 17 ? 19.359 20.891 24.016 1 92.62 17 SER B C 1
ATOM 2333 O O . SER B 1 17 ? 20.5 21.344 23.953 1 92.62 17 SER B O 1
ATOM 2335 N N . ARG B 1 18 ? 18.922 20.203 24.984 1 92.75 18 ARG B N 1
ATOM 2336 C CA . ARG B 1 18 ? 19.734 19.953 26.156 1 92.75 18 ARG B CA 1
ATOM 2337 C C . ARG B 1 18 ? 20.953 19.094 25.812 1 92.75 18 ARG B C 1
ATOM 2339 O O . ARG B 1 18 ? 22.047 19.344 26.312 1 92.75 18 ARG B O 1
ATOM 2346 N N . LEU B 1 19 ? 20.688 18.141 25.016 1 94.44 19 LEU B N 1
ATOM 2347 C CA . LEU B 1 19 ? 21.781 17.266 24.625 1 94.44 19 LEU B CA 1
ATOM 2348 C C . LEU B 1 19 ? 22.828 18.031 23.812 1 94.44 19 LEU B C 1
ATOM 2350 O O . LEU B 1 19 ? 24.031 17.906 24.047 1 94.44 19 LEU B O 1
ATOM 2354 N N . LEU B 1 20 ? 22.359 18.812 22.906 1 94.5 20 LEU B N 1
ATOM 2355 C CA . LEU B 1 20 ? 23.266 19.609 22.078 1 94.5 20 LEU B CA 1
ATOM 2356 C C . LEU B 1 20 ? 24.094 20.547 22.953 1 94.5 20 LEU B C 1
ATOM 2358 O O . LEU B 1 20 ? 25.312 20.656 22.781 1 94.5 20 LEU B O 1
ATOM 2362 N N . ARG B 1 21 ? 23.484 21.156 23.906 1 93.75 21 ARG B N 1
ATOM 2363 C CA . ARG B 1 21 ? 24.172 22.078 24.812 1 93.75 21 ARG B CA 1
ATOM 2364 C C . ARG B 1 21 ? 25.172 21.328 25.688 1 93.75 21 ARG B C 1
ATOM 2366 O O . ARG B 1 21 ? 26.297 21.797 25.891 1 93.75 21 ARG B O 1
ATOM 2373 N N . ARG B 1 22 ? 24.734 20.25 26.188 1 95.12 22 ARG B N 1
ATOM 2374 C CA . ARG B 1 22 ? 25.609 19.453 27.031 1 95.12 22 ARG B CA 1
ATOM 2375 C C . ARG B 1 22 ? 26.875 19.047 26.281 1 95.12 22 ARG B C 1
ATOM 2377 O O . ARG B 1 22 ? 27.984 19.203 26.797 1 95.12 22 ARG B O 1
ATOM 2384 N N . LEU B 1 23 ? 26.719 18.562 25.094 1 95.31 23 LEU B N 1
ATOM 2385 C CA . LEU B 1 23 ? 27.859 18.109 24.297 1 95.31 23 LEU B CA 1
ATOM 2386 C C . LEU B 1 23 ? 28.797 19.266 23.969 1 95.31 23 LEU B C 1
ATOM 2388 O O . LEU B 1 23 ? 30.016 19.109 24.016 1 95.31 23 LEU B O 1
ATOM 2392 N N . ARG B 1 24 ? 28.156 20.375 23.625 1 95.75 24 ARG B N 1
ATOM 2393 C CA . ARG B 1 24 ? 28.969 21.547 23.297 1 95.75 24 ARG B CA 1
ATOM 2394 C C . ARG B 1 24 ? 29.766 22 24.516 1 95.75 24 ARG B C 1
ATOM 2396 O O . ARG B 1 24 ? 30.969 22.281 24.406 1 95.75 24 ARG B O 1
ATOM 2403 N N . THR B 1 25 ? 29.156 22.031 25.672 1 94.81 25 THR B N 1
ATOM 2404 C CA . THR B 1 25 ? 29.797 22.5 26.906 1 94.81 25 THR B CA 1
ATOM 2405 C C . THR B 1 25 ? 30.875 21.516 27.344 1 94.81 25 THR B C 1
ATOM 2407 O O . THR B 1 25 ? 31.938 21.938 27.812 1 94.81 25 THR B O 1
ATOM 2410 N N . GLU B 1 26 ? 30.609 20.281 27.203 1 94.5 26 GLU B N 1
ATOM 2411 C CA . GLU B 1 26 ? 31.578 19.25 27.562 1 94.5 26 GLU B CA 1
ATOM 2412 C C . GLU B 1 26 ? 32.812 19.344 26.688 1 94.5 26 GLU B C 1
ATOM 2414 O O . GLU B 1 26 ? 33.938 19.031 27.125 1 94.5 26 GLU B O 1
ATOM 2419 N N . ALA B 1 27 ? 32.625 19.797 25.484 1 93.88 27 ALA B N 1
ATOM 2420 C CA . ALA B 1 27 ? 33.75 19.969 24.547 1 93.88 27 ALA B CA 1
ATOM 2421 C C . ALA B 1 27 ? 34.5 21.281 24.781 1 93.88 27 ALA B C 1
ATOM 2423 O O . ALA B 1 27 ? 35.5 21.547 24.156 1 93.88 27 ALA B O 1
ATOM 2424 N N . GLY B 1 28 ? 33.906 22.141 25.625 1 94.88 28 GLY B N 1
ATOM 2425 C CA . GLY B 1 28 ? 34.531 23.422 25.953 1 94.88 28 GLY B CA 1
ATOM 2426 C C . GLY B 1 28 ? 34.375 24.453 24.859 1 94.88 28 GLY B C 1
ATOM 2427 O O . GLY B 1 28 ? 35.219 25.359 24.734 1 94.88 28 GLY B O 1
ATOM 2428 N N . LEU B 1 29 ? 33.406 24.312 24.094 1 94.94 29 LEU B N 1
ATOM 2429 C CA . LEU B 1 29 ? 33.25 25.203 22.953 1 94.94 29 LEU B CA 1
ATOM 2430 C C . LEU B 1 29 ? 32.094 26.188 23.188 1 94.94 29 LEU B C 1
ATOM 2432 O O . LEU B 1 29 ? 31.062 25.828 23.766 1 94.94 29 LEU B O 1
ATOM 2436 N N . SER B 1 30 ? 32.312 27.406 22.875 1 93.5 30 SER B N 1
ATOM 2437 C CA . SER B 1 30 ? 31.219 28.359 22.766 1 93.5 30 SER B CA 1
ATOM 2438 C C . SER B 1 30 ? 30.375 28.078 21.516 1 93.5 30 SER B C 1
ATOM 2440 O O . SER B 1 30 ? 30.797 27.344 20.625 1 93.5 30 SER B O 1
ATOM 2442 N N . ALA B 1 31 ? 29.156 28.594 21.5 1 91.38 31 ALA B N 1
ATOM 2443 C CA . ALA B 1 31 ? 28.312 28.422 20.312 1 91.38 31 ALA B CA 1
ATOM 2444 C C . ALA B 1 31 ? 28.984 29 19.078 1 91.38 31 ALA B C 1
ATOM 2446 O O . ALA B 1 31 ? 28.906 28.422 17.984 1 91.38 31 ALA B O 1
ATOM 2447 N N . ASN B 1 32 ? 29.656 30.109 19.312 1 91.19 32 ASN B N 1
ATOM 2448 C CA . ASN B 1 32 ? 30.375 30.75 18.219 1 91.19 32 ASN B CA 1
ATOM 2449 C C . ASN B 1 32 ? 31.516 29.875 17.703 1 91.19 32 ASN B C 1
ATOM 2451 O O . ASN B 1 32 ? 31.656 29.688 16.5 1 91.19 32 ASN B O 1
ATOM 2455 N N . SER B 1 33 ? 32.375 29.359 18.578 1 93.5 33 SER B N 1
ATOM 2456 C CA . SER B 1 33 ? 33.469 28.5 18.172 1 93.5 33 SER B CA 1
ATOM 2457 C C . SER B 1 33 ? 32.969 27.219 17.516 1 93.5 33 SER B C 1
ATOM 2459 O O . SER B 1 33 ? 33.531 26.766 16.531 1 93.5 33 SER B O 1
ATOM 2461 N N . ALA B 1 34 ? 31.938 26.672 18.047 1 94.38 34 ALA B N 1
ATOM 2462 C CA . ALA B 1 34 ? 31.375 25.438 17.516 1 94.38 34 ALA B CA 1
ATOM 2463 C C . ALA B 1 34 ? 30.859 25.641 16.078 1 94.38 34 ALA B C 1
ATOM 2465 O O . ALA B 1 34 ? 31.078 24.797 15.211 1 94.38 34 ALA B O 1
ATOM 2466 N N . SER B 1 35 ? 30.109 26.703 15.875 1 92.94 35 SER B N 1
ATOM 2467 C CA . SER B 1 35 ? 29.531 26.969 14.555 1 92.94 35 SER B CA 1
ATOM 2468 C C . SER B 1 35 ? 30.625 27.172 13.508 1 92.94 35 SER B C 1
ATOM 2470 O O . SER B 1 35 ? 30.438 26.844 12.336 1 92.94 35 SER B O 1
ATOM 2472 N N . LYS B 1 36 ? 31.797 27.656 13.891 1 90.69 36 LYS B N 1
ATOM 2473 C CA . LYS B 1 36 ? 32.938 27.844 12.984 1 90.69 36 LYS B CA 1
ATOM 2474 C C . LYS B 1 36 ? 33.562 26.516 12.594 1 90.69 36 LYS B C 1
ATOM 2476 O O . LYS B 1 36 ? 34.062 26.359 11.484 1 90.69 36 LYS B O 1
ATOM 2481 N N . LEU B 1 37 ? 33.469 25.656 13.5 1 92.38 37 LEU B N 1
ATOM 2482 C CA . LEU B 1 37 ? 34.125 24.375 13.281 1 92.38 37 LEU B CA 1
ATOM 2483 C C . LEU B 1 37 ? 33.188 23.406 12.562 1 92.38 37 LEU B C 1
ATOM 2485 O O . LEU B 1 37 ? 33.625 22.484 11.883 1 92.38 37 LEU B O 1
ATOM 2489 N N . ALA B 1 38 ? 31.906 23.516 12.773 1 91.25 38 ALA B N 1
ATOM 2490 C CA . ALA B 1 38 ? 30.922 22.594 12.203 1 91.25 38 ALA B CA 1
ATOM 2491 C C . ALA B 1 38 ? 30.516 23.031 10.805 1 91.25 38 ALA B C 1
ATOM 2493 O O . ALA B 1 38 ? 29.844 24.047 10.633 1 91.25 38 ALA B O 1
ATOM 2494 N N . ARG B 1 39 ? 30.812 22.234 9.891 1 83.19 39 ARG B N 1
ATOM 2495 C CA . ARG B 1 39 ? 30.453 22.531 8.508 1 83.19 39 ARG B CA 1
ATOM 2496 C C . ARG B 1 39 ? 28.953 22.531 8.328 1 83.19 39 ARG B C 1
ATOM 2498 O O . ARG B 1 39 ? 28.25 21.625 8.773 1 83.19 39 ARG B O 1
ATOM 2505 N N . GLY B 1 40 ? 28.453 23.594 7.77 1 79.81 40 GLY B N 1
ATOM 2506 C CA . GLY B 1 40 ? 27.031 23.641 7.441 1 79.81 40 GLY B CA 1
ATOM 2507 C C . GLY B 1 40 ? 26.172 24.141 8.586 1 79.81 40 GLY B C 1
ATOM 2508 O O . GLY B 1 40 ? 24.938 24.094 8.516 1 79.81 40 GLY B O 1
ATOM 2509 N N . VAL B 1 41 ? 26.797 24.516 9.641 1 87.31 41 VAL B N 1
ATOM 2510 C CA . VAL B 1 41 ? 26.031 25 10.781 1 87.31 41 VAL B CA 1
ATOM 2511 C C . VAL B 1 41 ? 26.375 26.453 11.078 1 87.31 41 VAL B C 1
ATOM 2513 O O . VAL B 1 41 ? 27.531 26.75 11.414 1 87.31 41 VAL B O 1
ATOM 2516 N N . SER B 1 42 ? 25.469 27.312 10.883 1 84.88 42 SER B N 1
ATOM 2517 C CA . SER B 1 42 ? 25.688 28.719 11.203 1 84.88 42 SER B CA 1
ATOM 2518 C C . SER B 1 42 ? 25.516 28.984 12.695 1 84.88 42 SER B C 1
ATOM 2520 O O . SER B 1 42 ? 24.906 28.188 13.406 1 84.88 42 SER B O 1
ATOM 2522 N N . GLN B 1 43 ? 26.156 30.141 13.117 1 87.12 43 GLN B N 1
ATOM 2523 C CA . GLN B 1 43 ? 25.984 30.547 14.508 1 87.12 43 GLN B CA 1
ATOM 2524 C C . GLN B 1 43 ? 24.516 30.719 14.859 1 87.12 43 GLN B C 1
ATOM 2526 O O . GLN B 1 43 ? 24.062 30.297 15.922 1 87.12 43 GLN B O 1
ATOM 2531 N N . SER B 1 44 ? 23.766 31.359 13.992 1 82.88 44 SER B N 1
ATOM 2532 C CA . SER B 1 44 ? 22.328 31.531 14.195 1 82.88 44 SER B CA 1
ATOM 2533 C C . SER B 1 44 ? 21.609 30.203 14.242 1 82.88 44 SER B C 1
ATOM 2535 O O . SER B 1 44 ? 20.719 30 15.078 1 82.88 44 SER B O 1
ATOM 2537 N N . GLY B 1 45 ? 21.953 29.281 13.336 1 86.06 45 GLY B N 1
ATOM 2538 C CA . GLY B 1 45 ? 21.359 27.953 13.344 1 86.06 45 GLY B CA 1
ATOM 2539 C C . GLY B 1 45 ? 21.594 27.203 14.633 1 86.06 45 GLY B C 1
ATOM 2540 O O . GLY B 1 45 ? 20.672 26.625 15.203 1 86.06 45 GLY B O 1
ATOM 2541 N N . LEU B 1 46 ? 22.844 27.25 15.055 1 91.75 46 LEU B N 1
ATOM 2542 C CA . LEU B 1 46 ? 23.188 26.547 16.281 1 91.75 46 LEU B CA 1
ATOM 2543 C C . LEU B 1 46 ? 22.422 27.109 17.469 1 91.75 46 LEU B C 1
ATOM 2545 O O . LEU B 1 46 ? 21.938 26.344 18.312 1 91.75 46 LEU B O 1
ATOM 2549 N N . SER B 1 47 ? 22.344 28.375 17.547 1 87 47 SER B N 1
ATOM 2550 C CA . SER B 1 47 ? 21.562 29.031 18.609 1 87 47 SER B CA 1
ATOM 2551 C C . SER B 1 47 ? 20.109 28.562 18.578 1 87 47 SER B C 1
ATOM 2553 O O . SER B 1 47 ? 19.531 28.25 19.625 1 87 47 SER B O 1
ATOM 2555 N N . ARG B 1 48 ? 19.5 28.453 17.422 1 84.81 48 ARG B N 1
ATOM 2556 C CA . ARG B 1 48 ? 18.109 28.031 17.281 1 84.81 48 ARG B CA 1
ATOM 2557 C C . ARG B 1 48 ? 17.938 26.562 17.625 1 84.81 48 ARG B C 1
ATOM 2559 O O . ARG B 1 48 ? 16.906 26.172 18.172 1 84.81 48 ARG B O 1
ATOM 2566 N N . TYR B 1 49 ? 18.969 25.719 17.297 1 88.81 49 TYR B N 1
ATOM 2567 C CA . TYR B 1 49 ? 18.938 24.312 17.719 1 88.81 49 TYR B CA 1
ATOM 2568 C C . TYR B 1 49 ? 18.891 24.203 19.234 1 88.81 49 TYR B C 1
ATOM 2570 O O . TYR B 1 49 ? 18.062 23.484 19.797 1 88.81 49 TYR B O 1
ATOM 2578 N N . GLU B 1 50 ? 19.781 25.016 19.828 1 90.81 50 GLU B N 1
ATOM 2579 C CA . GLU B 1 50 ? 20 24.891 21.266 1 90.81 50 GLU B CA 1
ATOM 2580 C C . GLU B 1 50 ? 18.859 25.547 22.047 1 90.81 50 GLU B C 1
ATOM 2582 O O . GLU B 1 50 ? 18.688 25.297 23.234 1 90.81 50 GLU B O 1
ATOM 2587 N N . ARG B 1 51 ? 18.094 26.359 21.391 1 83.44 51 ARG B N 1
ATOM 2588 C CA . ARG B 1 51 ? 16.922 26.984 22 1 83.44 51 ARG B CA 1
ATOM 2589 C C . ARG B 1 51 ? 15.664 26.188 21.688 1 83.44 51 ARG B C 1
ATOM 2591 O O . ARG B 1 51 ? 14.57 26.547 22.141 1 83.44 51 ARG B O 1
ATOM 2598 N N . GLY B 1 52 ? 15.844 25.203 20.906 1 82.19 52 GLY B N 1
ATOM 2599 C CA . GLY B 1 52 ? 14.719 24.328 20.578 1 82.19 52 GLY B CA 1
ATOM 2600 C C . GLY B 1 52 ? 13.75 24.953 19.578 1 82.19 52 GLY B C 1
ATOM 2601 O O . GLY B 1 52 ? 12.547 24.734 19.672 1 82.19 52 GLY B O 1
ATOM 2602 N N . LEU B 1 53 ? 14.195 25.75 18.781 1 75.81 53 LEU B N 1
ATOM 2603 C CA . LEU B 1 53 ? 13.328 26.422 17.812 1 75.81 53 LEU B CA 1
ATOM 2604 C C . LEU B 1 53 ? 13.266 25.641 16.5 1 75.81 53 LEU B C 1
ATOM 2606 O O . LEU B 1 53 ? 12.234 25.641 15.82 1 75.81 53 LEU B O 1
ATOM 2610 N N . ILE B 1 54 ? 14.359 25.047 16.141 1 78.19 54 ILE B N 1
ATOM 2611 C CA . ILE B 1 54 ? 14.43 24.203 14.945 1 78.19 54 ILE B CA 1
ATOM 2612 C C . ILE B 1 54 ? 15.273 22.969 15.234 1 78.19 54 ILE B C 1
ATOM 2614 O O . ILE B 1 54 ? 15.938 22.891 16.266 1 78.19 54 ILE B O 1
ATOM 2618 N N . VAL B 1 55 ? 15.141 21.969 14.375 1 79.69 55 VAL B N 1
ATOM 2619 C CA . VAL B 1 55 ? 15.891 20.719 14.492 1 79.69 55 VAL B CA 1
ATOM 2620 C C . VAL B 1 55 ? 16.953 20.656 13.391 1 79.69 55 VAL B C 1
ATOM 2622 O O . VAL B 1 55 ? 16.672 20.953 12.227 1 79.69 55 VAL B O 1
ATOM 2625 N N . PRO B 1 56 ? 18.172 20.453 13.797 1 83.25 56 PRO B N 1
ATOM 2626 C CA . PRO B 1 56 ? 19.188 20.297 12.758 1 83.25 56 PRO B CA 1
ATOM 2627 C C . PRO B 1 56 ? 18.938 19.109 11.836 1 83.25 56 PRO B C 1
ATOM 2629 O O . PRO B 1 56 ? 18.219 18.188 12.211 1 83.25 56 PRO B O 1
ATOM 2632 N N . SER B 1 57 ? 19.422 19.219 10.594 1 73.06 57 SER B N 1
ATOM 2633 C CA . SER B 1 57 ? 19.438 18.047 9.727 1 73.06 57 SER B CA 1
ATOM 2634 C C . SER B 1 57 ? 20.344 16.953 10.297 1 73.06 57 SER B C 1
ATOM 2636 O O . SER B 1 57 ? 21.141 17.219 11.203 1 73.06 57 SER B O 1
ATOM 2638 N N . VAL B 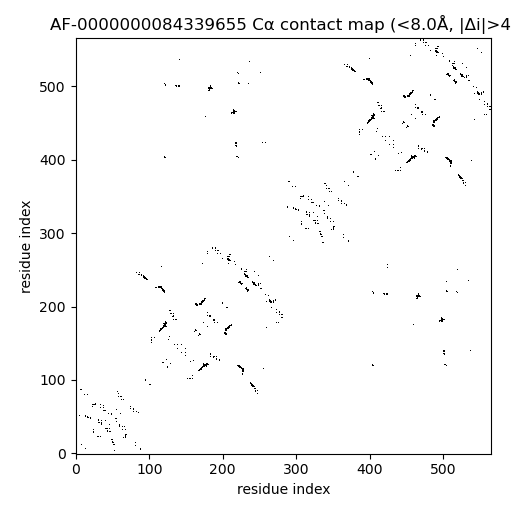1 58 ? 20.125 15.781 9.781 1 72.88 58 VAL B N 1
ATOM 2639 C CA . VAL B 1 58 ? 20.969 14.672 10.211 1 72.88 58 VAL B CA 1
ATOM 2640 C C . VAL B 1 58 ? 22.438 14.984 9.914 1 72.88 58 VAL B C 1
ATOM 2642 O O . VAL B 1 58 ? 23.328 14.688 10.719 1 72.88 58 VAL B O 1
ATOM 2645 N N . GLU B 1 59 ? 22.656 15.594 8.773 1 75.25 59 GLU B N 1
ATOM 2646 C CA . GLU B 1 59 ? 24 15.992 8.414 1 75.25 59 GLU B CA 1
ATOM 2647 C C . GLU B 1 59 ? 24.562 17.016 9.398 1 75.25 59 GLU B C 1
ATOM 2649 O O . GLU B 1 59 ? 25.703 16.906 9.836 1 75.25 59 GLU B O 1
ATOM 2654 N N . GLN B 1 60 ? 23.812 17.969 9.742 1 84.25 60 GLN B N 1
ATOM 2655 C CA . GLN B 1 60 ? 24.234 19 10.695 1 84.25 60 GLN B CA 1
ATOM 2656 C C . GLN B 1 60 ? 24.484 18.406 12.078 1 84.25 60 GLN B C 1
ATOM 2658 O O . GLN B 1 60 ? 25.453 18.75 12.75 1 84.25 60 GLN B O 1
ATOM 2663 N N . ALA B 1 61 ? 23.594 17.484 12.461 1 89.69 61 ALA B N 1
ATOM 2664 C CA . ALA B 1 61 ? 23.75 16.812 13.75 1 89.69 61 ALA B CA 1
ATOM 2665 C C . ALA B 1 61 ? 25.016 15.969 13.781 1 89.69 61 ALA B C 1
ATOM 2667 O O . ALA B 1 61 ? 25.719 15.93 14.797 1 89.69 61 ALA B O 1
ATOM 2668 N N . THR B 1 62 ? 25.234 15.367 12.648 1 86.19 62 THR B N 1
ATOM 2669 C CA . THR B 1 62 ? 26.453 14.57 12.523 1 86.19 62 THR B CA 1
ATOM 2670 C C . THR B 1 62 ? 27.688 15.453 12.656 1 86.19 62 THR B C 1
ATOM 2672 O O . THR B 1 62 ? 28.625 15.109 13.375 1 86.19 62 THR B O 1
ATOM 2675 N N . GLU B 1 63 ? 27.719 16.484 12 1 89.75 63 GLU B N 1
ATOM 2676 C CA . GLU B 1 63 ? 28.828 17.438 12.062 1 89.75 63 GLU B CA 1
ATOM 2677 C C . GLU B 1 63 ? 29 18 13.469 1 89.75 63 GLU B C 1
ATOM 2679 O O . GLU B 1 63 ? 30.125 18.109 13.953 1 89.75 63 GLU B O 1
ATOM 2684 N N . LEU B 1 64 ? 27.938 18.266 14.125 1 94.31 64 LEU B N 1
ATOM 2685 C CA . LEU B 1 64 ? 28 18.797 15.484 1 94.31 64 LEU B CA 1
ATOM 2686 C C . LEU B 1 64 ? 28.562 17.75 16.438 1 94.31 64 LEU B C 1
ATOM 2688 O O . LEU B 1 64 ? 29.391 18.062 17.297 1 94.31 64 LEU B O 1
ATOM 2692 N N . ALA B 1 65 ? 28.125 16.562 16.234 1 94.06 65 ALA B N 1
ATOM 2693 C CA . ALA B 1 65 ? 28.641 15.477 17.062 1 94.06 65 ALA B CA 1
ATOM 2694 C C . ALA B 1 65 ? 30.141 15.32 16.891 1 94.06 65 ALA B C 1
ATOM 2696 O O . ALA B 1 65 ? 30.875 15.094 17.859 1 94.06 65 ALA B O 1
ATOM 2697 N N . ARG B 1 66 ? 30.594 15.43 15.656 1 92.5 66 ARG B N 1
ATOM 2698 C CA . ARG B 1 66 ? 32.031 15.32 15.344 1 92.5 66 ARG B CA 1
ATOM 2699 C C . ARG B 1 66 ? 32.812 16.453 16.016 1 92.5 66 ARG B C 1
ATOM 2701 O O . ARG B 1 66 ? 33.812 16.188 16.703 1 92.5 66 ARG B O 1
ATOM 2708 N N . VAL B 1 67 ? 32.375 17.641 15.852 1 95.06 67 VAL B N 1
ATOM 2709 C CA . VAL B 1 67 ? 33.062 18.828 16.359 1 95.06 67 VAL B CA 1
ATOM 2710 C C . VAL B 1 67 ? 33.062 18.781 17.891 1 95.06 67 VAL B C 1
ATOM 2712 O O . VAL B 1 67 ? 34.031 19.219 18.516 1 95.06 67 VAL B O 1
ATOM 2715 N N . TYR B 1 68 ? 31.984 18.188 18.484 1 95.38 68 TYR B N 1
ATOM 2716 C CA . TYR B 1 68 ? 31.859 18.125 19.938 1 95.38 68 TYR B CA 1
ATOM 2717 C C . TYR B 1 68 ? 32.656 16.969 20.516 1 95.38 68 TYR B C 1
ATOM 2719 O O . TYR B 1 68 ? 32.812 16.844 21.734 1 95.38 68 TYR B O 1
ATOM 2727 N N . GLY B 1 69 ? 33.219 16.109 19.625 1 93.94 69 GLY B N 1
ATOM 2728 C CA . GLY B 1 69 ? 33.938 14.938 20.125 1 93.94 69 GLY B CA 1
ATOM 2729 C C . GLY B 1 69 ? 33.031 14.008 20.906 1 93.94 69 GLY B C 1
ATOM 2730 O O . GLY B 1 69 ? 33.438 13.461 21.938 1 93.94 69 GLY B O 1
ATOM 2731 N N . ALA B 1 70 ? 31.781 13.938 20.531 1 92.75 70 ALA B N 1
ATOM 2732 C CA . ALA B 1 70 ? 30.797 13.125 21.219 1 92.75 70 ALA B CA 1
ATOM 2733 C C . ALA B 1 70 ? 31.188 11.648 21.219 1 92.75 70 ALA B C 1
ATOM 2735 O O . ALA B 1 70 ? 31.734 11.148 20.219 1 92.75 70 ALA B O 1
ATOM 2736 N N . SER B 1 71 ? 30.953 10.93 22.328 1 91.81 71 SER B N 1
ATOM 2737 C CA . SER B 1 71 ? 31.141 9.484 22.359 1 91.81 71 SER B CA 1
ATOM 2738 C C . SER B 1 71 ? 30.234 8.781 21.359 1 91.81 71 SER B C 1
ATOM 2740 O O . SER B 1 71 ? 29.219 9.352 20.922 1 91.81 71 SER B O 1
ATOM 2742 N N . PRO B 1 72 ? 30.594 7.562 21 1 84.75 72 PRO B N 1
ATOM 2743 C CA . PRO B 1 72 ? 29.703 6.812 20.109 1 84.75 72 PRO B CA 1
ATOM 2744 C C . PRO B 1 72 ? 28.266 6.719 20.625 1 84.75 72 PRO B C 1
ATOM 2746 O O . PRO B 1 72 ? 27.312 6.816 19.859 1 84.75 72 PRO B O 1
ATOM 2749 N N . ALA B 1 73 ? 28.172 6.613 21.938 1 84.62 73 ALA B N 1
ATOM 2750 C CA . ALA B 1 73 ? 26.844 6.52 22.531 1 84.62 73 ALA B CA 1
ATOM 2751 C C . ALA B 1 73 ? 26.094 7.844 22.422 1 84.62 73 ALA B C 1
ATOM 2753 O O . ALA B 1 73 ? 24.906 7.867 22.062 1 84.62 73 ALA B O 1
ATOM 2754 N N . ASP B 1 74 ? 26.812 8.945 22.688 1 90.06 74 ASP B N 1
ATOM 2755 C CA . ASP B 1 74 ? 26.203 10.266 22.609 1 90.06 74 ASP B CA 1
ATOM 2756 C C . ASP B 1 74 ? 25.828 10.617 21.172 1 90.06 74 ASP B C 1
ATOM 2758 O O . ASP B 1 74 ? 24.781 11.203 20.922 1 90.06 74 ASP B O 1
ATOM 2762 N N . ARG B 1 75 ? 26.656 10.25 20.234 1 88.56 75 ARG B N 1
ATOM 2763 C CA . ARG B 1 75 ? 26.391 10.477 18.812 1 88.56 75 ARG B CA 1
ATOM 2764 C C . ARG B 1 75 ? 25.156 9.711 18.359 1 88.56 75 ARG B C 1
ATOM 2766 O O . ARG B 1 75 ? 24.297 10.273 17.688 1 88.56 75 ARG B O 1
ATOM 2773 N N . ALA B 1 76 ? 25.078 8.508 18.766 1 80.44 76 ALA B N 1
ATOM 2774 C CA . ALA B 1 76 ? 23.922 7.684 18.406 1 80.44 76 ALA B CA 1
ATOM 2775 C C . ALA B 1 76 ? 22.641 8.273 18.969 1 80.44 76 ALA B C 1
ATOM 2777 O O . ALA B 1 76 ? 21.609 8.312 18.281 1 80.44 76 ALA B O 1
ATOM 2778 N N . GLU B 1 77 ? 22.719 8.688 20.188 1 83.38 77 GLU B N 1
ATOM 2779 C CA . GLU B 1 77 ? 21.562 9.273 20.844 1 83.38 77 GLU B CA 1
ATOM 2780 C C . GLU B 1 77 ? 21.141 10.57 20.156 1 83.38 77 GLU B C 1
ATOM 2782 O O . GLU B 1 77 ? 19.953 10.781 19.891 1 83.38 77 GLU B O 1
ATOM 2787 N N . LEU B 1 78 ? 22.078 11.461 19.859 1 90.44 78 LEU B N 1
ATOM 2788 C CA . LEU B 1 78 ? 21.812 12.727 19.172 1 90.44 78 LEU B CA 1
ATOM 2789 C C . LEU B 1 78 ? 21.156 12.492 17.812 1 90.44 78 LEU B C 1
ATOM 2791 O O . LEU B 1 78 ? 20.141 13.102 17.5 1 90.44 78 LEU B O 1
ATOM 2795 N N . LEU B 1 79 ? 21.656 11.609 17.078 1 83.06 79 LEU B N 1
ATOM 2796 C CA . LEU B 1 79 ? 21.141 11.336 15.734 1 83.06 79 LEU B CA 1
ATOM 2797 C C . LEU B 1 79 ? 19.75 10.703 15.805 1 83.06 79 LEU B C 1
ATOM 2799 O O . LEU B 1 79 ? 18.875 11.023 14.992 1 83.06 79 LEU B O 1
ATOM 2803 N N . ARG B 1 80 ? 19.594 9.852 16.766 1 75.25 80 ARG B N 1
ATOM 2804 C CA . ARG B 1 80 ? 18.281 9.281 16.969 1 75.25 80 ARG B CA 1
ATOM 2805 C C . ARG B 1 80 ? 17.25 10.359 17.266 1 75.25 80 ARG B C 1
ATOM 2807 O O . ARG B 1 80 ? 16.156 10.367 16.688 1 75.25 80 ARG B O 1
ATOM 2814 N N . MET B 1 81 ? 17.609 11.281 18.172 1 77.62 81 MET B N 1
ATOM 2815 C CA . MET B 1 81 ? 16.688 12.344 18.547 1 77.62 81 MET B CA 1
ATOM 2816 C C . MET B 1 81 ? 16.359 13.242 17.359 1 77.62 81 MET B C 1
ATOM 2818 O O . MET B 1 81 ? 15.195 13.617 17.156 1 77.62 81 MET B O 1
ATOM 2822 N N . VAL B 1 82 ? 17.359 13.602 16.609 1 78.44 82 VAL B N 1
ATOM 2823 C CA . VAL B 1 82 ? 17.172 14.445 15.445 1 78.44 82 VAL B CA 1
ATOM 2824 C C . VAL B 1 82 ? 16.297 13.727 14.422 1 78.44 82 VAL B C 1
ATOM 2826 O O . VAL B 1 82 ? 15.352 14.312 13.875 1 78.44 82 VAL B O 1
ATOM 2829 N N . ARG B 1 83 ? 16.594 12.453 14.172 1 67.62 83 ARG B N 1
ATOM 2830 C CA . ARG B 1 83 ? 15.812 11.656 13.234 1 67.62 83 ARG B CA 1
ATOM 2831 C C . ARG B 1 83 ? 14.352 11.594 13.664 1 67.62 83 ARG B C 1
ATOM 2833 O O . ARG B 1 83 ? 13.453 11.75 12.836 1 67.62 83 ARG B O 1
ATOM 2840 N N . ASP B 1 84 ? 14.234 11.359 14.922 1 64.94 84 ASP B N 1
ATOM 2841 C CA . ASP B 1 84 ? 12.883 11.281 15.469 1 64.94 84 ASP B CA 1
ATOM 2842 C C . ASP B 1 84 ? 12.133 12.594 15.258 1 64.94 84 ASP B C 1
ATOM 2844 O O . ASP B 1 84 ? 10.945 12.586 14.906 1 64.94 84 ASP B O 1
ATOM 2848 N N . LEU B 1 85 ? 12.883 13.664 15.5 1 66.25 85 LEU B N 1
ATOM 2849 C CA . LEU B 1 85 ? 12.258 14.984 15.414 1 66.25 85 LEU B CA 1
ATOM 2850 C C . LEU B 1 85 ? 12.031 15.375 13.953 1 66.25 85 LEU B C 1
ATOM 2852 O O . LEU B 1 85 ? 11.023 16 13.633 1 66.25 85 LEU B O 1
ATOM 2856 N N . ARG B 1 86 ? 13.102 15.07 13.188 1 59.91 86 ARG B N 1
ATOM 2857 C CA . ARG B 1 86 ? 12.961 15.406 11.773 1 59.91 86 ARG B CA 1
ATOM 2858 C C . ARG B 1 86 ? 11.969 14.477 11.086 1 59.91 86 ARG B C 1
ATOM 2860 O O . ARG B 1 86 ? 11.336 14.867 10.102 1 59.91 86 ARG B O 1
ATOM 2867 N N . GLU B 1 87 ? 12.125 13.281 11.367 1 53.84 87 GLU B N 1
ATOM 2868 C CA . GLU B 1 87 ? 11.133 12.367 10.812 1 53.84 87 GLU B CA 1
ATOM 2869 C C . GLU B 1 87 ? 9.734 12.969 10.859 1 53.84 87 GLU B C 1
ATOM 2871 O O . GLU B 1 87 ? 8.938 12.789 9.938 1 53.84 87 GLU B O 1
ATOM 2876 N N . ARG B 1 88 ? 9.68 13.695 11.938 1 47.97 88 ARG B N 1
ATOM 2877 C CA . ARG B 1 88 ? 8.367 14.312 12.086 1 47.97 88 ARG B CA 1
ATOM 2878 C C . ARG B 1 88 ? 8.18 15.461 11.094 1 47.97 88 ARG B C 1
ATOM 2880 O O . ARG B 1 88 ? 7.055 15.758 10.695 1 47.97 88 ARG B O 1
ATOM 2887 N N . THR B 1 89 ? 9.414 15.977 10.641 1 45.28 89 THR B N 1
ATOM 2888 C CA . THR B 1 89 ? 9.25 17.188 9.852 1 45.28 89 THR B CA 1
ATOM 2889 C C . THR B 1 89 ? 9.164 16.859 8.359 1 45.28 89 THR B C 1
ATOM 2891 O O . THR B 1 89 ? 8.656 17.656 7.574 1 45.28 89 THR B O 1
ATOM 2894 N N . SER B 1 90 ? 9.984 15.875 7.828 1 50.19 90 SER B N 1
ATOM 2895 C CA . SER B 1 90 ? 9.836 15.727 6.383 1 50.19 90 SER B CA 1
ATOM 2896 C C . SER B 1 90 ? 8.438 15.258 6.016 1 50.19 90 SER B C 1
ATOM 2898 O O . SER B 1 90 ? 8.07 14.117 6.289 1 50.19 90 SER B O 1
ATOM 2900 N N . VAL B 1 91 ? 7.715 16.172 5.922 1 53.53 91 VAL B N 1
ATOM 2901 C CA . VAL B 1 91 ? 6.355 15.852 5.492 1 53.53 91 VAL B CA 1
ATOM 2902 C C . VAL B 1 91 ? 6.395 15.172 4.125 1 53.53 91 VAL B C 1
ATOM 2904 O O . VAL B 1 91 ? 6.879 15.758 3.15 1 53.53 91 VAL B O 1
ATOM 2907 N N . PRO B 1 92 ? 6.102 13.859 4.105 1 59.47 92 PRO B N 1
ATOM 2908 C CA . PRO B 1 92 ? 6.008 13.203 2.797 1 59.47 92 PRO B CA 1
ATOM 2909 C C . PRO B 1 92 ? 5.207 14.023 1.789 1 59.47 92 PRO B C 1
ATOM 2911 O O . PRO B 1 92 ? 4.18 14.617 2.143 1 59.47 92 PRO B O 1
ATOM 2914 N N . ALA B 1 93 ? 5.891 14.305 0.634 1 69.94 93 ALA B N 1
ATOM 2915 C CA . ALA B 1 93 ? 5.133 14.938 -0.443 1 69.94 93 ALA B CA 1
ATOM 2916 C C . ALA B 1 93 ? 4.016 14.023 -0.94 1 69.94 93 ALA B C 1
ATOM 2918 O O . ALA B 1 93 ? 4.273 12.898 -1.36 1 69.94 93 ALA B O 1
ATOM 2919 N N . LYS B 1 94 ? 2.848 14.484 -0.715 1 76 94 LYS B N 1
ATOM 2920 C CA . LYS B 1 94 ? 1.672 13.711 -1.103 1 76 94 LYS B CA 1
ATOM 2921 C C . LYS B 1 94 ? 1.091 14.211 -2.42 1 76 94 LYS B C 1
ATOM 2923 O O . LYS B 1 94 ? 1.01 15.422 -2.645 1 76 94 LYS B O 1
ATOM 2928 N N . VAL B 1 95 ? 0.853 13.25 -3.324 1 75.31 95 VAL B N 1
ATOM 2929 C CA . VAL B 1 95 ? 0.165 13.539 -4.578 1 75.31 95 VAL B CA 1
ATOM 2930 C C . VAL B 1 95 ? -1.22 12.891 -4.57 1 75.31 95 VAL B C 1
ATOM 2932 O O . VAL B 1 95 ? -1.345 11.68 -4.391 1 75.31 95 VAL B O 1
ATOM 2935 N N . ILE B 1 96 ? -2.129 13.719 -4.754 1 74.62 96 ILE B N 1
ATOM 2936 C CA . ILE B 1 96 ? -3.484 13.203 -4.898 1 74.62 96 ILE B CA 1
ATOM 2937 C C . ILE B 1 96 ? -3.705 12.727 -6.332 1 74.62 96 ILE B C 1
ATOM 2939 O O . ILE B 1 96 ? -3.639 13.516 -7.273 1 74.62 96 ILE B O 1
ATOM 2943 N N . LEU B 1 97 ? -4 11.5 -6.547 1 78.31 97 LEU B N 1
ATOM 2944 C CA . LEU B 1 97 ? -3.967 10.883 -7.867 1 78.31 97 LEU B CA 1
ATOM 2945 C C . LEU B 1 97 ? -5.004 11.516 -8.789 1 78.31 97 LEU B C 1
ATOM 2947 O O . LEU B 1 97 ? -4.754 11.688 -9.984 1 78.31 97 LEU B O 1
ATOM 2951 N N . ARG B 1 98 ? -6.152 11.852 -8.289 1 72.75 98 ARG B N 1
ATOM 2952 C CA . ARG B 1 98 ? -7.227 12.398 -9.117 1 72.75 98 ARG B CA 1
ATOM 2953 C C . ARG B 1 98 ? -6.824 13.742 -9.711 1 72.75 98 ARG B C 1
ATOM 2955 O O . ARG B 1 98 ? -7.426 14.195 -10.688 1 72.75 98 ARG B O 1
ATOM 2962 N N . ARG B 1 99 ? -5.855 14.383 -9.133 1 70.5 99 ARG B N 1
ATOM 2963 C CA . ARG B 1 99 ? -5.414 15.688 -9.617 1 70.5 99 ARG B CA 1
ATOM 2964 C C . ARG B 1 99 ? -4.422 15.539 -10.766 1 70.5 99 ARG B C 1
ATOM 2966 O O . ARG B 1 99 ? -4.152 16.5 -11.492 1 70.5 99 ARG B O 1
ATOM 2973 N N . GLY B 1 100 ? -3.92 14.359 -10.945 1 77.94 100 GLY B N 1
ATOM 2974 C CA . GLY B 1 100 ? -2.949 14.133 -12 1 77.94 100 GLY B CA 1
ATOM 2975 C C . GLY B 1 100 ? -1.551 14.594 -11.641 1 77.94 100 GLY B C 1
ATOM 2976 O O . GLY B 1 100 ? -1.29 14.953 -10.484 1 77.94 100 GLY B O 1
ATOM 2977 N N . GLY B 1 101 ? -0.567 14.352 -12.586 1 85.06 101 GLY B N 1
ATOM 2978 C CA . GLY B 1 101 ? 0.773 14.898 -12.422 1 85.06 101 GLY B CA 1
ATOM 2979 C C . GLY B 1 101 ? 1.75 13.906 -11.82 1 85.06 101 GLY B C 1
ATOM 2980 O O . GLY B 1 101 ? 2.943 14.188 -11.711 1 85.06 101 GLY B O 1
ATOM 2981 N N . LEU B 1 102 ? 1.258 12.797 -11.414 1 89.81 102 LEU B N 1
ATOM 2982 C CA . LEU B 1 102 ? 2.139 11.836 -10.758 1 89.81 102 LEU B CA 1
ATOM 2983 C C . LEU B 1 102 ? 3.25 11.383 -11.695 1 89.81 102 LEU B C 1
ATOM 2985 O O . LEU B 1 102 ? 4.414 11.312 -11.297 1 89.81 102 LEU B O 1
ATOM 2989 N N . GLN B 1 103 ? 2.928 11.148 -12.969 1 93.5 103 GLN B N 1
ATOM 2990 C CA . GLN B 1 103 ? 3.91 10.656 -13.93 1 93.5 103 GLN B CA 1
ATOM 2991 C C . GLN B 1 103 ? 5.039 11.664 -14.125 1 93.5 103 GLN B C 1
ATOM 2993 O O . GLN B 1 103 ? 6.211 11.281 -14.203 1 93.5 103 GLN B O 1
ATOM 2998 N N . GLU B 1 104 ? 4.652 12.875 -14.125 1 88.69 104 GLU B N 1
ATOM 2999 C CA . GLU B 1 104 ? 5.648 13.93 -14.305 1 88.69 104 GLU B CA 1
ATOM 3000 C C . GLU B 1 104 ? 6.582 14.016 -13.102 1 88.69 104 GLU B C 1
ATOM 3002 O O . GLU B 1 104 ? 7.789 14.227 -13.258 1 88.69 104 GLU B O 1
ATOM 3007 N N . ARG B 1 105 ? 5.965 13.906 -12 1 88.81 105 ARG B N 1
ATOM 3008 C CA . ARG B 1 105 ? 6.773 13.961 -10.781 1 88.81 105 ARG B CA 1
ATOM 3009 C C . ARG B 1 105 ? 7.727 12.773 -10.711 1 88.81 105 ARG B C 1
ATOM 3011 O O . ARG B 1 105 ? 8.891 12.922 -10.336 1 88.81 105 ARG B O 1
ATOM 3018 N N . ILE B 1 106 ? 7.258 11.578 -11.078 1 95.69 106 ILE B N 1
ATOM 3019 C CA . ILE B 1 106 ? 8.102 10.391 -11.094 1 95.69 106 ILE B CA 1
ATOM 3020 C C . ILE B 1 106 ? 9.242 10.586 -12.094 1 95.69 106 ILE B C 1
ATOM 3022 O O . ILE B 1 106 ? 10.398 10.297 -11.781 1 95.69 106 ILE B O 1
ATOM 3026 N N . LYS B 1 107 ? 8.93 11.078 -13.227 1 93.5 107 LYS B N 1
ATOM 3027 C CA . LYS B 1 107 ? 9.93 11.312 -14.266 1 93.5 107 LYS B CA 1
ATOM 3028 C C . LYS B 1 107 ? 11.062 12.203 -13.758 1 93.5 107 LYS B C 1
ATOM 3030 O O . LYS B 1 107 ? 12.234 11.922 -14.008 1 93.5 107 LYS B O 1
ATOM 3035 N N . ARG B 1 108 ? 10.711 13.234 -13.062 1 89.31 108 ARG B N 1
ATOM 3036 C CA . ARG B 1 108 ? 11.703 14.172 -12.539 1 89.31 108 ARG B CA 1
ATOM 3037 C C . ARG B 1 108 ? 12.664 13.469 -11.586 1 89.31 108 ARG B C 1
ATOM 3039 O O . ARG B 1 108 ? 13.883 13.648 -11.68 1 89.31 108 ARG B O 1
ATOM 3046 N N . ILE B 1 109 ? 12.086 12.688 -10.719 1 90.38 109 ILE B N 1
ATOM 3047 C CA . ILE B 1 109 ? 12.93 12.016 -9.742 1 90.38 109 ILE B CA 1
ATOM 3048 C C . ILE B 1 109 ? 13.766 10.938 -10.43 1 90.38 109 ILE B C 1
ATOM 3050 O O . ILE B 1 109 ? 14.938 10.742 -10.109 1 90.38 109 ILE B O 1
ATOM 3054 N N . GLU B 1 110 ? 13.203 10.188 -11.383 1 93.94 110 GLU B N 1
ATOM 3055 C CA . GLU B 1 110 ? 13.914 9.172 -12.148 1 93.94 110 GLU B CA 1
ATOM 3056 C C . GLU B 1 110 ? 15.109 9.766 -12.883 1 93.94 110 GLU B C 1
ATOM 3058 O O . GLU B 1 110 ? 16.203 9.195 -12.875 1 93.94 110 GLU B O 1
ATOM 3063 N N . ASN B 1 111 ? 14.914 10.938 -13.422 1 89 111 ASN B N 1
ATOM 3064 C CA . ASN B 1 111 ? 15.969 11.594 -14.188 1 89 111 ASN B CA 1
ATOM 3065 C C . ASN B 1 111 ? 17.141 11.984 -13.297 1 89 111 ASN B C 1
ATOM 3067 O O . ASN B 1 111 ? 18.281 12.055 -13.758 1 89 111 ASN B O 1
ATOM 3071 N N . GLY B 1 112 ? 16.859 12.195 -12.102 1 88.88 112 GLY B N 1
ATOM 3072 C CA . GLY B 1 112 ? 17.906 12.57 -11.164 1 88.88 112 GLY B CA 1
ATOM 3073 C C . GLY B 1 112 ? 18.484 11.391 -10.414 1 88.88 112 GLY B C 1
ATOM 3074 O O . GLY B 1 112 ? 19.266 11.57 -9.469 1 88.88 112 GLY B O 1
ATOM 3075 N N . SER B 1 113 ? 18.109 10.164 -10.781 1 91.69 113 SER B N 1
ATOM 3076 C CA . SER B 1 113 ? 18.547 8.953 -10.094 1 91.69 113 SER B CA 1
ATOM 3077 C C . SER B 1 113 ? 19.359 8.062 -11.023 1 91.69 113 SER B C 1
ATOM 3079 O O . SER B 1 113 ? 19.359 8.266 -12.242 1 91.69 113 SER B O 1
ATOM 3081 N N . ILE B 1 114 ? 20.078 7.137 -10.469 1 93.06 114 ILE B N 1
ATOM 3082 C CA . ILE B 1 114 ? 20.828 6.156 -11.25 1 93.06 114 ILE B CA 1
ATOM 3083 C C . ILE B 1 114 ? 20.219 4.77 -11.062 1 93.06 114 ILE B C 1
ATOM 3085 O O . ILE B 1 114 ? 19.938 4.074 -12.047 1 93.06 114 ILE B O 1
ATOM 3089 N N . HIS B 1 115 ? 20.016 4.395 -9.789 1 95.88 115 HIS B N 1
ATOM 3090 C CA . HIS B 1 115 ? 19.438 3.086 -9.477 1 95.88 115 HIS B CA 1
ATOM 3091 C C . HIS B 1 115 ? 17.938 3.182 -9.227 1 95.88 115 HIS B C 1
ATOM 3093 O O . HIS B 1 115 ? 17.5 3.838 -8.281 1 95.88 115 HIS B O 1
ATOM 3099 N N . LEU B 1 116 ? 17.203 2.621 -10.047 1 97.94 116 LEU B N 1
ATOM 3100 C CA . LEU B 1 116 ? 15.742 2.529 -9.922 1 97.94 116 LEU B CA 1
ATOM 3101 C C . LEU B 1 116 ? 15.32 1.109 -9.562 1 97.94 116 LEU B C 1
ATOM 3103 O O . LEU B 1 116 ? 15.555 0.173 -10.328 1 97.94 116 LEU B O 1
ATOM 3107 N N . ARG B 1 117 ? 14.758 0.934 -8.422 1 98.62 117 ARG B N 1
ATOM 3108 C CA . ARG B 1 117 ? 14.344 -0.376 -7.934 1 98.62 117 ARG B CA 1
ATOM 3109 C C . ARG B 1 117 ? 12.852 -0.4 -7.625 1 98.62 117 ARG B C 1
ATOM 3111 O O . ARG B 1 117 ? 12.328 0.514 -6.984 1 98.62 117 ARG B O 1
ATOM 3118 N N . THR B 1 118 ? 12.148 -1.349 -8.148 1 98.62 118 THR B N 1
ATOM 3119 C CA . THR B 1 118 ? 10.695 -1.406 -7.973 1 98.62 118 THR B CA 1
ATOM 3120 C C . THR B 1 118 ? 10.258 -2.811 -7.578 1 98.62 118 THR B C 1
ATOM 3122 O O . THR B 1 118 ? 10.758 -3.801 -8.117 1 98.62 118 THR B O 1
ATOM 3125 N N . PHE B 1 119 ? 9.438 -2.871 -6.613 1 98.44 119 PHE B N 1
ATOM 3126 C CA . PHE B 1 119 ? 8.695 -4.082 -6.27 1 98.44 119 PHE B CA 1
ATOM 3127 C C . PHE B 1 119 ? 7.195 -3.855 -6.406 1 98.44 119 PHE B C 1
ATOM 3129 O O . PHE B 1 119 ? 6.676 -2.832 -5.957 1 98.44 119 PHE B O 1
ATOM 3136 N N . GLN B 1 120 ? 6.473 -4.766 -7.004 1 97.56 120 GLN B N 1
ATOM 3137 C CA . GLN B 1 120 ? 5.016 -4.793 -7.062 1 97.56 120 GLN B CA 1
ATOM 3138 C C . GLN B 1 120 ? 4.477 -6.184 -6.742 1 97.56 120 GLN B C 1
ATOM 3140 O O . GLN B 1 120 ? 4.969 -7.18 -7.27 1 97.56 120 GLN B O 1
ATOM 3145 N N . PRO B 1 121 ? 3.439 -6.242 -5.965 1 96.81 121 PRO B N 1
ATOM 3146 C CA . PRO B 1 121 ? 2.947 -7.559 -5.551 1 96.81 121 PRO B CA 1
ATOM 3147 C C . PRO B 1 121 ? 2.166 -8.266 -6.652 1 96.81 121 PRO B C 1
ATOM 3149 O O . PRO B 1 121 ? 2.26 -9.492 -6.789 1 96.81 121 PRO B O 1
ATOM 3152 N N . LEU B 1 122 ? 1.394 -7.469 -7.441 1 96.94 122 LEU B N 1
ATOM 3153 C CA . LEU B 1 122 ? 0.483 -8.148 -8.359 1 96.94 122 LEU B CA 1
ATOM 3154 C C . LEU B 1 122 ? 0.627 -7.594 -9.773 1 96.94 122 LEU B C 1
ATOM 3156 O O . LEU B 1 122 ? 0.016 -8.117 -10.711 1 96.94 122 LEU B O 1
ATOM 3160 N N . LEU B 1 123 ? 1.44 -6.586 -9.945 1 97.69 123 LEU B N 1
ATOM 3161 C CA . LEU B 1 123 ? 1.51 -5.926 -11.242 1 97.69 123 LEU B CA 1
ATOM 3162 C C . LEU B 1 123 ? 2.934 -5.949 -11.789 1 97.69 123 LEU B C 1
ATOM 3164 O O . LEU B 1 123 ? 3.895 -6.078 -11.023 1 97.69 123 LEU B O 1
ATOM 3168 N N . ILE B 1 124 ? 3.012 -5.816 -13.086 1 98.5 124 ILE B N 1
ATOM 3169 C CA . ILE B 1 124 ? 4.297 -5.539 -13.719 1 98.5 124 ILE B CA 1
ATOM 3170 C C . ILE B 1 124 ? 4.676 -4.078 -13.492 1 98.5 124 ILE B C 1
ATOM 3172 O O . ILE B 1 124 ? 3.848 -3.18 -13.672 1 98.5 124 ILE B O 1
ATOM 3176 N N . PRO B 1 125 ? 5.895 -3.828 -13.055 1 98.25 125 PRO B N 1
ATOM 3177 C CA . PRO B 1 125 ? 6.32 -2.449 -12.805 1 98.25 125 PRO B CA 1
ATOM 3178 C C . PRO B 1 125 ? 6.223 -1.563 -14.039 1 98.25 125 PRO B C 1
ATOM 3180 O O . PRO B 1 125 ? 6.504 -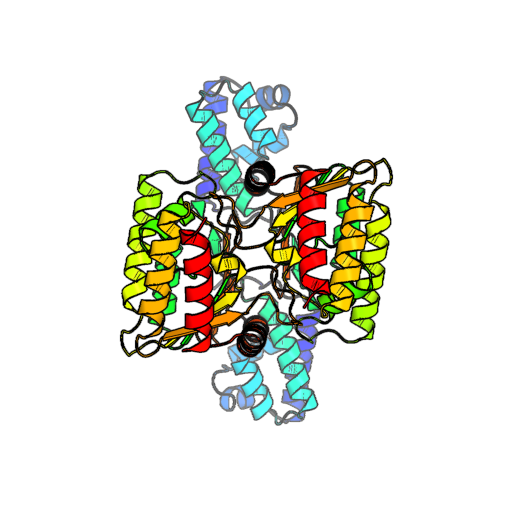2.018 -15.156 1 98.25 125 PRO B O 1
ATOM 3183 N N . GLY B 1 126 ? 5.867 -0.316 -13.836 1 97.94 126 GLY B N 1
ATOM 3184 C CA . GLY B 1 126 ? 5.48 0.636 -14.859 1 97.94 126 GLY B CA 1
ATOM 3185 C C . GLY B 1 126 ? 6.531 0.802 -15.945 1 97.94 126 GLY B C 1
ATOM 3186 O O . GLY B 1 126 ? 6.195 0.903 -17.125 1 97.94 126 GLY B O 1
ATOM 3187 N N . LEU B 1 127 ? 7.762 0.795 -15.594 1 98.25 127 LEU B N 1
ATOM 3188 C CA . LEU B 1 127 ? 8.844 1.046 -16.547 1 98.25 127 LEU B CA 1
ATOM 3189 C C . LEU B 1 127 ? 8.961 -0.098 -17.547 1 98.25 127 LEU B C 1
ATOM 3191 O O . LEU B 1 127 ? 9.633 0.037 -18.562 1 98.25 127 LEU B O 1
ATOM 3195 N N . LEU B 1 128 ? 8.32 -1.242 -17.266 1 98.69 128 LEU B N 1
ATOM 3196 C CA . LEU B 1 128 ? 8.477 -2.4 -18.141 1 98.69 128 LEU B CA 1
ATOM 3197 C C . LEU B 1 128 ? 7.125 -2.838 -18.703 1 98.69 128 LEU B C 1
ATOM 3199 O O . LEU B 1 128 ? 6.984 -3.969 -19.172 1 98.69 128 LEU B O 1
ATOM 3203 N N . GLN B 1 129 ? 6.215 -1.999 -18.688 1 98.81 129 GLN B N 1
ATOM 3204 C CA . GLN B 1 129 ? 4.871 -2.312 -19.156 1 98.81 129 GLN B CA 1
ATOM 3205 C C . GLN B 1 129 ? 4.715 -1.979 -20.641 1 98.81 129 GLN B C 1
ATOM 3207 O O . GLN B 1 129 ? 5.238 -0.969 -21.109 1 98.81 129 GLN B O 1
ATOM 3212 N N . THR B 1 130 ? 3.986 -2.803 -21.344 1 98.75 130 THR B N 1
ATOM 3213 C CA . THR B 1 130 ? 3.535 -2.445 -22.672 1 98.75 130 THR B CA 1
ATOM 3214 C C . THR B 1 130 ? 2.408 -1.419 -22.609 1 98.75 130 THR B C 1
ATOM 3216 O O . THR B 1 130 ? 1.742 -1.284 -21.578 1 98.75 130 THR B O 1
ATOM 3219 N N . PRO B 1 131 ? 2.166 -0.724 -23.75 1 98.31 131 PRO B N 1
ATOM 3220 C CA . PRO B 1 131 ? 1.045 0.218 -23.75 1 98.31 131 PRO B CA 1
ATOM 3221 C C . PRO B 1 131 ? -0.296 -0.458 -23.484 1 98.31 131 PRO B C 1
ATOM 3223 O O . PRO B 1 131 ? -1.149 0.109 -22.797 1 98.31 131 PRO B O 1
ATOM 3226 N N . ALA B 1 132 ? -0.506 -1.646 -23.984 1 98.25 132 ALA B N 1
ATOM 3227 C CA . ALA B 1 132 ? -1.756 -2.365 -23.75 1 98.25 132 ALA B CA 1
ATOM 3228 C C . ALA B 1 132 ? -1.939 -2.672 -22.266 1 98.25 132 ALA B C 1
ATOM 3230 O O . ALA B 1 132 ? -3.035 -2.51 -21.719 1 98.25 132 ALA B O 1
ATOM 3231 N N . TYR B 1 133 ? -0.913 -3.1 -21.609 1 98.5 133 TYR B N 1
ATOM 3232 C CA . TYR B 1 133 ? -0.959 -3.355 -20.172 1 98.5 133 TYR B CA 1
ATOM 3233 C C . TYR B 1 133 ? -1.193 -2.066 -19.406 1 98.5 133 TYR B C 1
ATOM 3235 O O . TYR B 1 133 ? -1.98 -2.043 -18.453 1 98.5 133 TYR B O 1
ATOM 3243 N N . GLN B 1 134 ? -0.538 -0.962 -19.828 1 98.06 134 GLN B N 1
ATOM 3244 C CA . GLN B 1 134 ? -0.736 0.339 -19.203 1 98.06 134 GLN B CA 1
ATOM 3245 C C . GLN B 1 134 ? -2.197 0.771 -19.281 1 98.06 134 GLN B C 1
ATOM 3247 O O . GLN B 1 134 ? -2.754 1.278 -18.297 1 98.06 134 GLN B O 1
ATOM 3252 N N . ARG B 1 135 ? -2.77 0.586 -20.406 1 97.31 135 ARG B N 1
ATOM 3253 C CA . ARG B 1 135 ? -4.176 0.947 -20.578 1 97.31 135 ARG B CA 1
ATOM 3254 C C . ARG B 1 135 ? -5.055 0.187 -19.578 1 97.31 135 ARG B C 1
ATOM 3256 O O . ARG B 1 135 ? -5.977 0.757 -19 1 97.31 135 ARG B O 1
ATOM 3263 N N . ALA B 1 136 ? -4.77 -1.084 -19.469 1 97.06 136 ALA B N 1
ATOM 3264 C CA . ALA B 1 136 ? -5.523 -1.886 -18.516 1 97.06 136 ALA B CA 1
ATOM 3265 C C . ALA B 1 136 ? -5.328 -1.368 -17.078 1 97.06 136 ALA B C 1
ATOM 3267 O O . ALA B 1 136 ? -6.273 -1.328 -16.297 1 97.06 136 ALA B O 1
ATOM 3268 N N . VAL B 1 137 ? -4.062 -0.961 -16.719 1 96.44 137 VAL B N 1
ATOM 3269 C CA . VAL B 1 137 ? -3.762 -0.434 -15.391 1 96.44 137 VAL B CA 1
ATOM 3270 C C . VAL B 1 137 ? -4.574 0.835 -15.141 1 96.44 137 VAL B C 1
ATOM 3272 O O . VAL B 1 137 ? -5.238 0.96 -14.109 1 96.44 137 VAL B O 1
ATOM 3275 N N . PHE B 1 138 ? -4.578 1.77 -16.078 1 94.06 138 PHE B N 1
ATOM 3276 C CA . PHE B 1 138 ? -5.184 3.076 -15.859 1 94.06 138 PHE B CA 1
ATOM 3277 C C . PHE B 1 138 ? -6.699 3.01 -16.031 1 94.06 138 PHE B C 1
ATOM 3279 O O . PHE B 1 138 ? -7.418 3.92 -15.617 1 94.06 138 PHE B O 1
ATOM 3286 N N . ALA B 1 139 ? -7.164 1.928 -16.625 1 93.06 139 ALA B N 1
ATOM 3287 C CA . ALA B 1 139 ? -8.602 1.709 -16.719 1 93.06 139 ALA B CA 1
ATOM 3288 C C . ALA B 1 139 ? -9.156 1.133 -15.422 1 93.06 139 ALA B C 1
ATOM 3290 O O . ALA B 1 139 ? -10.367 1.144 -15.195 1 93.06 139 ALA B O 1
ATOM 3291 N N . SER B 1 140 ? -8.164 0.689 -14.633 1 89.19 140 SER B N 1
ATOM 3292 C CA . SER B 1 140 ? -8.539 0.052 -13.375 1 89.19 140 SER B CA 1
ATOM 3293 C C . SER B 1 140 ? -9.32 1.011 -12.484 1 89.19 140 SER B C 1
ATOM 3295 O O . SER B 1 140 ? -8.914 2.162 -12.305 1 89.19 140 SER B O 1
ATOM 3297 N N . GLY B 1 141 ? -10.359 0.666 -11.844 1 74.19 141 GLY B N 1
ATOM 3298 C CA . GLY B 1 141 ? -11.148 1.467 -10.914 1 74.19 141 GLY B CA 1
ATOM 3299 C C . GLY B 1 141 ? -12.227 2.279 -11.602 1 74.19 141 GLY B C 1
ATOM 3300 O O . GLY B 1 141 ? -13.273 2.559 -11.008 1 74.19 141 GLY B O 1
ATOM 3301 N N . GLY B 1 142 ? -12 2.729 -12.914 1 71.5 142 GLY B N 1
ATOM 3302 C CA . GLY B 1 142 ? -13.055 3.34 -13.703 1 71.5 142 GLY B CA 1
ATOM 3303 C C . GLY B 1 142 ? -13.227 4.82 -13.43 1 71.5 142 GLY B C 1
ATOM 3304 O O . GLY B 1 142 ? -14.258 5.406 -13.773 1 71.5 142 GLY B O 1
ATOM 3305 N N . ASP B 1 143 ? -12.281 5.422 -12.812 1 73.75 143 ASP B N 1
ATOM 3306 C CA . ASP B 1 143 ? -12.508 6.805 -12.406 1 73.75 143 ASP B CA 1
ATOM 3307 C C . ASP B 1 143 ? -11.906 7.777 -13.422 1 73.75 143 ASP B C 1
ATOM 3309 O O . ASP B 1 143 ? -12.242 8.969 -13.422 1 73.75 143 ASP B O 1
ATOM 3313 N N . MET B 1 144 ? -11.102 7.312 -14.289 1 81.62 144 MET B N 1
ATOM 3314 C CA . MET B 1 144 ? -10.438 8.18 -15.258 1 81.62 144 MET B CA 1
ATOM 3315 C C . MET B 1 144 ? -11.18 8.18 -16.594 1 81.62 144 MET B C 1
ATOM 3317 O O . MET B 1 144 ? -11.648 7.129 -17.047 1 81.62 144 MET B O 1
ATOM 3321 N N . THR B 1 145 ? -11.305 9.359 -17.188 1 86 145 THR B N 1
ATOM 3322 C CA . THR B 1 145 ? -11.828 9.453 -18.547 1 86 145 THR B CA 1
ATOM 3323 C C . THR B 1 145 ? -10.875 8.805 -19.547 1 86 145 THR B C 1
ATOM 3325 O O . THR B 1 145 ? -9.688 8.641 -19.266 1 86 145 THR B O 1
ATOM 3328 N N . PRO B 1 146 ? -11.391 8.438 -20.672 1 89.88 146 PRO B N 1
ATOM 3329 C CA . PRO B 1 146 ? -10.523 7.852 -21.703 1 89.88 146 PRO B CA 1
ATOM 3330 C C . PRO B 1 146 ? -9.359 8.766 -22.078 1 89.88 146 PRO B C 1
ATOM 3332 O O . PRO B 1 146 ? -8.234 8.289 -22.25 1 89.88 146 PRO B O 1
ATOM 3335 N N . ASP B 1 147 ? -9.648 10.016 -22.125 1 90 147 ASP B N 1
ATOM 3336 C CA . ASP B 1 147 ? -8.586 10.969 -22.469 1 90 147 ASP B CA 1
ATOM 3337 C C . ASP B 1 147 ? -7.523 11.008 -21.375 1 90 147 ASP B C 1
ATOM 3339 O O . ASP B 1 147 ? -6.324 11.047 -21.672 1 90 147 ASP B O 1
ATOM 3343 N N . ALA B 1 148 ? -7.957 11.031 -20.203 1 88.56 148 ALA B N 1
ATOM 3344 C CA . ALA B 1 148 ? -7.023 11.031 -19.078 1 88.56 148 ALA B CA 1
ATOM 3345 C C . ALA B 1 148 ? -6.191 9.75 -19.062 1 88.56 148 ALA B C 1
ATOM 3347 O O . ALA B 1 148 ? -4.992 9.789 -18.781 1 88.56 148 ALA B O 1
ATOM 3348 N N . GLN B 1 149 ? -6.832 8.664 -19.359 1 93.19 149 GLN B N 1
ATOM 3349 C CA . GLN B 1 149 ? -6.129 7.387 -19.438 1 93.19 149 GLN B CA 1
ATOM 3350 C C . GLN B 1 149 ? -5.043 7.422 -20.516 1 93.19 149 GLN B C 1
ATOM 3352 O O . GLN B 1 149 ? -3.912 7 -20.266 1 93.19 149 GLN B O 1
ATOM 3357 N N . ALA B 1 150 ? -5.43 7.957 -21.641 1 95.06 150 ALA B N 1
ATOM 3358 C CA . ALA B 1 150 ? -4.488 8.047 -22.766 1 95.06 150 ALA B CA 1
ATOM 3359 C C . ALA B 1 150 ? -3.285 8.906 -22.391 1 95.06 150 ALA B C 1
ATOM 3361 O O . ALA B 1 150 ? -2.15 8.594 -22.766 1 95.06 150 ALA B O 1
ATOM 3362 N N . ALA B 1 151 ? -3.549 9.953 -21.703 1 94 151 ALA B N 1
ATOM 3363 C CA . ALA B 1 151 ? -2.477 10.852 -21.266 1 94 151 ALA B CA 1
ATOM 3364 C C . ALA B 1 151 ? -1.53 10.141 -20.297 1 94 151 ALA B C 1
ATOM 3366 O O . ALA B 1 151 ? -0.311 10.305 -20.391 1 94 151 ALA B O 1
ATOM 3367 N N . GLU B 1 152 ? -2.082 9.391 -19.391 1 94.69 152 GLU B N 1
ATOM 3368 C CA . GLU B 1 152 ? -1.262 8.641 -18.453 1 94.69 152 GLU B CA 1
ATOM 3369 C C . GLU B 1 152 ? -0.425 7.582 -19.172 1 94.69 152 GLU B C 1
ATOM 3371 O O . GLU B 1 152 ? 0.748 7.387 -18.844 1 94.69 152 GLU B O 1
ATOM 3376 N N . VAL B 1 153 ? -1.012 6.906 -20.141 1 97.31 153 VAL B N 1
ATOM 3377 C CA . VAL B 1 153 ? -0.294 5.898 -20.906 1 97.31 153 VAL B CA 1
ATOM 3378 C C . VAL B 1 153 ? 0.873 6.551 -21.656 1 97.31 153 VAL B C 1
ATOM 3380 O O . VAL B 1 153 ? 1.997 6.047 -21.609 1 97.31 153 VAL B O 1
ATOM 3383 N N . ALA B 1 154 ? 0.604 7.656 -22.266 1 97.69 154 ALA B N 1
ATOM 3384 C CA . ALA B 1 154 ? 1.646 8.375 -23 1 97.69 154 ALA B CA 1
ATOM 3385 C C . ALA B 1 154 ? 2.775 8.805 -22.062 1 97.69 154 ALA B C 1
ATOM 3387 O O . ALA B 1 154 ? 3.953 8.633 -22.391 1 97.69 154 ALA B O 1
ATOM 3388 N N . ALA B 1 155 ? 2.412 9.344 -20.984 1 96.44 155 ALA B N 1
ATOM 3389 C CA . ALA B 1 155 ? 3.396 9.828 -20.016 1 96.44 155 ALA B CA 1
ATOM 3390 C C . ALA B 1 155 ? 4.254 8.688 -19.484 1 96.44 155 ALA B C 1
ATOM 3392 O O . ALA B 1 155 ? 5.477 8.82 -19.375 1 96.44 155 ALA B O 1
ATOM 3393 N N . ARG B 1 156 ? 3.627 7.562 -19.109 1 97.25 156 ARG B N 1
ATOM 3394 C CA . ARG B 1 156 ? 4.383 6.414 -18.625 1 97.25 156 ARG B CA 1
ATOM 3395 C C . ARG B 1 156 ? 5.277 5.836 -19.703 1 97.25 156 ARG B C 1
ATOM 3397 O O . ARG B 1 156 ? 6.406 5.422 -19.438 1 97.25 156 ARG B O 1
ATOM 3404 N N . THR B 1 157 ? 4.754 5.773 -20.859 1 98 157 THR B N 1
ATOM 3405 C CA . THR B 1 157 ? 5.559 5.297 -21.984 1 98 157 THR B CA 1
ATOM 3406 C C . THR B 1 157 ? 6.785 6.18 -22.188 1 98 157 THR B C 1
ATOM 3408 O O . THR B 1 157 ? 7.879 5.68 -22.453 1 98 157 THR B O 1
ATOM 3411 N N . GLU B 1 158 ? 6.59 7.434 -22.062 1 97.12 158 GLU B N 1
ATOM 3412 C CA . GLU B 1 158 ? 7.703 8.367 -22.172 1 97.12 158 GLU B CA 1
ATOM 3413 C C . GLU B 1 158 ? 8.758 8.109 -21.109 1 97.12 158 GLU B C 1
ATOM 3415 O O . GLU B 1 158 ? 9.961 8.188 -21.375 1 97.12 158 GLU B O 1
ATOM 3420 N N . ARG B 1 159 ? 8.328 7.863 -19.922 1 97.88 159 ARG B N 1
ATOM 3421 C CA . ARG B 1 159 ? 9.25 7.578 -18.812 1 97.88 159 ARG B CA 1
ATOM 3422 C C . ARG B 1 159 ? 10.117 6.363 -19.125 1 97.88 159 ARG B C 1
ATOM 3424 O O . ARG B 1 159 ? 11.219 6.23 -18.609 1 97.88 159 ARG B O 1
ATOM 3431 N N . GLN B 1 160 ? 9.68 5.477 -20 1 98.12 160 GLN B N 1
ATOM 3432 C CA . GLN B 1 160 ? 10.352 4.207 -20.25 1 98.12 160 GLN B CA 1
ATOM 3433 C C . GLN B 1 160 ? 11.594 4.406 -21.109 1 98.12 160 GLN B C 1
ATOM 3435 O O . GLN B 1 160 ? 12.375 3.471 -21.312 1 98.12 160 GLN B O 1
ATOM 3440 N N . THR B 1 161 ? 11.82 5.594 -21.578 1 96.31 161 THR B N 1
ATOM 3441 C CA . THR B 1 161 ? 13 5.891 -22.391 1 96.31 161 THR B CA 1
ATOM 3442 C C . THR B 1 161 ? 14.273 5.691 -21.578 1 96.31 161 THR B C 1
ATOM 3444 O O . THR B 1 161 ? 15.352 5.492 -22.141 1 96.31 161 THR B O 1
ATOM 3447 N N . ILE B 1 162 ? 14.18 5.645 -20.312 1 96.12 162 ILE B N 1
ATOM 3448 C CA . ILE B 1 162 ? 15.352 5.523 -19.453 1 96.12 162 ILE B CA 1
ATOM 3449 C C . ILE B 1 162 ? 15.773 4.059 -19.359 1 96.12 162 ILE B C 1
ATOM 3451 O O . ILE B 1 162 ? 16.859 3.748 -18.875 1 96.12 162 ILE B O 1
ATOM 3455 N N . VAL B 1 163 ? 14.906 3.156 -19.719 1 97.75 163 VAL B N 1
ATOM 3456 C CA . VAL B 1 163 ? 15.203 1.729 -19.656 1 97.75 163 VAL B CA 1
ATOM 3457 C C . VAL B 1 163 ? 16.203 1.354 -20.734 1 97.75 163 VAL B C 1
ATOM 3459 O O . VAL B 1 163 ? 15.953 1.558 -21.922 1 97.75 163 VAL B O 1
ATOM 3462 N N . GLY B 1 164 ? 17.328 0.876 -20.375 1 95.38 164 GLY B N 1
ATOM 3463 C CA . GLY B 1 164 ? 18.359 0.452 -21.312 1 95.38 164 GLY B CA 1
ATOM 3464 C C . GLY B 1 164 ? 19.125 1.611 -21.922 1 95.38 164 GLY B C 1
ATOM 3465 O O . GLY B 1 164 ? 19.766 1.459 -22.969 1 95.38 164 GLY B O 1
ATOM 3466 N N . ASP B 1 165 ? 19.047 2.777 -21.281 1 94.12 165 ASP B N 1
ATOM 3467 C CA . ASP B 1 165 ? 19.672 3.949 -21.891 1 94.12 165 ASP B CA 1
ATOM 3468 C C . ASP B 1 165 ? 21.156 4.039 -21.531 1 94.12 165 ASP B C 1
ATOM 3470 O O . ASP B 1 165 ? 21.844 4.961 -21.969 1 94.12 165 ASP B O 1
ATOM 3474 N N . GLY B 1 166 ? 21.641 3.125 -20.781 1 92.56 166 GLY B N 1
ATOM 3475 C CA . GLY B 1 166 ? 23.047 3.09 -20.406 1 92.56 166 GLY B CA 1
ATOM 3476 C C . GLY B 1 166 ? 23.375 3.986 -19.219 1 92.56 166 GLY B C 1
ATOM 3477 O O . GLY B 1 166 ? 24.469 3.916 -18.656 1 92.56 166 GLY B O 1
ATOM 3478 N N . GLN B 1 167 ? 22.453 4.781 -18.781 1 93.31 167 GLN B N 1
ATOM 3479 C CA . GLN B 1 167 ? 22.688 5.727 -17.688 1 93.31 167 GLN B CA 1
ATOM 3480 C C . GLN B 1 167 ? 21.969 5.285 -16.422 1 93.31 167 GLN B C 1
ATOM 3482 O O . GLN B 1 167 ? 22.375 5.652 -15.312 1 93.31 167 GLN B O 1
ATOM 3487 N N . HIS B 1 168 ? 20.953 4.547 -16.562 1 96.12 168 HIS B N 1
ATOM 3488 C CA . HIS B 1 168 ? 20.141 4.109 -15.438 1 96.12 168 HIS B CA 1
ATOM 3489 C C . HIS B 1 168 ? 20.25 2.602 -15.234 1 96.12 168 HIS B C 1
ATOM 3491 O O . HIS B 1 168 ? 20.453 1.852 -16.188 1 96.12 168 HIS B O 1
ATOM 3497 N N . GLN B 1 169 ? 20.219 2.213 -14.023 1 97.75 169 GLN B N 1
ATOM 3498 C CA . GLN B 1 169 ? 20.109 0.809 -13.641 1 97.75 169 GLN B CA 1
ATOM 3499 C C . GLN B 1 169 ? 18.719 0.498 -13.086 1 97.75 169 GLN B C 1
ATOM 3501 O O . GLN B 1 169 ? 18.344 1.015 -12.031 1 97.75 169 GLN B O 1
ATOM 3506 N N . VAL B 1 170 ? 18 -0.311 -13.805 1 98.38 170 VAL B N 1
ATOM 3507 C CA . VAL B 1 170 ? 16.625 -0.643 -13.445 1 98.38 170 VAL B CA 1
ATOM 3508 C C . VAL B 1 170 ? 16.547 -2.076 -12.93 1 98.38 170 VAL B C 1
ATOM 3510 O O . VAL B 1 170 ? 16.906 -3.02 -13.641 1 98.38 170 VAL B O 1
ATOM 3513 N N . THR B 1 171 ? 16.172 -2.25 -11.703 1 98.69 171 THR B N 1
ATOM 3514 C CA . THR B 1 171 ? 15.945 -3.57 -11.125 1 98.69 171 THR B CA 1
ATOM 3515 C C . THR B 1 171 ? 14.5 -3.709 -10.648 1 98.69 171 THR B C 1
ATOM 3517 O O . THR B 1 171 ? 14.023 -2.914 -9.836 1 98.69 171 THR B O 1
ATOM 3520 N N . VAL B 1 172 ? 13.82 -4.672 -11.18 1 98.62 172 VAL B N 1
ATOM 3521 C CA . VAL B 1 172 ? 12.461 -4.934 -10.734 1 98.62 172 VAL B CA 1
ATOM 3522 C C . VAL B 1 172 ? 12.375 -6.336 -10.133 1 98.62 172 VAL B C 1
ATOM 3524 O O . VAL B 1 172 ? 13.055 -7.258 -10.586 1 98.62 172 VAL B O 1
ATOM 3527 N N . VAL B 1 173 ? 11.625 -6.469 -9.086 1 98.62 173 VAL B N 1
ATOM 3528 C CA . VAL B 1 173 ? 11.312 -7.758 -8.484 1 98.62 173 VAL B CA 1
ATOM 3529 C C . VAL B 1 173 ? 9.797 -7.926 -8.383 1 98.62 173 VAL B C 1
ATOM 3531 O O . VAL B 1 173 ? 9.102 -7.043 -7.875 1 98.62 173 VAL B O 1
ATOM 3534 N N . VAL B 1 174 ? 9.312 -9 -8.922 1 98.12 174 VAL B N 1
ATOM 3535 C CA . VAL B 1 174 ? 7.891 -9.305 -8.805 1 98.12 174 VAL B CA 1
ATOM 3536 C C . VAL B 1 174 ? 7.715 -10.766 -8.391 1 98.12 174 VAL B C 1
ATOM 3538 O O . VAL B 1 174 ? 8.531 -11.625 -8.742 1 98.12 174 VAL B O 1
ATOM 3541 N N . PRO B 1 175 ? 6.684 -11.023 -7.605 1 97.44 175 PRO B N 1
ATOM 3542 C CA . PRO B 1 175 ? 6.312 -12.43 -7.43 1 97.44 175 PRO B CA 1
ATOM 3543 C C . PRO B 1 175 ? 5.711 -13.047 -8.695 1 97.44 175 PRO B C 1
ATOM 3545 O O . PRO B 1 175 ? 5.238 -12.32 -9.57 1 97.44 175 PRO B O 1
ATOM 3548 N N . GLU B 1 176 ? 5.785 -14.32 -8.789 1 96.88 176 GLU B N 1
ATOM 3549 C CA . GLU B 1 176 ? 5.109 -15.008 -9.883 1 96.88 176 GLU B CA 1
ATOM 3550 C C . GLU B 1 176 ? 3.635 -14.625 -9.953 1 96.88 176 GLU B C 1
ATOM 3552 O O . GLU B 1 176 ? 3.025 -14.664 -11.023 1 96.88 176 GLU B O 1
ATOM 3557 N N . ALA B 1 177 ? 3.09 -14.219 -8.867 1 94.62 177 ALA B N 1
ATOM 3558 C CA . ALA B 1 177 ? 1.708 -13.75 -8.789 1 94.62 177 ALA B CA 1
ATOM 3559 C C . ALA B 1 177 ? 1.452 -12.617 -9.781 1 94.62 177 ALA B C 1
ATOM 3561 O O . ALA B 1 177 ? 0.394 -12.562 -10.406 1 94.62 177 ALA B O 1
ATOM 3562 N N . ALA B 1 178 ? 2.379 -11.734 -9.906 1 97.06 178 ALA B N 1
ATOM 3563 C CA . ALA B 1 178 ? 2.225 -10.594 -10.805 1 97.06 178 ALA B CA 1
ATOM 3564 C C . ALA B 1 178 ? 2.17 -11.055 -12.258 1 97.06 178 ALA B C 1
ATOM 3566 O O . ALA B 1 178 ? 1.533 -10.406 -13.094 1 97.06 178 ALA B O 1
ATOM 3567 N N . LEU B 1 179 ? 2.818 -12.18 -12.562 1 97.5 179 LEU B N 1
ATOM 3568 C CA . LEU B 1 179 ? 2.82 -12.742 -13.914 1 97.5 179 LEU B CA 1
ATOM 3569 C C . LEU B 1 179 ? 1.495 -13.43 -14.211 1 97.5 179 LEU B C 1
ATOM 3571 O O . LEU B 1 179 ? 1.118 -13.578 -15.375 1 97.5 179 LEU B O 1
ATOM 3575 N N . ARG B 1 180 ? 0.797 -13.781 -13.188 1 95.31 180 ARG B N 1
ATOM 3576 C CA . ARG B 1 180 ? -0.385 -14.617 -13.367 1 95.31 180 ARG B CA 1
ATOM 3577 C C . ARG B 1 180 ? -1.662 -13.828 -13.117 1 95.31 180 ARG B C 1
ATOM 3579 O O . ARG B 1 180 ? -2.766 -14.328 -13.336 1 95.31 180 ARG B O 1
ATOM 3586 N N . TRP B 1 181 ? -1.529 -12.625 -12.539 1 96.19 181 TRP B N 1
ATOM 3587 C CA . TRP B 1 181 ? -2.66 -11.711 -12.453 1 96.19 181 TRP B CA 1
ATOM 3588 C C . TRP B 1 181 ? -3.062 -11.211 -13.836 1 96.19 181 TRP B C 1
ATOM 3590 O O . TRP B 1 181 ? -2.473 -10.258 -14.352 1 96.19 181 TRP B O 1
ATOM 3600 N N . GLN B 1 182 ? -4.07 -11.727 -14.414 1 95.56 182 GLN B N 1
ATOM 3601 C CA . GLN B 1 182 ? -4.348 -11.539 -15.836 1 95.56 182 GLN B CA 1
ATOM 3602 C C . GLN B 1 182 ? -5.059 -10.211 -16.094 1 95.56 182 GLN B C 1
ATOM 3604 O O . GLN B 1 182 ? -6.188 -10.188 -16.578 1 95.56 182 GLN B O 1
ATOM 3609 N N . LEU B 1 183 ? -4.348 -9.211 -15.828 1 96.56 183 LEU B N 1
ATOM 3610 C CA . LEU B 1 183 ? -4.863 -7.871 -16.094 1 96.56 183 LEU B CA 1
ATOM 3611 C C . LEU B 1 183 ? -5.027 -7.637 -17.594 1 96.56 183 LEU B C 1
ATOM 3613 O O . LEU B 1 183 ? -4.082 -7.82 -18.359 1 96.56 183 LEU B O 1
ATOM 3617 N N . GLY B 1 184 ? -6.223 -7.266 -18 1 94.25 184 GLY B N 1
ATOM 3618 C CA . GLY B 1 184 ? -6.496 -7.012 -19.406 1 94.25 184 GLY B CA 1
ATOM 3619 C C . GLY B 1 184 ? -6.77 -8.273 -20.203 1 94.25 184 GLY B C 1
ATOM 3620 O O . GLY B 1 184 ? -7.055 -8.219 -21.391 1 94.25 184 GLY B O 1
ATOM 3621 N N . GLY B 1 185 ? -6.641 -9.461 -19.625 1 94 185 GLY B N 1
ATOM 3622 C CA . GLY B 1 185 ? -6.91 -10.727 -20.297 1 94 185 GLY B CA 1
ATOM 3623 C C 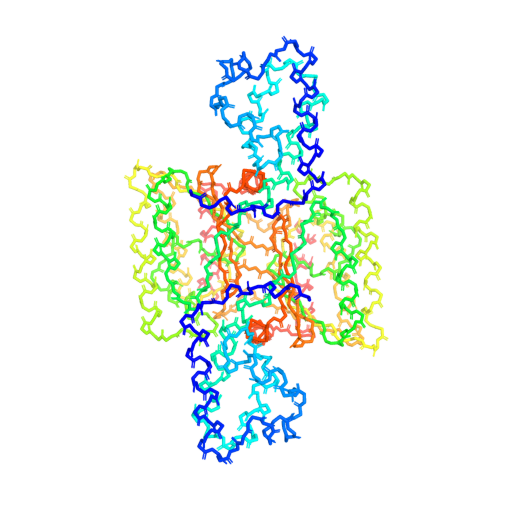. GLY B 1 185 ? -5.656 -11.422 -20.781 1 94 185 GLY B C 1
ATOM 3624 O O . GLY B 1 185 ? -4.562 -10.852 -20.734 1 94 185 GLY B O 1
ATOM 3625 N N . PRO B 1 186 ? -5.828 -12.656 -21.297 1 93.81 186 PRO B N 1
ATOM 3626 C CA . PRO B 1 186 ? -4.684 -13.492 -21.656 1 93.81 186 PRO B CA 1
ATOM 3627 C C . PRO B 1 186 ? -3.855 -12.898 -22.797 1 93.81 186 PRO B C 1
ATOM 3629 O O . PRO B 1 186 ? -2.627 -13.016 -22.797 1 93.81 186 PRO B O 1
ATOM 3632 N N . GLU B 1 187 ? -4.523 -12.266 -23.734 1 95.12 187 GLU B N 1
ATOM 3633 C CA . GLU B 1 187 ? -3.785 -11.711 -24.859 1 95.12 187 GLU B CA 1
ATOM 3634 C C . GLU B 1 187 ? -2.852 -10.594 -24.422 1 95.12 187 GLU B C 1
ATOM 3636 O O . GLU B 1 187 ? -1.692 -10.539 -24.828 1 95.12 187 GLU B O 1
ATOM 3641 N N . VAL B 1 188 ? -3.383 -9.75 -23.594 1 97.44 188 VAL B N 1
ATOM 3642 C CA . VAL B 1 188 ? -2.584 -8.648 -23.062 1 97.44 188 VAL B CA 1
ATOM 3643 C C . VAL B 1 188 ? -1.427 -9.195 -22.234 1 97.44 188 VAL B C 1
ATOM 3645 O O . VAL B 1 188 ? -0.297 -8.719 -22.344 1 97.44 188 VAL B O 1
ATOM 3648 N N . MET B 1 189 ? -1.69 -10.258 -21.5 1 97.69 189 MET B N 1
ATOM 3649 C CA . MET B 1 189 ? -0.665 -10.82 -20.625 1 97.69 189 MET B CA 1
ATOM 3650 C C . MET B 1 189 ? 0.425 -11.508 -21.453 1 97.69 189 MET B C 1
ATOM 3652 O O . MET B 1 189 ? 1.609 -11.398 -21.125 1 97.69 189 MET B O 1
ATOM 3656 N N . VAL B 1 190 ? 0.033 -12.188 -22.453 1 97.62 190 VAL B N 1
ATOM 3657 C CA . VAL B 1 190 ? 1.013 -12.844 -23.312 1 97.62 190 VAL B CA 1
ATOM 3658 C C . VAL B 1 190 ? 1.969 -11.805 -23.906 1 97.62 190 VAL B C 1
ATOM 3660 O O . VAL B 1 190 ? 3.189 -11.969 -23.828 1 97.62 190 VAL B O 1
ATOM 3663 N N . GLU B 1 191 ? 1.41 -10.742 -24.438 1 98.25 191 GLU B N 1
ATOM 3664 C CA . GLU B 1 191 ? 2.234 -9.672 -25 1 98.25 191 GLU B CA 1
ATOM 3665 C C . GLU B 1 191 ? 3.139 -9.07 -23.922 1 98.25 191 GLU B C 1
ATOM 3667 O O . GLU B 1 191 ? 4.328 -8.844 -24.156 1 98.25 191 GLU B O 1
ATOM 3672 N N . GLN B 1 192 ? 2.605 -8.859 -22.828 1 98.62 192 GLN B N 1
ATOM 3673 C CA . GLN B 1 192 ? 3.334 -8.227 -21.734 1 98.62 192 GLN B CA 1
ATOM 3674 C C . GLN B 1 192 ? 4.488 -9.102 -21.25 1 98.62 192 GLN B C 1
ATOM 3676 O O . GLN B 1 192 ? 5.59 -8.609 -21 1 98.62 192 GLN B O 1
ATOM 3681 N N . LEU B 1 193 ? 4.215 -10.398 -21.094 1 98.62 193 LEU B N 1
ATOM 3682 C CA . LEU B 1 193 ? 5.242 -11.297 -20.594 1 98.62 193 LEU B CA 1
ATOM 3683 C C . LEU B 1 193 ? 6.363 -11.469 -21.609 1 98.62 193 LEU B C 1
ATOM 3685 O O . LEU B 1 193 ? 7.539 -11.547 -21.25 1 98.62 193 LEU B O 1
ATOM 3689 N N . ARG B 1 194 ? 6.031 -11.523 -22.859 1 98.62 194 ARG B N 1
ATOM 3690 C CA . ARG B 1 194 ? 7.059 -11.539 -23.906 1 98.62 194 ARG B CA 1
ATOM 3691 C C . ARG B 1 194 ? 7.898 -10.273 -23.859 1 98.62 194 ARG B C 1
ATOM 3693 O O . ARG B 1 194 ? 9.125 -10.328 -23.953 1 98.62 194 ARG B O 1
ATOM 3700 N N . HIS B 1 195 ? 7.16 -9.164 -23.719 1 98.69 195 HIS B N 1
ATOM 3701 C CA . HIS B 1 195 ? 7.84 -7.879 -23.594 1 98.69 195 HIS B CA 1
ATOM 3702 C C . HIS B 1 195 ? 8.789 -7.867 -22.406 1 98.69 195 HIS B C 1
ATOM 3704 O O . HIS B 1 195 ? 9.906 -7.355 -22.5 1 98.69 195 HIS B O 1
ATOM 3710 N N . LEU B 1 196 ? 8.367 -8.398 -21.297 1 98.69 196 LEU B N 1
ATOM 3711 C CA . LEU B 1 196 ? 9.172 -8.453 -20.078 1 98.69 196 LEU B CA 1
ATOM 3712 C C . LEU B 1 196 ? 10.453 -9.25 -20.312 1 98.69 196 LEU B C 1
ATOM 3714 O O . LEU B 1 196 ? 11.531 -8.836 -19.875 1 98.69 196 LEU B O 1
ATOM 3718 N N . ILE B 1 197 ? 10.344 -10.383 -20.984 1 98.62 197 ILE B N 1
ATOM 3719 C CA . ILE B 1 197 ? 11.508 -11.195 -21.312 1 98.62 197 ILE B CA 1
ATOM 3720 C C . ILE B 1 197 ? 12.477 -10.391 -22.172 1 98.62 197 ILE B C 1
ATOM 3722 O O . ILE B 1 197 ? 13.68 -10.359 -21.891 1 98.62 197 ILE B O 1
ATOM 3726 N N . ASP B 1 198 ? 11.969 -9.719 -23.156 1 98.31 198 ASP B N 1
ATOM 3727 C CA . ASP B 1 198 ? 12.805 -8.93 -24.062 1 98.31 198 ASP B CA 1
ATOM 3728 C C . ASP B 1 198 ? 13.523 -7.816 -23.297 1 98.31 198 ASP B C 1
ATOM 3730 O O . ASP B 1 198 ? 14.727 -7.613 -23.484 1 98.31 198 ASP B O 1
ATOM 3734 N N . ARG B 1 199 ? 12.805 -7.125 -22.453 1 97.88 199 ARG B N 1
ATOM 3735 C CA . ARG B 1 199 ? 13.391 -6.012 -21.703 1 97.88 199 ARG B CA 1
ATOM 3736 C C . ARG B 1 199 ? 14.438 -6.504 -20.719 1 97.88 199 ARG B C 1
ATOM 3738 O O . ARG B 1 199 ? 15.391 -5.785 -20.406 1 97.88 199 ARG B O 1
ATOM 3745 N N . SER B 1 200 ? 14.258 -7.707 -20.234 1 97.75 200 SER B N 1
ATOM 3746 C CA . SER B 1 200 ? 15.164 -8.266 -19.25 1 97.75 200 SER B CA 1
ATOM 3747 C C . SER B 1 200 ? 16.547 -8.5 -19.828 1 97.75 200 SER B C 1
ATOM 3749 O O . SER B 1 200 ? 17.516 -8.711 -19.094 1 97.75 200 SER B O 1
ATOM 3751 N N . ARG B 1 201 ? 16.688 -8.422 -21.125 1 97.06 201 ARG B N 1
ATOM 3752 C CA . ARG B 1 201 ? 17.969 -8.664 -21.797 1 97.06 201 ARG B CA 1
ATOM 3753 C C . ARG B 1 201 ? 18.719 -7.363 -22.031 1 97.06 201 ARG B C 1
ATOM 3755 O O . ARG B 1 201 ? 19.875 -7.375 -22.453 1 97.06 201 ARG B O 1
ATOM 3762 N N . LEU B 1 202 ? 18.078 -6.227 -21.797 1 97.12 202 LEU B N 1
ATOM 3763 C CA . LEU B 1 202 ? 18.703 -4.93 -22.031 1 97.12 202 LEU B CA 1
ATOM 3764 C C . LEU B 1 202 ? 19.781 -4.648 -20.984 1 97.12 202 LEU B C 1
ATOM 3766 O O . LEU B 1 202 ? 19.656 -5.074 -19.844 1 97.12 202 LEU B O 1
ATOM 3770 N N . PRO B 1 203 ? 20.812 -3.918 -21.406 1 95.19 203 PRO B N 1
ATOM 3771 C CA . PRO B 1 203 ? 21.844 -3.529 -20.422 1 95.19 203 PRO B CA 1
ATOM 3772 C C . PRO B 1 203 ? 21.266 -2.676 -19.281 1 95.19 203 PRO B C 1
ATOM 3774 O O . PRO B 1 203 ? 20.422 -1.815 -19.531 1 95.19 203 PRO B O 1
ATOM 3777 N N . GLY B 1 204 ? 21.656 -2.971 -18.078 1 96.81 204 GLY B N 1
ATOM 3778 C CA . GLY B 1 204 ? 21.25 -2.176 -16.938 1 96.81 204 GLY B CA 1
ATOM 3779 C C . GLY B 1 204 ? 19.875 -2.555 -16.406 1 96.81 204 GLY B C 1
ATOM 3780 O O . GLY B 1 204 ? 19.344 -1.891 -15.508 1 96.81 204 GLY B O 1
ATOM 3781 N N . VAL B 1 205 ? 19.266 -3.572 -16.984 1 98.25 205 VAL B N 1
ATOM 3782 C CA . VAL B 1 205 ? 17.953 -4.008 -16.547 1 98.25 205 VAL B CA 1
ATOM 3783 C C . VAL B 1 205 ? 18.047 -5.375 -15.875 1 98.25 205 VAL B C 1
ATOM 3785 O O . VAL B 1 205 ? 18.641 -6.301 -16.438 1 98.25 205 VAL B O 1
ATOM 3788 N N . ARG B 1 206 ? 17.547 -5.496 -14.695 1 98.25 206 ARG B N 1
ATOM 3789 C CA . ARG B 1 206 ? 17.453 -6.766 -13.984 1 98.25 206 ARG B CA 1
ATOM 3790 C C . ARG B 1 206 ? 16.016 -7.066 -13.578 1 98.25 206 ARG B C 1
ATOM 3792 O O . ARG B 1 206 ? 15.367 -6.246 -12.922 1 98.25 206 ARG B O 1
ATOM 3799 N N . VAL B 1 207 ? 15.594 -8.195 -14.047 1 98.62 207 VAL B N 1
ATOM 3800 C CA . VAL B 1 207 ? 14.25 -8.648 -13.688 1 98.62 207 VAL B CA 1
ATOM 3801 C C . VAL B 1 207 ? 14.352 -9.867 -12.773 1 98.62 207 VAL B C 1
ATOM 3803 O O . VAL B 1 207 ? 14.914 -10.898 -13.148 1 98.62 207 VAL B O 1
ATOM 3806 N N . GLY B 1 208 ? 13.867 -9.695 -11.562 1 98.75 208 GLY B N 1
ATOM 3807 C CA . GLY B 1 208 ? 13.781 -10.789 -10.617 1 98.75 208 GLY B CA 1
ATOM 3808 C C . GLY B 1 208 ? 12.367 -11.312 -10.43 1 98.75 208 GLY B C 1
ATOM 3809 O O . GLY B 1 208 ? 11.406 -10.531 -10.422 1 98.75 208 GLY B O 1
ATOM 3810 N N . VAL B 1 209 ? 12.25 -12.609 -10.352 1 98.69 209 VAL B N 1
ATOM 3811 C CA . VAL B 1 209 ? 10.961 -13.242 -10.094 1 98.69 209 VAL B CA 1
ATOM 3812 C C . VAL B 1 209 ? 11.055 -14.117 -8.844 1 98.69 209 VAL B C 1
ATOM 3814 O O . VAL B 1 209 ? 11.992 -14.898 -8.695 1 98.69 209 VAL B O 1
ATOM 3817 N N . ILE B 1 210 ? 10.156 -13.898 -7.945 1 97.88 210 ILE B N 1
ATOM 3818 C CA . ILE B 1 210 ? 10.039 -14.797 -6.801 1 97.88 210 ILE B CA 1
ATOM 3819 C C . ILE B 1 210 ? 9.078 -15.93 -7.129 1 97.88 210 ILE B C 1
ATOM 3821 O O . ILE B 1 210 ? 7.863 -15.711 -7.234 1 97.88 210 ILE B O 1
ATOM 3825 N N . PRO B 1 211 ? 9.602 -17.094 -7.25 1 95.12 211 PRO B N 1
ATOM 3826 C CA . PRO B 1 211 ? 8.734 -18.203 -7.66 1 95.12 211 PRO B CA 1
ATOM 3827 C C . PRO B 1 211 ? 7.754 -18.625 -6.566 1 95.12 211 PRO B C 1
ATOM 3829 O O . PRO B 1 211 ? 8.047 -18.453 -5.379 1 95.12 211 PRO B O 1
ATOM 3832 N N . TRP B 1 212 ? 6.598 -19.188 -6.898 1 88.44 212 TRP B N 1
ATOM 3833 C CA . TRP B 1 212 ? 5.535 -19.547 -5.965 1 88.44 212 TRP B CA 1
ATOM 3834 C C . TRP B 1 212 ? 5.938 -20.766 -5.125 1 88.44 212 TRP B C 1
ATOM 3836 O O . TRP B 1 212 ? 5.398 -20.984 -4.035 1 88.44 212 TRP B O 1
ATOM 3846 N N . ARG B 1 213 ? 6.793 -21.578 -5.449 1 82.56 213 ARG B N 1
ATOM 3847 C CA . ARG B 1 213 ? 7.129 -22.812 -4.742 1 82.56 213 ARG B CA 1
ATOM 3848 C C . ARG B 1 213 ? 8.219 -22.562 -3.699 1 82.56 213 ARG B C 1
ATOM 3850 O O . ARG B 1 213 ? 8.586 -23.469 -2.953 1 82.56 213 ARG B O 1
ATOM 3857 N N . SER B 1 214 ? 8.641 -21.391 -3.492 1 87.25 214 SER B N 1
ATOM 3858 C CA . SER B 1 214 ? 9.703 -21.094 -2.539 1 87.25 214 SER B CA 1
ATOM 3859 C C . SER B 1 214 ? 9.133 -20.578 -1.221 1 87.25 214 SER B C 1
ATOM 3861 O O . SER B 1 214 ? 8.172 -19.797 -1.212 1 87.25 214 SER B O 1
ATOM 3863 N N . ALA B 1 215 ? 9.773 -21.141 -0.171 1 91.62 215 ALA B N 1
ATOM 3864 C CA . ALA B 1 215 ? 9.469 -20.547 1.128 1 91.62 215 ALA B CA 1
ATOM 3865 C C . ALA B 1 215 ? 9.977 -19.109 1.204 1 91.62 215 ALA B C 1
ATOM 3867 O O . ALA B 1 215 ? 11.062 -18.797 0.712 1 91.62 215 ALA B O 1
ATOM 3868 N N . VAL B 1 216 ? 9.18 -18.266 1.803 1 94.06 216 VAL B N 1
ATOM 3869 C CA . VAL B 1 216 ? 9.57 -16.859 1.938 1 94.06 216 VAL B CA 1
ATOM 3870 C C . VAL B 1 216 ? 9.438 -16.422 3.395 1 94.06 216 VAL B C 1
ATOM 3872 O O . VAL B 1 216 ? 8.758 -17.078 4.188 1 94.06 216 VAL B O 1
ATOM 3875 N N . ASP B 1 217 ? 10.102 -15.305 3.697 1 93.62 217 ASP B N 1
ATOM 3876 C CA . ASP B 1 217 ? 10.039 -14.789 5.062 1 93.62 217 ASP B CA 1
ATOM 3877 C C . ASP B 1 217 ? 9.656 -13.312 5.074 1 93.62 217 ASP B C 1
ATOM 3879 O O . ASP B 1 217 ? 9.891 -12.617 6.062 1 93.62 217 ASP B O 1
ATOM 3883 N N . LEU B 1 218 ? 9.141 -12.93 3.969 1 94.12 218 LEU B N 1
ATOM 3884 C CA . LEU B 1 218 ? 8.688 -11.547 3.848 1 94.12 218 LEU B CA 1
ATOM 3885 C C . LEU B 1 218 ? 7.18 -11.484 3.646 1 94.12 218 LEU B C 1
ATOM 3887 O O . LEU B 1 218 ? 6.609 -12.305 2.922 1 94.12 218 LEU B O 1
ATOM 3891 N N . ALA B 1 219 ? 6.609 -10.477 4.219 1 94.75 219 ALA B N 1
ATOM 3892 C CA . ALA B 1 219 ? 5.164 -10.273 4.152 1 94.75 219 ALA B CA 1
ATOM 3893 C C . ALA B 1 219 ? 4.828 -8.898 3.584 1 94.75 219 ALA B C 1
ATOM 3895 O O . ALA B 1 219 ? 4.281 -8.047 4.289 1 94.75 219 ALA B O 1
ATOM 3896 N N . PRO B 1 220 ? 5.07 -8.703 2.299 1 93.5 220 PRO B N 1
ATOM 3897 C CA . PRO B 1 220 ? 4.777 -7.391 1.725 1 93.5 220 PRO B CA 1
ATOM 3898 C C . PRO B 1 220 ? 3.281 -7.117 1.596 1 93.5 220 PRO B C 1
ATOM 3900 O O . PRO B 1 220 ? 2.512 -8.023 1.271 1 93.5 220 PRO B O 1
ATOM 3903 N N . THR B 1 221 ? 2.871 -5.906 1.816 1 93.06 221 THR B N 1
ATOM 3904 C CA . THR B 1 221 ? 1.463 -5.531 1.752 1 93.06 221 THR B CA 1
ATOM 3905 C C . THR B 1 221 ? 1.228 -4.496 0.656 1 93.06 221 THR B C 1
ATOM 3907 O O . THR B 1 221 ? 0.085 -4.121 0.384 1 93.06 221 THR B O 1
ATOM 3910 N N . HIS B 1 222 ? 2.254 -4.016 0.083 1 95.19 222 HIS B N 1
ATOM 3911 C CA . HIS B 1 222 ? 2.172 -2.971 -0.932 1 95.19 222 HIS B CA 1
ATOM 3912 C C . HIS B 1 222 ? 3.408 -2.973 -1.824 1 95.19 222 HIS B C 1
ATOM 3914 O O . HIS B 1 222 ? 4.426 -3.582 -1.484 1 95.19 222 HIS B O 1
ATOM 3920 N N . GLY B 1 223 ? 3.326 -2.367 -2.959 1 96.94 223 GLY B N 1
ATOM 3921 C CA . GLY B 1 223 ? 4.477 -2.105 -3.809 1 96.94 223 GLY B CA 1
ATOM 3922 C C . GLY B 1 223 ? 5.148 -0.779 -3.51 1 96.94 223 GLY B C 1
ATOM 3923 O O . GLY B 1 223 ? 4.602 0.052 -2.785 1 96.94 223 GLY B O 1
ATOM 3924 N N . PHE B 1 224 ? 6.348 -0.607 -4.066 1 97.69 224 PHE B N 1
ATOM 3925 C CA . PHE B 1 224 ? 7.055 0.656 -3.902 1 97.69 224 PHE B CA 1
ATOM 3926 C C . PHE B 1 224 ? 8.117 0.826 -4.984 1 97.69 224 PHE B C 1
ATOM 3928 O O . PHE B 1 224 ? 8.516 -0.147 -5.629 1 97.69 224 PHE B O 1
ATOM 3935 N N . ASP B 1 225 ? 8.523 2.066 -5.207 1 97.88 225 ASP B N 1
ATOM 3936 C CA . ASP B 1 225 ? 9.648 2.453 -6.059 1 97.88 225 ASP B CA 1
ATOM 3937 C C . ASP B 1 225 ? 10.75 3.123 -5.242 1 97.88 225 ASP B C 1
ATOM 3939 O O . ASP B 1 225 ? 10.492 4.082 -4.508 1 97.88 225 ASP B O 1
ATOM 3943 N N . LEU B 1 226 ? 11.875 2.611 -5.352 1 97.06 226 LEU B N 1
ATOM 3944 C CA . LEU B 1 226 ? 13.047 3.143 -4.668 1 97.06 226 LEU B CA 1
ATOM 3945 C C . LEU B 1 226 ? 13.977 3.855 -5.648 1 97.06 226 LEU B C 1
ATOM 3947 O O . LEU B 1 226 ? 14.352 3.289 -6.676 1 97.06 226 LEU B O 1
ATOM 3951 N N . PHE B 1 227 ? 14.258 5.121 -5.414 1 94.62 227 PHE B N 1
ATOM 3952 C CA . PHE B 1 227 ? 15.148 5.949 -6.223 1 94.62 227 PHE B CA 1
ATOM 3953 C C . PHE B 1 227 ? 16.469 6.168 -5.508 1 94.62 227 PHE B C 1
ATOM 3955 O O . PHE B 1 227 ? 16.547 6.938 -4.547 1 94.62 227 PHE B O 1
ATOM 3962 N N . ASP B 1 228 ? 17.469 5.418 -6.012 1 92.44 228 ASP B N 1
ATOM 3963 C CA . ASP B 1 228 ? 18.734 5.371 -5.277 1 92.44 228 ASP B CA 1
ATOM 3964 C C . ASP B 1 228 ? 18.5 5.059 -3.803 1 92.44 228 ASP B C 1
ATOM 3966 O O . ASP B 1 228 ? 17.719 4.168 -3.467 1 92.44 228 ASP B O 1
ATOM 3970 N N . GLU B 1 229 ? 19.109 5.512 -2.902 1 89.31 229 GLU B N 1
ATOM 3971 C CA . GLU B 1 229 ? 18.859 5.422 -1.466 1 89.31 229 GLU B CA 1
ATOM 3972 C C . GLU B 1 229 ? 18.422 6.766 -0.896 1 89.31 229 GLU B C 1
ATOM 3974 O O . GLU B 1 229 ? 18.781 7.117 0.231 1 89.31 229 GLU B O 1
ATOM 3979 N N . ARG B 1 230 ? 17.547 7.422 -1.768 1 85.31 230 ARG B N 1
ATOM 3980 C CA . ARG B 1 230 ? 17.25 8.797 -1.387 1 85.31 230 ARG B CA 1
ATOM 3981 C C . ARG B 1 230 ? 15.75 9.016 -1.242 1 85.31 230 ARG B C 1
ATOM 3983 O O . ARG B 1 230 ? 15.312 9.859 -0.462 1 85.31 230 ARG B O 1
ATOM 3990 N N . ALA B 1 231 ? 14.992 8.281 -2.016 1 90.69 231 ALA B N 1
ATOM 3991 C CA . ALA B 1 231 ? 13.547 8.508 -1.981 1 90.69 231 ALA B CA 1
ATOM 3992 C C . ALA B 1 231 ? 12.781 7.219 -2.266 1 90.69 231 ALA B C 1
ATOM 3994 O O . ALA B 1 231 ? 13.297 6.316 -2.93 1 90.69 231 ALA B O 1
ATOM 3995 N N . VAL B 1 232 ? 11.625 7.121 -1.716 1 95.81 232 VAL B N 1
ATOM 3996 C CA . VAL B 1 232 ? 10.719 6 -1.95 1 95.81 232 VAL B CA 1
ATOM 3997 C C . VAL B 1 232 ? 9.336 6.523 -2.34 1 95.81 232 VAL B C 1
ATOM 3999 O O . VAL B 1 232 ? 8.852 7.492 -1.759 1 95.81 232 VAL B O 1
ATOM 4002 N N . LEU B 1 233 ? 8.805 5.996 -3.379 1 96.25 233 LEU B N 1
ATOM 4003 C CA . LEU B 1 233 ? 7.422 6.262 -3.746 1 96.25 233 LEU B CA 1
ATOM 4004 C C . LEU B 1 233 ? 6.52 5.094 -3.355 1 96.25 233 LEU B C 1
ATOM 4006 O O . LEU B 1 233 ? 6.781 3.951 -3.736 1 96.25 233 LEU B O 1
ATOM 4010 N N . VAL B 1 234 ? 5.523 5.375 -2.555 1 94.5 234 VAL B N 1
ATOM 4011 C CA . VAL B 1 234 ? 4.473 4.418 -2.219 1 94.5 234 VAL B CA 1
ATOM 4012 C C . VAL B 1 234 ? 3.107 5.004 -2.57 1 94.5 234 VAL B C 1
ATOM 4014 O O . VAL B 1 234 ? 2.906 6.21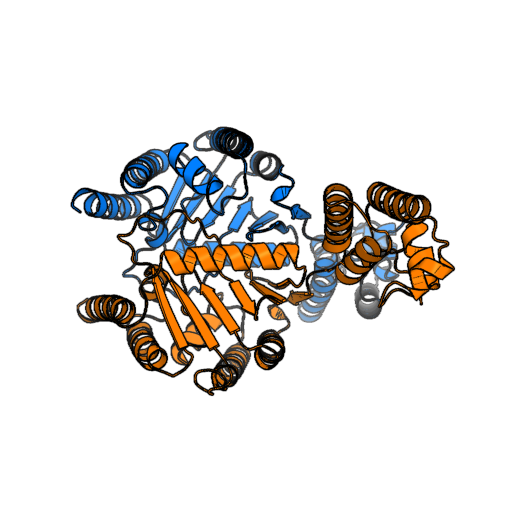9 -2.496 1 94.5 234 VAL B O 1
ATOM 4017 N N . GLY B 1 235 ? 2.221 4.098 -3.061 1 88.44 235 GLY B N 1
ATOM 4018 C CA . GLY B 1 235 ? 0.913 4.59 -3.461 1 88.44 235 GLY B CA 1
ATOM 4019 C C . GLY B 1 235 ? -0.23 3.74 -2.941 1 88.44 235 GLY B C 1
ATOM 4020 O O . GLY B 1 235 ? -0.095 2.521 -2.811 1 88.44 235 GLY B O 1
ATOM 4021 N N . ILE B 1 236 ? -1.29 4.477 -2.617 1 87.31 236 ILE B N 1
ATOM 4022 C CA . ILE B 1 236 ? -2.582 3.836 -2.396 1 87.31 236 ILE B CA 1
ATOM 4023 C C . ILE B 1 236 ? -3.561 4.254 -3.492 1 87.31 236 ILE B C 1
ATOM 4025 O O . ILE B 1 236 ? -3.16 4.852 -4.492 1 87.31 236 ILE B O 1
ATOM 4029 N N . GLU B 1 237 ? -4.773 3.916 -3.4 1 83.25 237 GLU B N 1
ATOM 4030 C CA . GLU B 1 237 ? -5.746 4.141 -4.465 1 83.25 237 GLU B CA 1
ATOM 4031 C C . GLU B 1 237 ? -6 5.633 -4.672 1 83.25 237 GLU B C 1
ATOM 4033 O O . GLU B 1 237 ? -6.316 6.062 -5.781 1 83.25 237 GLU B O 1
ATOM 4038 N N . THR B 1 238 ? -5.785 6.418 -3.617 1 81.5 238 THR B N 1
ATOM 4039 C CA . THR B 1 238 ? -6.223 7.809 -3.715 1 81.5 238 THR B CA 1
ATOM 4040 C C . THR B 1 238 ? -5.02 8.75 -3.756 1 81.5 238 THR B C 1
ATOM 4042 O O . THR B 1 238 ? -5.148 9.914 -4.145 1 81.5 238 THR B O 1
ATOM 4045 N N . ALA B 1 239 ? -3.924 8.211 -3.363 1 85.81 239 ALA B N 1
ATOM 4046 C CA . ALA B 1 239 ? -2.773 9.109 -3.273 1 85.81 239 ALA B CA 1
ATOM 4047 C C . ALA B 1 239 ? -1.464 8.328 -3.391 1 85.81 239 ALA B C 1
ATOM 4049 O O . ALA B 1 239 ? -1.437 7.113 -3.199 1 85.81 239 ALA B O 1
ATOM 4050 N N . ALA B 1 240 ? -0.44 9.078 -3.77 1 90.62 240 ALA B N 1
ATOM 4051 C CA . ALA B 1 240 ? 0.941 8.602 -3.73 1 90.62 240 ALA B CA 1
ATOM 4052 C C . ALA B 1 240 ? 1.805 9.508 -2.854 1 90.62 240 ALA B C 1
ATOM 4054 O O . ALA B 1 240 ? 1.575 10.711 -2.779 1 90.62 240 ALA B O 1
ATOM 4055 N N . THR B 1 241 ? 2.715 8.922 -2.176 1 89.38 241 THR B N 1
ATOM 4056 C CA . THR B 1 241 ? 3.564 9.656 -1.247 1 89.38 241 THR B CA 1
ATOM 4057 C C . THR B 1 241 ? 5.039 9.398 -1.542 1 89.38 241 THR B C 1
ATOM 4059 O O . THR B 1 241 ? 5.461 8.242 -1.67 1 89.38 241 THR B O 1
ATOM 4062 N N . PHE B 1 242 ? 5.793 10.469 -1.624 1 88.81 242 PHE B N 1
ATOM 4063 C CA . PHE B 1 242 ? 7.246 10.391 -1.708 1 88.81 242 PHE B CA 1
ATOM 4064 C C . PHE B 1 242 ? 7.879 10.523 -0.327 1 88.81 242 PHE B C 1
ATOM 4066 O O . PHE B 1 242 ? 7.715 11.555 0.337 1 88.81 242 PHE B O 1
ATOM 4073 N N . LEU B 1 243 ? 8.531 9.523 0.11 1 88.06 243 LEU B N 1
ATOM 4074 C CA . LEU B 1 243 ? 9.273 9.539 1.364 1 88.06 243 LEU B CA 1
ATOM 4075 C C . LEU B 1 243 ? 10.742 9.859 1.117 1 88.06 243 LEU B C 1
ATOM 4077 O O . LEU B 1 243 ? 11.391 9.227 0.278 1 88.06 243 LEU B O 1
ATOM 4081 N N . THR B 1 244 ? 11.297 10.82 1.84 1 84.31 244 THR B N 1
ATOM 4082 C CA . THR B 1 244 ? 12.695 11.188 1.651 1 84.31 244 THR B CA 1
ATOM 4083 C C . THR B 1 244 ? 13.453 11.133 2.975 1 84.31 244 THR B C 1
ATOM 4085 O O . THR B 1 244 ? 14.68 11.266 3 1 84.31 244 THR B O 1
ATOM 4088 N N . ASN B 1 245 ? 12.664 10.914 4.043 1 78.19 245 ASN B N 1
ATOM 4089 C CA . ASN B 1 245 ? 13.328 10.703 5.324 1 78.19 245 ASN B CA 1
ATOM 4090 C C . ASN B 1 245 ? 14.258 9.5 5.281 1 78.19 245 ASN B C 1
ATOM 4092 O O . ASN B 1 245 ? 13.828 8.391 4.957 1 78.19 245 ASN B O 1
ATOM 4096 N N . PRO B 1 246 ? 15.539 9.656 5.594 1 77.88 246 PRO B N 1
ATOM 4097 C CA . PRO B 1 246 ? 16.5 8.57 5.461 1 77.88 246 PRO B CA 1
ATOM 4098 C C . PRO B 1 246 ? 16.141 7.348 6.301 1 77.88 246 PRO B C 1
ATOM 4100 O O . PRO B 1 246 ? 16.438 6.215 5.918 1 77.88 246 PRO B O 1
ATOM 4103 N N . VAL B 1 247 ? 15.508 7.559 7.449 1 76 247 VAL B N 1
ATOM 4104 C CA . VAL B 1 247 ? 15.117 6.445 8.305 1 76 247 VAL B CA 1
ATOM 4105 C C . VAL B 1 247 ? 14.047 5.609 7.609 1 76 247 VAL B C 1
ATOM 4107 O O . VAL B 1 247 ? 14.125 4.379 7.59 1 76 247 VAL B O 1
ATOM 4110 N N . ASP B 1 248 ? 13.086 6.273 7.027 1 83.88 248 ASP B N 1
ATOM 4111 C CA . ASP B 1 248 ? 12.047 5.578 6.277 1 83.88 248 ASP B CA 1
ATOM 4112 C C . ASP B 1 248 ? 12.625 4.891 5.039 1 83.88 248 ASP B C 1
ATOM 4114 O O . ASP B 1 248 ? 12.305 3.732 4.762 1 83.88 248 ASP B O 1
ATOM 4118 N N . VAL B 1 249 ? 13.477 5.621 4.332 1 88 249 VAL B N 1
ATOM 4119 C CA . VAL B 1 249 ? 14.047 5.098 3.096 1 88 249 VAL B CA 1
ATOM 4120 C C . VAL B 1 249 ? 14.859 3.836 3.395 1 88 249 VAL B C 1
ATOM 4122 O O . VAL B 1 249 ? 14.805 2.861 2.641 1 88 249 VAL B O 1
ATOM 4125 N N . ALA B 1 250 ? 15.555 3.812 4.508 1 86.25 250 ALA B N 1
ATOM 4126 C CA . ALA B 1 250 ? 16.406 2.686 4.875 1 86.25 250 ALA B CA 1
ATOM 4127 C C . ALA B 1 250 ? 15.586 1.413 5.055 1 86.25 250 ALA B C 1
ATOM 4129 O O . ALA B 1 250 ? 16.047 0.314 4.75 1 86.25 250 ALA B O 1
ATOM 4130 N N . VAL B 1 251 ? 14.391 1.551 5.551 1 88.75 251 VAL B N 1
ATOM 4131 C CA . VAL B 1 251 ? 13.508 0.406 5.73 1 88.75 251 VAL B CA 1
ATOM 4132 C C . VAL B 1 251 ? 13.211 -0.238 4.379 1 88.75 251 VAL B C 1
ATOM 4134 O O . VAL B 1 251 ? 13.266 -1.463 4.242 1 88.75 251 VAL B O 1
ATOM 4137 N N . PHE B 1 252 ? 13.008 0.548 3.395 1 93.5 252 PHE B N 1
ATOM 4138 C CA . PHE B 1 252 ? 12.656 0.04 2.074 1 93.5 252 PHE B CA 1
ATOM 4139 C C . PHE B 1 252 ? 13.891 -0.495 1.356 1 93.5 252 PHE B C 1
ATOM 4141 O O . PHE B 1 252 ? 13.797 -1.45 0.583 1 93.5 252 PHE B O 1
ATOM 4148 N N . VAL B 1 253 ? 15.031 0.11 1.591 1 92.44 253 VAL B N 1
ATOM 4149 C CA . VAL B 1 253 ? 16.266 -0.42 1.044 1 92.44 253 VAL B CA 1
ATOM 4150 C C . VAL B 1 253 ? 16.5 -1.835 1.567 1 92.44 253 VAL B C 1
ATOM 4152 O O . VAL B 1 253 ? 16.812 -2.748 0.795 1 92.44 253 VAL B O 1
ATOM 4155 N N . LYS B 1 254 ? 16.328 -1.949 2.848 1 92.62 254 LYS B N 1
ATOM 4156 C CA . LYS B 1 254 ? 16.484 -3.264 3.465 1 92.62 254 LYS B CA 1
ATOM 4157 C C . LYS B 1 254 ? 15.461 -4.258 2.9 1 92.62 254 LYS B C 1
ATOM 4159 O O . LYS B 1 254 ? 15.82 -5.383 2.553 1 92.62 254 LYS B O 1
ATOM 4164 N N . GLN B 1 255 ? 14.289 -3.84 2.824 1 94.31 255 GLN B N 1
ATOM 4165 C CA . GLN B 1 255 ? 13.234 -4.711 2.314 1 94.31 255 GLN B CA 1
ATOM 4166 C C . GLN B 1 255 ? 13.516 -5.133 0.877 1 94.31 255 GLN B C 1
ATOM 4168 O O . GLN B 1 255 ? 13.328 -6.301 0.52 1 94.31 255 GLN B O 1
ATOM 4173 N N . PHE B 1 256 ? 13.914 -4.195 0.056 1 97.06 256 PHE B N 1
ATOM 4174 C CA . PHE B 1 256 ? 14.203 -4.559 -1.326 1 97.06 256 PHE B CA 1
ATOM 4175 C C . PHE B 1 256 ? 15.328 -5.582 -1.392 1 97.06 256 PHE B C 1
ATOM 4177 O O . PHE B 1 256 ? 15.289 -6.508 -2.207 1 97.06 256 PHE B O 1
ATOM 4184 N N . GLY B 1 257 ? 16.312 -5.371 -0.552 1 96 257 GLY B N 1
ATOM 4185 C CA . GLY B 1 257 ? 17.375 -6.363 -0.476 1 96 257 GLY B CA 1
ATOM 4186 C C . GLY B 1 257 ? 16.859 -7.754 -0.136 1 96 257 GLY B C 1
ATOM 4187 O O . GLY B 1 257 ? 17.312 -8.742 -0.723 1 96 257 GLY B O 1
ATOM 4188 N N . GLN B 1 258 ? 15.977 -7.867 0.741 1 95.31 258 GLN B N 1
ATOM 4189 C CA . GLN B 1 258 ? 15.391 -9.148 1.125 1 95.31 258 GLN B CA 1
ATOM 4190 C C . GLN B 1 258 ? 14.586 -9.75 -0.022 1 95.31 258 GLN B C 1
ATOM 4192 O O . GLN B 1 258 ? 14.633 -10.961 -0.252 1 95.31 258 GLN B O 1
ATOM 4197 N N . LEU B 1 259 ? 13.867 -8.906 -0.728 1 96.94 259 LEU B N 1
ATOM 4198 C CA . LEU B 1 259 ? 13.109 -9.359 -1.89 1 96.94 259 LEU B CA 1
ATOM 4199 C C . LEU B 1 259 ? 14.039 -9.883 -2.973 1 96.94 259 LEU B C 1
ATOM 4201 O O . LEU B 1 259 ? 13.766 -10.914 -3.59 1 96.94 259 LEU B O 1
ATOM 4205 N N . GLU B 1 260 ? 15.148 -9.211 -3.16 1 97.44 260 GLU B N 1
ATOM 4206 C CA . GLU B 1 260 ? 16.141 -9.648 -4.141 1 97.44 260 GLU B CA 1
ATOM 4207 C C . GLU B 1 260 ? 16.703 -11.016 -3.781 1 97.44 260 GLU B C 1
ATOM 4209 O O . GLU B 1 260 ? 16.938 -11.844 -4.664 1 97.44 260 GLU B O 1
ATOM 4214 N N . ALA B 1 261 ? 16.859 -11.211 -2.531 1 96 261 ALA B N 1
ATOM 4215 C CA . ALA B 1 261 ? 17.438 -12.469 -2.066 1 96 261 ALA B CA 1
ATOM 4216 C C . ALA B 1 261 ? 16.469 -13.633 -2.311 1 96 261 ALA B C 1
ATOM 4218 O O . ALA B 1 261 ? 16.906 -14.773 -2.475 1 96 261 ALA B O 1
ATOM 4219 N N . LEU B 1 262 ? 15.227 -13.383 -2.346 1 96.31 262 LEU B N 1
ATOM 4220 C CA . LEU B 1 262 ? 14.211 -14.406 -2.564 1 96.31 262 LEU B CA 1
ATOM 4221 C C . LEU B 1 262 ? 14.016 -14.664 -4.055 1 96.31 262 LEU B C 1
ATOM 4223 O O . LEU B 1 262 ? 13.461 -15.695 -4.438 1 96.31 262 LEU B O 1
ATOM 4227 N N . ALA B 1 263 ? 14.445 -13.742 -4.883 1 98.19 263 ALA B N 1
ATOM 4228 C CA . ALA B 1 263 ? 14.125 -13.781 -6.309 1 98.19 263 ALA B CA 1
ATOM 4229 C C . ALA B 1 263 ? 15.188 -14.555 -7.082 1 98.19 263 ALA B C 1
ATOM 4231 O O . ALA B 1 263 ? 16.344 -14.633 -6.66 1 98.19 263 ALA B O 1
ATOM 4232 N N . VAL B 1 264 ? 14.766 -15.148 -8.172 1 98.19 264 VAL B N 1
ATOM 4233 C CA . VAL B 1 264 ? 15.703 -15.633 -9.18 1 98.19 264 VAL B CA 1
ATOM 4234 C C . VAL B 1 264 ? 15.844 -14.594 -10.289 1 98.19 264 VAL B C 1
ATOM 4236 O O . VAL B 1 264 ? 14.906 -13.844 -10.578 1 98.19 264 VAL B O 1
ATOM 4239 N N . PHE B 1 265 ? 17 -14.539 -10.906 1 98.12 265 PHE B N 1
ATOM 4240 C CA . PHE B 1 265 ? 17.281 -13.523 -11.914 1 98.12 265 PHE B CA 1
ATOM 4241 C C . PHE B 1 265 ? 17.766 -14.172 -13.203 1 98.12 265 PHE B C 1
ATOM 4243 O O . PHE B 1 265 ? 17.984 -15.383 -13.258 1 98.12 265 PHE B O 1
ATOM 4250 N N . ASP B 1 266 ? 17.875 -13.367 -14.219 1 95.31 266 ASP B N 1
ATOM 4251 C CA . ASP B 1 266 ? 18.5 -13.719 -15.492 1 95.31 266 ASP B CA 1
ATOM 4252 C C . ASP B 1 266 ? 17.812 -14.93 -16.125 1 95.31 266 ASP B C 1
ATOM 4254 O O . ASP B 1 266 ? 16.594 -14.969 -16.25 1 95.31 266 ASP B O 1
ATOM 4258 N N . ASP B 1 267 ? 18.531 -15.922 -16.422 1 97.44 267 ASP B N 1
ATOM 4259 C CA . ASP B 1 267 ? 17.984 -17.047 -17.156 1 97.44 267 ASP B CA 1
ATOM 4260 C C . ASP B 1 267 ? 16.906 -17.766 -16.359 1 97.44 267 ASP B C 1
ATOM 4262 O O . ASP B 1 267 ? 15.891 -18.188 -16.922 1 97.44 267 ASP B O 1
ATOM 4266 N N . GLU B 1 268 ? 17.109 -17.859 -15.109 1 97.69 268 GLU B N 1
ATOM 4267 C CA . GLU B 1 268 ? 16.109 -18.531 -14.273 1 97.69 268 GLU B CA 1
ATOM 4268 C C . GLU B 1 268 ? 14.805 -17.734 -14.227 1 97.69 268 GLU B C 1
ATOM 4270 O O . GLU B 1 268 ? 13.719 -18.328 -14.281 1 97.69 268 GLU B O 1
ATOM 4275 N N . ALA B 1 269 ? 14.922 -16.438 -14.109 1 98.44 269 ALA B N 1
ATOM 4276 C CA . ALA B 1 269 ? 13.727 -15.602 -14.141 1 98.44 269 ALA B CA 1
ATOM 4277 C C . ALA B 1 269 ? 12.992 -15.742 -15.477 1 98.44 269 ALA B C 1
ATOM 4279 O O . ALA B 1 269 ? 11.766 -15.891 -15.508 1 98.44 269 ALA B O 1
ATOM 4280 N N . ARG B 1 270 ? 13.711 -15.727 -16.547 1 98.38 270 ARG B N 1
ATOM 4281 C CA . ARG B 1 270 ? 13.109 -15.859 -17.875 1 98.38 270 ARG B CA 1
ATOM 4282 C C . ARG B 1 270 ? 12.445 -17.219 -18.031 1 98.38 270 ARG B C 1
ATOM 4284 O O . ARG B 1 270 ? 11.422 -17.344 -18.719 1 98.38 270 ARG B O 1
ATOM 4291 N N . GLN B 1 271 ? 13.008 -18.234 -17.438 1 98.06 271 GLN B N 1
ATOM 4292 C CA . GLN B 1 271 ? 12.406 -19.562 -17.484 1 98.06 271 GLN B CA 1
ATOM 4293 C C . GLN B 1 271 ? 11.07 -19.578 -16.734 1 98.06 271 GLN B C 1
ATOM 4295 O O . GLN B 1 271 ? 10.109 -20.188 -17.203 1 98.06 271 GLN B O 1
ATOM 4300 N N . VAL B 1 272 ? 11.039 -18.922 -15.609 1 97.75 272 VAL B N 1
ATOM 4301 C CA . VAL B 1 272 ? 9.781 -18.859 -14.867 1 97.75 272 VAL B CA 1
ATOM 4302 C C . VAL B 1 272 ? 8.734 -18.125 -15.703 1 97.75 272 VAL B C 1
ATOM 4304 O O . VAL B 1 272 ? 7.59 -18.562 -15.805 1 97.75 272 VAL B O 1
ATOM 4307 N N . ILE B 1 273 ? 9.125 -17 -16.297 1 98.44 273 ILE B N 1
ATOM 4308 C CA . ILE B 1 273 ? 8.203 -16.219 -17.109 1 98.44 273 ILE B CA 1
ATOM 4309 C C . ILE B 1 273 ? 7.723 -17.047 -18.297 1 98.44 273 ILE B C 1
ATOM 4311 O O . ILE B 1 273 ? 6.531 -17.062 -18.609 1 98.44 273 ILE B O 1
ATOM 4315 N N . ALA B 1 274 ? 8.641 -17.75 -18.891 1 97.88 274 ALA B N 1
ATOM 4316 C CA . ALA B 1 274 ? 8.305 -18.594 -20.047 1 97.88 274 ALA B CA 1
ATOM 4317 C C . ALA B 1 274 ? 7.324 -19.703 -19.641 1 97.88 274 ALA B C 1
ATOM 4319 O O . ALA B 1 274 ? 6.418 -20.031 -20.422 1 97.88 274 ALA B O 1
ATOM 4320 N N . ALA B 1 275 ? 7.508 -20.25 -18.531 1 96.5 275 ALA B N 1
ATOM 4321 C CA . ALA B 1 275 ? 6.594 -21.281 -18.047 1 96.5 275 ALA B CA 1
ATOM 4322 C C . ALA B 1 275 ? 5.184 -20.719 -17.859 1 96.5 275 ALA B C 1
ATOM 4324 O O . ALA B 1 275 ? 4.199 -21.375 -18.203 1 96.5 275 ALA B O 1
ATOM 4325 N N . VAL B 1 276 ? 5.102 -19.531 -17.312 1 95.88 276 VAL B N 1
ATOM 4326 C CA . VAL B 1 276 ? 3.799 -18.891 -17.141 1 95.88 276 VAL B CA 1
ATOM 4327 C C . VAL B 1 276 ? 3.174 -18.609 -18.5 1 95.88 276 VAL B C 1
ATOM 4329 O O . VAL B 1 276 ? 1.969 -18.797 -18.688 1 95.88 276 VAL B O 1
ATOM 4332 N N . LEU B 1 277 ? 4.008 -18.172 -19.406 1 96.19 277 LEU B N 1
ATOM 4333 C CA . LEU B 1 277 ? 3.553 -17.922 -20.766 1 96.19 277 LEU B CA 1
ATOM 4334 C C . LEU B 1 277 ? 2.953 -19.188 -21.375 1 96.19 277 LEU B C 1
ATOM 4336 O O . LEU B 1 277 ? 1.898 -19.141 -22.016 1 96.19 277 LEU B O 1
ATOM 4340 N N . ASP B 1 278 ? 3.592 -20.281 -21.156 1 95.12 278 ASP B N 1
ATOM 4341 C CA . ASP B 1 278 ? 3.111 -21.547 -21.672 1 95.12 278 ASP B CA 1
ATOM 4342 C C . ASP B 1 278 ? 1.768 -21.922 -21.047 1 95.12 278 ASP B C 1
ATOM 4344 O O . ASP B 1 278 ? 0.865 -22.391 -21.75 1 95.12 278 ASP B O 1
ATOM 4348 N N . ASP B 1 279 ? 1.66 -21.688 -19.828 1 91.38 279 ASP B N 1
ATOM 4349 C CA . ASP B 1 279 ? 0.413 -21.969 -19.141 1 91.38 279 ASP B CA 1
ATOM 4350 C C . ASP B 1 279 ? -0.735 -21.141 -19.688 1 91.38 279 ASP B C 1
ATOM 4352 O O . ASP B 1 279 ? -1.872 -21.609 -19.766 1 91.38 279 ASP B O 1
ATOM 4356 N N . LEU B 1 280 ? -0.452 -19.875 -20 1 90.5 280 LEU B N 1
ATOM 4357 C CA . LEU B 1 280 ? -1.474 -18.953 -20.484 1 90.5 280 LEU B CA 1
ATOM 4358 C C . LEU B 1 280 ? -1.919 -19.328 -21.906 1 90.5 280 LEU B C 1
ATOM 4360 O O . LEU B 1 280 ? -3.059 -19.062 -22.281 1 90.5 280 LEU B O 1
ATOM 4364 N N . GLN B 1 281 ? -1.095 -19.906 -22.672 1 85.12 281 GLN B N 1
ATOM 4365 C CA . GLN B 1 281 ? -1.379 -20.219 -24.062 1 85.12 281 GLN B CA 1
ATOM 4366 C C . GLN B 1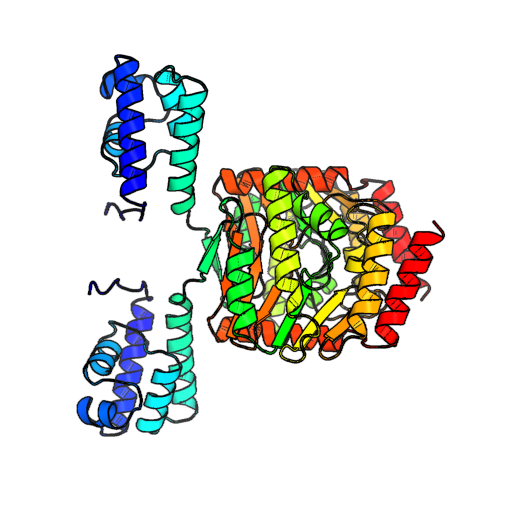 281 ? -2.092 -21.547 -24.203 1 85.12 281 GLN B C 1
ATOM 4368 O O . GLN B 1 281 ? -2.814 -21.781 -25.172 1 85.12 281 GLN B O 1
ATOM 4373 N N . ILE B 1 282 ? -1.763 -22.547 -23.344 1 71.75 282 ILE B N 1
ATOM 4374 C CA . ILE B 1 282 ? -2.414 -23.844 -23.406 1 71.75 282 ILE B CA 1
ATOM 4375 C C . ILE B 1 282 ? -3.857 -23.734 -22.922 1 71.75 282 ILE B C 1
ATOM 4377 O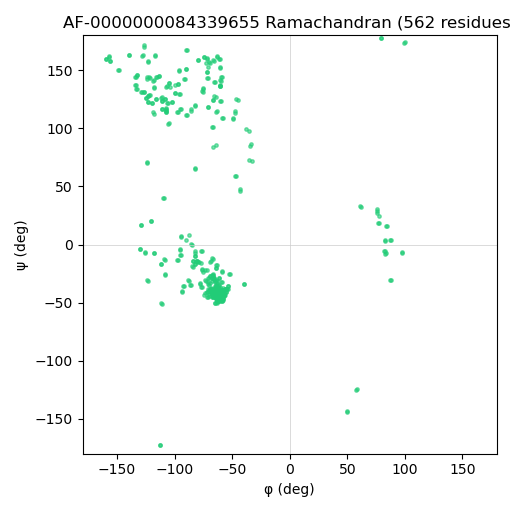 O . ILE B 1 282 ? -4.742 -24.438 -23.406 1 71.75 282 ILE B O 1
ATOM 4381 N N . GLY B 1 283 ? -4.152 -22.891 -22.016 1 57.22 283 GLY B N 1
ATOM 4382 C CA . GLY B 1 283 ? -5.523 -22.844 -21.547 1 57.22 283 GLY B CA 1
ATOM 4383 C C . GLY B 1 283 ? -6.402 -21.906 -22.344 1 57.22 283 GLY B C 1
ATOM 4384 O O . GLY B 1 283 ? -5.898 -21.047 -23.078 1 57.22 283 GLY B O 1
#

Foldseek 3Di:
DPLPQLPFPQVLLQVLLVLLVVLCVQLVHDLCRLQVQQPPRHSVNNVCSNVSSDADDLSSLQSSCVSSVHDPVSSVVNSVSSLVRVVSRPDWDKDFPVVPDPLVVVLVLQVVFAEKEKEFEAADDLLQFDLLLQLLVLPPPPPDDPVRSVVSSVSSPVSNCVQLPVRHAYEYEYEVNNLQNQRNHLVRSLVSLVSNLVSCPGPRYKYWYQYPVDDADDDDDFMWMQGHLAWIWGDDPGMITIDGSNVVSVVVVVVSVRSRVNTDIDPVRNVSSVVSSVVSVVD/DPLPQLPFPQVLLQVLLVLLVVLCVQLVHDLCRLQVQQPPRHSVNNVCSNVSSDADDLSSLQSSCVSSVPDPVSSVVNSVSSLVRCVSVPDWDKDFPVVPDPLVVVLVLQVVFAEKEKEFEAADDLLQFDLLLQLLVLPPPPPDDPVRSVVSSVSSPVSNCVQLPVRHAYEYEYEVNNLQNQRNHLVRSLVSLVSNLVSCPRPRYKYWYQYPPDDADDDDDFMWMQGHLAWIWGDDPGMITIDGSNVVSVVVVVVSVRSRVNTDIDPVRNVSSVVSSVVSVVD

Organism: Pseudonocardia thermophila (NCBI:txid1848)